Protein 2XOC (pdb70)

Foldseek 3Di:
DQADAPQEDVVSVVPDDDDDDCVDHDDPPWDWAAAPPQRHIDTDCPVVCVVPVVQWDQAAPQPRHGHCDRRPHDDDVVDPRWKDQLLPDDLDPCLLCCLQLVFRVLSVQVVCLQVVVVHDLNNLVVVLLVCLVVVNFAFPSGPRHSGGIGTNVVSSRRSSRSVLVSSLPDDPVSGDVQQVVAAADQQARNDPCSNPPVVVSRHDRSDHHHDDD/DADAPQEDPVVVVPDDDDDDCPHHADPPWDWDAAPPQRGIDTDCPVVCVVPVVQFDQAFPPPRGGHCDRRPHDDDVVPPRFKDQLLPDDQDPCLLQCLQLLQRVLSVQVVVLQVVVVHDLSNLSVVLLVCVVVVNAQFPPNVHGSRGIHGNVVSSRRSSRSVLVSSLPDDCVSGDVLLVPAAADQQASNDPCSNPHVVVSRHHRSDHRNDDD

Nearest PDB structures (foldseek):
  2xoy-assembly1_A  TM=1.003E+00  e=2.445E-42  Homo sapiens
  2xoy-assembly2_B  TM=9.619E-01  e=1.431E-39  Homo sapiens
  1v5b-assembly4_H  TM=2.909E-01  e=8.961E+00  Heyndrickxia coagulans
  2xoy-assembly2_B  TM=1.001E+00  e=2.926E-42  Homo sapiens
  2xoy-assembly1_A  TM=9.564E-01  e=2.473E-41  Homo sapiens

Secondary structure (DSSP, 8-state):
-----TTS-HHHHTTSPPPP-------TT--EEE-TTT--EEE--HHHHHT-TTSPP-B-TTT--B--HHHH----TT-S-SEEEGGG----TTTTTTTTTT-HHHHHHHHHHHHHTT--HHHHHHHHHHHHHHTSS--SSTT--TT-EEEHHHHHHHHHHHHHHHHHTS-GGGS-HHHHTSPBPTTGGG-SSTTSHHHHHHSB-SSPPP---/----TT--HHHHTTSPPPPP------TT--EEE-TTT--EEE--HHHHHH-TTSPP-B-TTT--B--HHHH----TT-S-SEEEGGG----TTTTTTTTTT-HHHHHHHHHHHHHHT--HHHHHHHHHHHHHTTSS--SSTT--TT-EEEHHHHHHHHHHHHHHHHHTS-GGGS-HHHHHSPBPTTGGG-SGGGSHHHHHHSB-SS------

InterPro domains:
  IPR000253 Forkhead-associated (FHA) domain [PF00498] (38-105)
  IPR000253 Forkhead-associated (FHA) domain [PS50006] (38-89)
  IPR000253 Forkhead-associated (FHA) domain [SM00240] (37-89)
  IPR001841 Zinc finger, RING-type [PF13923] (304-342)
  IPR001841 Zinc finger, RING-type [PS50089] (304-343)
  IPR001841 Zinc finger, RING-type [SM00184] (304-342)
  IPR008984 SMAD/FHA domain superfamily [SSF49879] (13-117)
  IPR013083 Zinc finger, RING/FYVE/PHD-type [G3DSA:3.30.40.10] (276-396)
  IPR017907 Zinc finger, RING-type, conserved site [PS00518] (320-329)
  IPR040909 E3 ubiquitin-protein ligase CHFR, cysteine rich domain with multizinc binding [PF17979] (466-620)
  IPR052256 E3 ubiquitin-protein ligase CHFR [PTHR16079] (1-663)

CATH classification: 3.30.40.140

Solvent-accessible surface area: 25274 Å² total; per-residue (Å²): 174,108,39,53,10,142,36,20,18,103,153,70,142,129,62,39,159,106,120,162,99,168,190,61,92,11,54,101,158,37,68,51,12,104,1,62,14,10,137,97,24,0,3,43,42,63,115,72,88,126,162,30,112,211,9,31,26,4,60,0,61,42,46,101,86,17,15,1,56,66,30,45,28,14,120,105,137,45,26,94,6,4,0,13,36,0,48,117,0,79,3,11,135,146,10,25,81,17,5,1,37,116,0,80,67,0,0,61,14,0,65,92,30,2,74,110,90,64,59,70,42,70,66,1,1,81,97,1,22,91,17,24,163,188,46,85,15,119,13,88,42,176,192,9,67,15,115,24,36,0,4,67,80,4,0,31,93,2,1,95,48,0,1,4,28,17,16,90,99,14,76,66,104,86,14,80,114,66,11,58,84,28,80,89,4,41,15,0,70,116,6,143,13,6,105,83,82,126,32,4,102,87,50,22,0,18,19,102,31,52,171,195,151,157,58,41,5,133,35,5,18,104,129,48,82,132,66,40,159,110,116,105,115,180,186,64,88,5,65,147,174,31,65,37,13,99,1,50,17,16,147,100,24,1,4,43,36,65,116,70,85,130,162,31,109,214,10,28,27,4,55,0,50,32,48,106,85,29,14,1,59,58,30,45,28,16,122,109,137,52,26,115,6,8,0,10,32,0,52,108,0,60,4,9,146,158,12,24,69,14,1,2,59,91,0,51,65,0,0,12,13,0,41,5,10,2,33,57,133,62,46,76,34,80,60,1,3,64,96,1,13,46,17,25,154,180,51,101,14,127,18,100,31,201,142,6,70,14,116,23,26,1,5,77,86,7,0,39,116,7,0,73,50,1,1,7,27,24,17,86,98,13,64,64,97,74,5,17,119,75,12,65,80,30,77,84,6,102,81,0,77,85,6,211,63,5,76,123,76,131,35,0,55,109,49,22,0,22,18,96,44,97,109,161,111

Structure (mmCIF, N/CA/C/O backbone):
data_2XOC
#
_entry.id   2XOC
#
_cell.length_a   161.540
_cell.length_b   51.700
_cell.length_c   82.360
_cell.angle_alpha   90.00
_cell.angle_beta   105.76
_cell.angle_gamma   90.00
#
_symmetry.space_group_name_H-M   'C 1 2 1'
#
loop_
_entity.id
_entity.type
_entity.pdbx_description
1 polymer 'E3 UBIQUITIN-PROTEIN LIGASE CHFR'
2 non-polymer 'ZINC ION'
3 non-polymer 'TRIETHYLENE GLYCOL'
4 non-polymer "ADENOSINE-5'-DIPHOSPHATE"
5 non-polymer ADENINE
6 water water
#
loop_
_atom_site.group_PDB
_atom_site.id
_atom_site.type_symbol
_atom_site.label_atom_id
_atom_site.label_alt_id
_atom_site.label_comp_id
_atom_site.label_asym_id
_atom_site.label_entity_id
_atom_site.label_seq_id
_atom_site.pdbx_PDB_ins_code
_atom_site.Cartn_x
_atom_site.Cartn_y
_atom_site.Cartn_z
_atom_site.occupancy
_atom_site.B_iso_or_equiv
_atom_site.auth_seq_id
_atom_site.auth_comp_id
_atom_site.auth_asym_id
_atom_site.auth_atom_id
_atom_site.pdbx_PDB_model_num
ATOM 1 N N . PRO A 1 21 ? 20.844 20.716 41.185 1.00 54.40 424 PRO A N 1
ATOM 2 C CA . PRO A 1 21 ? 21.522 19.981 42.258 1.00 52.37 424 PRO A CA 1
ATOM 3 C C . PRO A 1 21 ? 22.055 20.926 43.333 1.00 50.38 424 PRO A C 1
ATOM 4 O O . PRO A 1 21 ? 22.586 21.990 43.001 1.00 52.92 424 PRO A O 1
ATOM 8 N N . TYR A 1 22 ? 21.928 20.539 44.600 1.00 63.56 425 TYR A N 1
ATOM 9 C CA . TYR A 1 22 ? 22.472 21.332 45.699 1.00 55.34 425 TYR A CA 1
ATOM 10 C C . TYR A 1 22 ? 23.990 21.164 45.744 1.00 50.92 425 TYR A C 1
ATOM 11 O O . TYR A 1 22 ? 24.495 20.040 45.691 1.00 51.17 425 TYR A O 1
ATOM 20 N N . VAL A 1 23 ? 24.718 22.276 45.829 1.00 43.65 426 VAL A N 1
ATOM 21 C CA . VAL A 1 23 ? 26.180 22.230 45.834 1.00 37.95 426 VAL A CA 1
ATOM 22 C C . VAL A 1 23 ? 26.786 23.159 46.884 1.00 32.42 426 VAL A C 1
ATOM 23 O O . VAL A 1 23 ? 26.493 24.352 46.910 1.00 29.78 426 VAL A O 1
ATOM 27 N N . VAL A 1 24 ? 27.626 22.599 47.750 1.00 30.17 427 VAL A N 1
ATOM 28 C CA . VAL A 1 24 ? 28.335 23.380 48.759 1.00 30.21 427 VAL A CA 1
ATOM 29 C C . VAL A 1 24 ? 29.833 23.300 48.501 1.00 30.98 427 VAL A C 1
ATOM 30 O O . VAL A 1 24 ? 30.408 22.213 48.525 1.00 32.13 427 VAL A O 1
ATOM 34 N N . CYS A 1 25 ? 30.468 24.440 48.250 1.00 29.82 428 CYS A N 1
ATOM 35 C CA . CYS A 1 25 ? 31.903 24.441 47.982 1.00 29.17 428 CYS A CA 1
ATOM 36 C C . CYS A 1 25 ? 32.683 25.141 49.089 1.00 28.74 428 CYS A C 1
ATOM 37 O O . CYS A 1 25 ? 32.098 25.717 50.006 1.00 30.05 428 CYS A O 1
ATOM 40 N N . ARG A 1 26 ? 34.008 25.079 48.994 1.00 30.05 429 ARG A N 1
ATOM 41 C CA . ARG A 1 26 ? 34.890 25.698 49.979 1.00 33.23 429 ARG A CA 1
ATOM 42 C C . ARG A 1 26 ? 34.447 27.106 50.369 1.00 35.47 429 ARG A C 1
ATOM 43 O O . ARG A 1 26 ? 34.586 27.506 51.523 1.00 36.57 429 ARG A O 1
ATOM 51 N N . GLN A 1 27 ? 33.920 27.855 49.406 1.00 36.04 430 GLN A N 1
ATOM 52 C CA . GLN A 1 27 ? 33.631 29.270 49.621 1.00 33.46 430 GLN A CA 1
ATOM 53 C C . GLN A 1 27 ? 32.138 29.575 49.753 1.00 36.13 430 GLN A C 1
ATOM 54 O O . GLN A 1 27 ? 31.736 30.740 49.788 1.00 35.13 430 GLN A O 1
ATOM 60 N N . CYS A 1 28 ? 31.322 28.527 49.829 1.00 36.40 431 CYS A N 1
ATOM 61 C CA . CYS A 1 28 ? 29.892 28.690 50.072 1.00 36.65 431 CYS A CA 1
ATOM 62 C C . CYS A 1 28 ? 29.643 29.227 51.478 1.00 35.41 431 CYS A C 1
ATOM 63 O O . CYS A 1 28 ? 30.436 28.983 52.388 1.00 29.54 431 CYS A O 1
ATOM 66 N N . PRO A 1 29 ? 28.533 29.962 51.660 1.00 37.72 432 PRO A N 1
ATOM 67 C CA . PRO A 1 29 ? 28.131 30.508 52.961 1.00 37.80 432 PRO A CA 1
ATOM 68 C C . PRO A 1 29 ? 27.637 29.409 53.899 1.00 37.89 432 PRO A C 1
ATOM 69 O O . PRO A 1 29 ? 27.086 28.412 53.434 1.00 37.93 432 PRO A O 1
ATOM 73 N N . GLU A 1 30 ? 27.833 29.596 55.200 1.00 39.01 433 GLU A N 1
ATOM 74 C CA . GLU A 1 30 ? 27.455 28.586 56.183 1.00 40.34 433 GLU A CA 1
ATOM 75 C C . GLU A 1 30 ? 25.988 28.167 56.081 1.00 39.79 433 GLU A C 1
ATOM 76 O O . GLU A 1 30 ? 25.668 26.986 56.217 1.00 39.78 433 GLU A O 1
ATOM 82 N N . TYR A 1 31 ? 25.098 29.124 55.834 1.00 39.72 434 TYR A N 1
ATOM 83 C CA . TYR A 1 31 ? 23.671 28.815 55.797 1.00 40.42 434 TYR A CA 1
ATOM 84 C C . TYR A 1 31 ? 23.338 27.807 54.701 1.00 37.02 434 TYR A C 1
ATOM 85 O O . TYR A 1 31 ? 22.434 26.989 54.857 1.00 35.91 434 TYR A O 1
ATOM 94 N N . ARG A 1 32 ? 24.074 27.862 53.597 1.00 33.75 435 ARG A N 1
ATOM 95 C CA . ARG A 1 32 ? 23.934 26.853 52.553 1.00 37.67 435 ARG A CA 1
ATOM 96 C C . ARG A 1 32 ? 24.405 25.498 53.069 1.00 33.62 435 ARG A C 1
ATOM 97 O O . ARG A 1 32 ? 23.766 24.469 52.856 1.00 32.06 435 ARG A O 1
ATOM 105 N N . ARG A 1 33 ? 25.534 25.514 53.760 1.00 31.34 436 ARG A N 1
ATOM 106 C CA . ARG A 1 33 ? 26.155 24.292 54.232 1.00 30.92 436 ARG A CA 1
ATOM 107 C C . ARG A 1 33 ? 25.210 23.487 55.140 1.00 26.30 436 ARG A C 1
ATOM 108 O O . ARG A 1 33 ? 25.024 22.281 54.953 1.00 24.32 436 ARG A O 1
ATOM 116 N N . GLN A 1 34 ? 24.590 24.171 56.097 1.00 23.78 437 GLN A N 1
ATOM 117 C CA . GLN A 1 34 ? 23.730 23.531 57.093 1.00 25.15 437 GLN A CA 1
ATOM 118 C C . GLN A 1 34 ? 22.363 23.120 56.551 1.00 25.84 437 GLN A C 1
ATOM 119 O O . GLN A 1 34 ? 21.587 22.458 57.246 1.00 22.64 437 GLN A O 1
ATOM 125 N N . ALA A 1 35 ? 22.071 23.515 55.317 1.00 24.33 438 ALA A N 1
ATOM 126 C CA . ALA A 1 35 ? 20.776 23.226 54.712 1.00 25.66 438 ALA A CA 1
ATOM 127 C C . ALA A 1 35 ? 20.824 22.025 53.770 1.00 29.61 438 ALA A C 1
ATOM 128 O O . ALA A 1 35 ? 19.799 21.605 53.240 1.00 28.91 438 ALA A O 1
ATOM 130 N N . ALA A 1 36 ? 22.014 21.476 53.556 1.00 27.81 439 ALA A N 1
ATOM 131 C CA . ALA A 1 36 ? 22.155 20.298 52.709 1.00 28.53 439 ALA A CA 1
ATOM 132 C C . ALA A 1 36 ? 21.509 19.091 53.379 1.00 28.70 439 ALA A C 1
ATOM 133 O O . ALA A 1 36 ? 21.218 19.123 54.574 1.00 25.56 439 ALA A O 1
ATOM 135 N N . GLN A 1 37 ? 21.285 18.029 52.612 1.00 32.99 440 GLN A N 1
ATOM 136 C CA . GLN A 1 37 ? 20.736 16.802 53.180 1.00 35.27 440 GLN A CA 1
ATOM 137 C C . GLN A 1 37 ? 21.773 16.124 54.069 1.00 35.27 440 GLN A C 1
ATOM 138 O O . GLN A 1 37 ? 22.916 15.939 53.656 1.00 34.57 440 GLN A O 1
ATOM 144 N N . PRO A 1 38 ? 21.376 15.752 55.299 1.00 37.44 441 PRO A N 1
ATOM 145 C CA . PRO A 1 38 ? 22.326 15.176 56.260 1.00 38.11 441 PRO A CA 1
ATOM 146 C C . PRO A 1 38 ? 22.808 13.803 55.817 1.00 39.42 441 PRO A C 1
ATOM 147 O O . PRO A 1 38 ? 22.126 13.148 55.030 1.00 36.74 441 PRO A O 1
ATOM 151 N N . PRO A 1 39 ? 23.973 13.367 56.321 1.00 43.20 442 PRO A N 1
ATOM 152 C CA . PRO A 1 39 ? 24.480 12.029 56.002 1.00 45.36 442 PRO A CA 1
ATOM 153 C C . PRO A 1 39 ? 23.574 10.955 56.585 1.00 46.62 442 PRO A C 1
ATOM 154 O O . PRO A 1 39 ? 22.761 11.253 57.461 1.00 44.17 442 PRO A O 1
ATOM 158 N N . HIS A 1 40 ? 23.716 9.723 56.108 1.00 49.97 443 HIS A N 1
ATOM 159 C CA . HIS A 1 40 ? 22.963 8.599 56.656 1.00 53.66 443 HIS A CA 1
ATOM 160 C C . HIS A 1 40 ? 23.747 7.918 57.773 1.00 50.08 443 HIS A C 1
ATOM 161 O O . HIS A 1 40 ? 24.963 7.764 57.677 1.00 51.97 443 HIS A O 1
ATOM 168 N N . CYS A 1 41 ? 23.047 7.523 58.832 1.00 45.84 444 CYS A N 1
ATOM 169 C CA . CYS A 1 41 ? 23.672 6.825 59.950 1.00 43.95 444 CYS A CA 1
ATOM 170 C C . CYS A 1 41 ? 23.183 5.384 60.047 1.00 47.44 444 CYS A C 1
ATOM 171 O O . CYS A 1 41 ? 21.988 5.122 59.909 1.00 48.45 444 CYS A O 1
ATOM 174 N N . PRO A 1 42 ? 24.111 4.445 60.290 1.00 51.47 445 PRO A N 1
ATOM 175 C CA . PRO A 1 42 ? 23.807 3.027 60.508 1.00 55.21 445 PRO A CA 1
ATOM 176 C C . PRO A 1 42 ? 22.785 2.811 61.615 1.00 56.29 445 PRO A C 1
ATOM 177 O O . PRO A 1 42 ? 22.308 3.793 62.183 1.00 56.10 445 PRO A O 1
ATOM 181 N N . ASP A 1 70 ? 38.660 34.815 50.561 1.00 67.64 473 ASP A N 1
ATOM 182 C CA . ASP A 1 70 ? 37.809 35.945 50.923 1.00 66.37 473 ASP A CA 1
ATOM 183 C C . ASP A 1 70 ? 36.444 35.860 50.243 1.00 61.77 473 ASP A C 1
ATOM 184 O O . ASP A 1 70 ? 35.424 36.238 50.824 1.00 63.15 473 ASP A O 1
ATOM 189 N N . TYR A 1 71 ? 36.432 35.365 49.009 1.00 54.74 474 TYR A N 1
ATOM 190 C CA . TYR A 1 71 ? 35.205 35.274 48.221 1.00 47.34 474 TYR A CA 1
ATOM 191 C C . TYR A 1 71 ? 34.137 34.437 48.919 1.00 45.14 474 TYR A C 1
ATOM 192 O O . TYR A 1 71 ? 34.439 33.423 49.549 1.00 45.62 474 TYR A O 1
ATOM 201 N N . VAL A 1 72 ? 32.888 34.879 48.809 1.00 41.99 475 VAL A N 1
ATOM 202 C CA . VAL A 1 72 ? 31.749 34.113 49.300 1.00 40.85 475 VAL A CA 1
ATOM 203 C C . VAL A 1 72 ? 30.706 34.007 48.201 1.00 41.47 475 VAL A C 1
ATOM 204 O O . VAL A 1 72 ? 30.318 35.010 47.603 1.00 43.19 475 VAL A O 1
ATOM 208 N N . CYS A 1 73 ? 30.255 32.788 47.935 1.00 40.38 476 CYS A N 1
ATOM 209 C CA . CYS A 1 73 ? 29.342 32.540 46.827 1.00 41.84 476 CYS A CA 1
ATOM 210 C C . CYS A 1 73 ? 27.993 33.241 46.988 1.00 46.97 476 CYS A C 1
ATOM 211 O O . CYS A 1 73 ? 27.318 33.081 48.006 1.00 47.15 476 CYS A O 1
ATOM 214 N N . PRO A 1 74 ? 27.605 34.027 45.972 1.00 51.10 477 PRO A N 1
ATOM 215 C CA . PRO A 1 74 ? 26.312 34.712 45.902 1.00 53.94 477 PRO A CA 1
ATOM 216 C C . PRO A 1 74 ? 25.211 33.767 45.432 1.00 55.39 477 PRO A C 1
ATOM 217 O O . PRO A 1 74 ? 25.512 32.712 44.875 1.00 54.20 477 PRO A O 1
ATOM 221 N N . LEU A 1 75 ? 23.955 34.149 45.647 1.00 52.10 478 LEU A N 1
ATOM 222 C CA . LEU A 1 75 ? 22.821 33.302 45.289 1.00 51.70 478 LEU A CA 1
ATOM 223 C C . LEU A 1 75 ? 22.732 33.011 43.791 1.00 51.63 478 LEU A C 1
ATOM 224 O O . LEU A 1 75 ? 22.499 31.871 43.389 1.00 51.54 478 LEU A O 1
ATOM 226 N N . GLN A 1 76 ? 22.915 34.041 42.970 1.00 52.68 479 GLN A N 1
ATOM 227 C CA . GLN A 1 76 ? 22.745 33.904 41.524 1.00 54.93 479 GLN A CA 1
ATOM 228 C C . GLN A 1 76 ? 24.016 33.415 40.835 1.00 53.52 479 GLN A C 1
ATOM 229 O O . GLN A 1 76 ? 24.055 33.269 39.611 1.00 53.18 479 GLN A O 1
ATOM 235 N N . GLY A 1 77 ? 25.054 33.168 41.628 1.00 51.01 480 GLY A N 1
ATOM 236 C CA . GLY A 1 77 ? 26.295 32.624 41.109 1.00 47.75 480 GLY A CA 1
ATOM 237 C C . GLY A 1 77 ? 26.156 31.141 40.832 1.00 45.06 480 GLY A C 1
ATOM 238 O O . GLY A 1 77 ? 25.159 30.522 41.204 1.00 45.53 480 GLY A O 1
ATOM 239 N N . SER A 1 78 ? 27.156 30.567 40.174 1.00 41.26 481 SER A N 1
ATOM 240 C CA . SER A 1 78 ? 27.135 29.145 39.855 1.00 37.78 481 SER A CA 1
ATOM 241 C C . SER A 1 78 ? 28.447 28.483 40.257 1.00 32.97 481 SER A C 1
ATOM 242 O O . SER A 1 78 ? 29.392 29.156 40.665 1.00 29.12 481 SER A O 1
ATOM 245 N N . HIS A 1 79 ? 28.495 27.160 40.143 1.00 30.23 482 HIS A N 1
ATOM 246 C CA . HIS A 1 79 ? 29.716 26.413 40.418 1.00 27.49 482 HIS A CA 1
ATOM 247 C C . HIS A 1 79 ? 30.160 25.612 39.200 1.00 28.06 482 HIS A C 1
ATOM 248 O O . HIS A 1 79 ? 29.342 25.213 38.369 1.00 30.65 482 HIS A O 1
ATOM 255 N N . ALA A 1 80 ? 31.464 25.389 39.098 1.00 24.53 483 ALA A N 1
ATOM 256 C CA . ALA A 1 80 ? 32.013 24.501 38.085 1.00 28.44 483 ALA A CA 1
ATOM 257 C C . ALA A 1 80 ? 32.840 23.428 38.784 1.00 27.28 483 ALA A C 1
ATOM 258 O O . ALA A 1 80 ? 33.478 23.697 39.800 1.00 27.20 483 ALA A O 1
ATOM 260 N N . LEU A 1 81 ? 32.813 22.211 38.256 1.00 24.18 484 LEU A N 1
ATOM 261 C CA . LEU A 1 81 ? 33.589 21.124 38.838 1.00 22.04 484 LEU A CA 1
ATOM 262 C C . LEU A 1 81 ? 34.994 21.095 38.255 1.00 21.51 484 LEU A C 1
ATOM 263 O O . LEU A 1 81 ? 35.166 21.115 37.038 1.00 21.60 484 LEU A O 1
ATOM 268 N N . CYS A 1 82 ? 35.998 21.047 39.123 1.00 17.24 485 CYS A N 1
ATOM 269 C CA . CYS A 1 82 ? 37.371 20.913 38.658 1.00 18.17 485 CYS A CA 1
ATOM 270 C C . CYS A 1 82 ? 37.509 19.614 37.881 1.00 22.58 485 CYS A C 1
ATOM 271 O O . CYS A 1 82 ? 37.073 18.558 38.339 1.00 22.81 485 CYS A O 1
ATOM 274 N N . THR A 1 83 ? 38.117 19.696 36.704 1.00 19.69 486 THR A N 1
ATOM 275 C CA . THR A 1 83 ? 38.258 18.539 35.838 1.00 17.59 486 THR A CA 1
ATOM 276 C C . THR A 1 83 ? 39.192 17.502 36.458 1.00 20.54 486 THR A C 1
ATOM 277 O O . THR A 1 83 ? 39.105 16.313 36.157 1.00 21.34 486 THR A O 1
ATOM 281 N N . CYS A 1 84 ? 40.073 17.959 37.340 1.00 16.84 487 CYS A N 1
ATOM 282 C CA . CYS A 1 84 ? 41.040 17.077 37.983 1.00 19.33 487 CYS A CA 1
ATOM 283 C C . CYS A 1 84 ? 40.490 16.389 39.234 1.00 20.78 487 CYS A C 1
ATOM 284 O O . CYS A 1 84 ? 40.454 15.159 39.308 1.00 18.40 487 CYS A O 1
ATOM 287 N N . CYS A 1 85 ? 40.061 17.181 40.210 1.00 18.62 488 CYS A N 1
ATOM 288 C CA . CYS A 1 85 ? 39.651 16.633 41.501 1.00 20.69 488 CYS A CA 1
ATOM 289 C C . CYS A 1 85 ? 38.137 16.462 41.639 1.00 21.84 488 CYS A C 1
ATOM 290 O O . CYS A 1 85 ? 37.664 15.884 42.614 1.00 22.56 488 CYS A O 1
ATOM 293 N N . PHE A 1 86 ? 37.386 16.975 40.669 1.00 22.67 489 PHE A N 1
ATOM 294 C CA . PHE A 1 86 ? 35.927 16.838 40.640 1.00 24.90 489 PHE A CA 1
ATOM 295 C C . PHE A 1 86 ? 35.190 17.639 41.718 1.00 26.33 489 PHE A C 1
ATOM 296 O O . PHE A 1 86 ? 33.977 17.498 41.873 1.00 27.54 489 PHE A O 1
ATOM 304 N N . GLN A 1 87 ? 35.912 18.473 42.458 1.00 25.25 490 GLN A N 1
ATOM 305 C CA . GLN A 1 87 ? 35.287 19.284 43.501 1.00 24.13 490 GLN A CA 1
ATOM 306 C C . GLN A 1 87 ? 34.773 20.599 42.928 1.00 23.24 490 GLN A C 1
ATOM 307 O O . GLN A 1 87 ? 35.373 21.156 42.007 1.00 22.51 490 GLN A O 1
ATOM 313 N N . PRO A 1 88 ? 33.650 21.098 43.467 1.00 21.05 491 PRO A N 1
ATOM 314 C CA . PRO A 1 88 ? 33.045 22.324 42.942 1.00 21.66 491 PRO A CA 1
ATOM 315 C C . PRO A 1 88 ? 33.788 23.577 43.388 1.00 23.91 491 PRO A C 1
ATOM 316 O O . PRO A 1 88 ? 34.316 23.642 44.497 1.00 24.48 491 PRO A O 1
ATOM 320 N N . MET A 1 89 ? 33.832 24.561 42.501 1.00 21.26 492 MET A N 1
ATOM 321 C CA . MET A 1 89 ? 34.357 25.876 42.825 1.00 21.45 492 MET A CA 1
ATOM 322 C C . MET A 1 89 ? 33.398 26.890 42.223 1.00 23.10 492 MET A C 1
ATOM 323 O O . MET A 1 89 ? 32.664 26.564 41.292 1.00 23.88 492 MET A O 1
ATOM 328 N N . PRO A 1 90 ? 33.385 28.118 42.756 1.00 23.62 493 PRO A N 1
ATOM 329 C CA . PRO A 1 90 ? 32.534 29.138 42.142 1.00 26.93 493 PRO A CA 1
ATOM 330 C C . PRO A 1 90 ? 33.016 29.406 40.724 1.00 25.40 493 PRO A C 1
ATOM 331 O O . PRO A 1 90 ? 34.222 29.518 40.511 1.00 24.80 493 PRO A O 1
ATOM 335 N N . ASP A 1 91 ? 32.097 29.496 39.770 1.00 25.65 494 ASP A N 1
ATOM 336 C CA . ASP A 1 91 ? 32.483 29.737 38.384 1.00 27.38 494 ASP A CA 1
ATOM 337 C C . ASP A 1 91 ? 32.551 31.230 38.089 1.00 25.65 494 ASP A C 1
ATOM 338 O O . ASP A 1 91 ? 31.537 31.860 37.795 1.00 23.07 494 ASP A O 1
ATOM 343 N N . ARG A 1 92 ? 33.757 31.786 38.158 1.00 26.01 495 ARG A N 1
ATOM 344 C CA . ARG A 1 92 ? 33.956 33.220 37.982 1.00 26.16 495 ARG A CA 1
ATOM 345 C C . ARG A 1 92 ? 34.658 33.555 36.661 1.00 26.80 495 ARG A C 1
ATOM 346 O O . ARG A 1 92 ? 35.249 34.627 36.514 1.00 27.93 495 ARG A O 1
ATOM 354 N N . ARG A 1 93 ? 34.580 32.637 35.703 1.00 24.43 496 ARG A N 1
ATOM 355 C CA . ARG A 1 93 ? 35.199 32.832 34.394 1.00 26.39 496 ARG A CA 1
ATOM 356 C C . ARG A 1 93 ? 34.678 34.083 33.689 1.00 29.74 496 ARG A C 1
ATOM 357 O O . ARG A 1 93 ? 35.460 34.902 33.207 1.00 30.99 496 ARG A O 1
ATOM 365 N N . VAL A 1 94 ? 33.356 34.221 33.620 1.00 32.02 497 VAL A N 1
ATOM 366 C CA . VAL A 1 94 ? 32.746 35.384 32.979 1.00 35.35 497 VAL A CA 1
ATOM 367 C C . VAL A 1 94 ? 33.243 36.667 33.632 1.00 35.30 497 VAL A C 1
ATOM 368 O O . VAL A 1 94 ? 33.652 37.609 32.954 1.00 35.57 497 VAL A O 1
ATOM 372 N N . GLU A 1 95 ? 33.200 36.693 34.958 1.00 34.17 498 GLU A N 1
ATOM 373 C CA . GLU A 1 95 ? 33.730 37.805 35.731 1.00 34.07 498 GLU A CA 1
ATOM 374 C C . GLU A 1 95 ? 35.157 38.134 35.295 1.00 35.60 498 GLU A C 1
ATOM 375 O O . GLU A 1 95 ? 35.494 39.295 35.051 1.00 38.28 498 GLU A O 1
ATOM 381 N N . ARG A 1 96 ? 35.989 37.102 35.186 1.00 31.51 499 ARG A N 1
ATOM 382 C CA . ARG A 1 96 ? 37.399 37.285 34.856 1.00 28.30 499 ARG A CA 1
ATOM 383 C C . ARG A 1 96 ? 37.616 37.931 33.488 1.00 30.96 499 ARG A C 1
ATOM 384 O O . ARG A 1 96 ? 38.593 38.651 33.285 1.00 29.45 499 ARG A O 1
ATOM 392 N N . GLU A 1 97 ? 36.707 37.672 32.554 1.00 35.15 500 GLU A N 1
ATOM 393 C CA . GLU A 1 97 ? 36.826 38.212 31.202 1.00 42.56 500 GLU A CA 1
ATOM 394 C C . GLU A 1 97 ? 36.939 39.736 31.198 1.00 44.44 500 GLU A C 1
ATOM 395 O O . GLU A 1 97 ? 37.522 40.320 30.283 1.00 44.57 500 GLU A O 1
ATOM 401 N N . GLN A 1 98 ? 36.386 40.375 32.224 1.00 41.48 501 GLN A N 1
ATOM 402 C CA . GLN A 1 98 ? 36.454 41.828 32.346 1.00 43.02 501 GLN A CA 1
ATOM 403 C C . GLN A 1 98 ? 37.098 42.232 33.667 1.00 45.79 501 GLN A C 1
ATOM 404 O O . GLN A 1 98 ? 36.970 43.373 34.112 1.00 49.84 501 GLN A O 1
ATOM 410 N N . ASP A 1 99 ? 37.786 41.283 34.292 1.00 43.61 502 ASP A N 1
ATOM 411 C CA . ASP A 1 99 ? 38.508 41.546 35.530 1.00 41.30 502 ASP A CA 1
ATOM 412 C C . ASP A 1 99 ? 39.645 40.544 35.702 1.00 37.83 502 ASP A C 1
ATOM 413 O O . ASP A 1 99 ? 39.458 39.480 36.292 1.00 33.04 502 ASP A O 1
ATOM 418 N N . PRO A 1 100 ? 40.830 40.887 35.175 1.00 39.52 503 PRO A N 1
ATOM 419 C CA . PRO A 1 100 ? 42.019 40.026 35.182 1.00 41.20 503 PRO A CA 1
ATOM 420 C C . PRO A 1 100 ? 42.522 39.708 36.588 1.00 39.85 503 PRO A C 1
ATOM 421 O O . PRO A 1 100 ? 43.416 38.878 36.741 1.00 38.85 503 PRO A O 1
ATOM 425 N N . ARG A 1 101 ? 41.956 40.362 37.596 1.00 38.95 504 ARG A N 1
ATOM 426 C CA . ARG A 1 101 ? 42.383 40.150 38.975 1.00 41.07 504 ARG A CA 1
ATOM 427 C C . ARG A 1 101 ? 41.910 38.800 39.505 1.00 38.79 504 ARG A C 1
ATOM 428 O O . ARG A 1 101 ? 42.479 38.261 40.456 1.00 39.05 504 ARG A O 1
ATOM 436 N N . VAL A 1 102 ? 40.865 38.262 38.885 1.00 33.71 505 VAL A N 1
ATOM 437 C CA . VAL A 1 102 ? 40.383 36.928 39.219 1.00 30.11 505 VAL A CA 1
ATOM 438 C C . VAL A 1 102 ? 41.347 35.889 38.658 1.00 27.68 505 VAL A C 1
ATOM 439 O O . VAL A 1 102 ? 41.755 35.980 37.502 1.00 24.78 505 VAL A O 1
ATOM 443 N N . ALA A 1 103 ? 41.715 34.906 39.474 1.00 23.68 506 ALA A N 1
ATOM 444 C CA . ALA A 1 103 ? 42.642 33.867 39.034 1.00 19.78 506 ALA A CA 1
ATOM 445 C C . ALA A 1 103 ? 42.029 33.017 37.927 1.00 20.45 506 ALA A C 1
ATOM 446 O O . ALA A 1 103 ? 40.819 32.798 37.906 1.00 23.26 506 ALA A O 1
ATOM 448 N N . PRO A 1 104 ? 42.865 32.538 36.997 1.00 21.31 507 PRO A N 1
ATOM 449 C CA . PRO A 1 104 ? 42.395 31.654 35.926 1.00 21.52 507 PRO A CA 1
ATOM 450 C C . PRO A 1 104 ? 41.722 30.414 36.498 1.00 19.76 507 PRO A C 1
ATOM 451 O O . PRO A 1 104 ? 42.166 29.895 37.522 1.00 19.05 507 PRO A O 1
ATOM 455 N N . GLN A 1 105 ? 40.664 29.948 35.844 1.00 18.61 508 GLN A N 1
ATOM 456 C CA . GLN A 1 105 ? 39.952 28.763 36.301 1.00 15.61 508 GLN A CA 1
ATOM 457 C C . GLN A 1 105 ? 39.782 27.740 35.185 1.00 17.55 508 GLN A C 1
ATOM 458 O O . GLN A 1 105 ? 39.027 26.778 35.322 1.00 16.85 508 GLN A O 1
ATOM 464 N N . GLN A 1 106 ? 40.485 27.945 34.078 1.00 18.36 509 GLN A N 1
ATOM 465 C CA . GLN A 1 106 ? 40.422 26.994 32.977 1.00 19.88 509 GLN A CA 1
ATOM 466 C C . GLN A 1 106 ? 41.727 26.931 32.196 1.00 19.54 509 GLN A C 1
ATOM 467 O O . GLN A 1 106 ? 42.510 27.877 32.193 1.00 20.45 509 GLN A O 1
ATOM 473 N N . CYS A 1 107 ? 41.953 25.799 31.542 1.00 16.39 510 CYS A N 1
ATOM 474 C CA . CYS A 1 107 ? 43.090 25.644 30.650 1.00 15.57 510 CYS A CA 1
ATOM 475 C C . CYS A 1 107 ? 42.829 26.435 29.374 1.00 17.90 510 CYS A C 1
ATOM 476 O O . CYS A 1 107 ? 41.741 26.365 28.805 1.00 15.84 510 CYS A O 1
ATOM 479 N N . ALA A 1 108 ? 43.826 27.195 28.936 1.00 17.66 511 ALA A N 1
ATOM 480 C CA . ALA A 1 108 ? 43.674 28.062 27.774 1.00 20.02 511 ALA A CA 1
ATOM 481 C C . ALA A 1 108 ? 43.686 27.279 26.465 1.00 21.25 511 ALA A C 1
ATOM 482 O O . ALA A 1 108 ? 43.383 27.826 25.405 1.00 22.49 511 ALA A O 1
ATOM 484 N N . VAL A 1 109 ? 44.033 25.999 26.543 1.00 18.65 512 VAL A N 1
ATOM 485 C CA . VAL A 1 109 ? 44.092 25.148 25.360 1.00 20.51 512 VAL A CA 1
ATOM 486 C C . VAL A 1 109 ? 42.826 24.311 25.185 1.00 20.84 512 VAL A C 1
ATOM 487 O O . VAL A 1 109 ? 42.195 24.353 24.130 1.00 21.58 512 VAL A O 1
ATOM 491 N N . CYS A 1 110 ? 42.456 23.553 26.215 1.00 18.58 513 CYS A N 1
ATOM 492 C CA . CYS A 1 110 ? 41.294 22.668 26.127 1.00 18.84 513 CYS A CA 1
ATOM 493 C C . CYS A 1 110 ? 40.031 23.309 26.700 1.00 18.92 513 CYS A C 1
ATOM 494 O O . CYS A 1 110 ? 38.931 22.788 26.524 1.00 18.18 513 CYS A O 1
ATOM 497 N N . LEU A 1 111 ? 40.209 24.428 27.399 1.00 17.93 514 LEU A N 1
ATOM 498 C CA . LEU A 1 111 ? 39.099 25.227 27.914 1.00 20.03 514 LEU A CA 1
ATOM 499 C C . LEU A 1 111 ? 38.293 24.536 29.021 1.00 21.82 514 LEU A C 1
ATOM 500 O O . LEU A 1 111 ? 37.204 24.991 29.374 1.00 22.72 514 LEU A O 1
ATOM 505 N N . GLN A 1 112 ? 38.822 23.443 29.566 1.00 20.85 515 GLN A N 1
ATOM 506 C CA . GLN A 1 112 ? 38.168 22.771 30.685 1.00 18.57 515 GLN A CA 1
ATOM 507 C C . GLN A 1 112 ? 38.545 23.444 32.004 1.00 17.75 515 GLN A C 1
ATOM 508 O O . GLN A 1 112 ? 39.629 24.014 32.126 1.00 17.62 515 GLN A O 1
ATOM 514 N N . PRO A 1 113 ? 37.644 23.393 32.996 1.00 18.54 516 PRO A N 1
ATOM 515 C CA . PRO A 1 113 ? 37.889 24.073 34.276 1.00 18.41 516 PRO A CA 1
ATOM 516 C C . PRO A 1 113 ? 38.815 23.290 35.206 1.00 18.12 516 PRO A C 1
ATOM 517 O O . PRO A 1 113 ? 38.688 22.067 35.302 1.00 21.09 516 PRO A O 1
ATOM 521 N N . PHE A 1 114 ? 39.730 23.995 35.869 1.00 15.03 517 PHE A N 1
ATOM 522 C CA . PHE A 1 114 ? 40.616 23.410 36.880 1.00 16.39 517 PHE A CA 1
ATOM 523 C C . PHE A 1 114 ? 40.727 24.387 38.046 1.00 15.00 517 PHE A C 1
ATOM 524 O O . PHE A 1 114 ? 40.710 25.601 37.839 1.00 17.31 517 PHE A O 1
ATOM 532 N N . CYS A 1 115 ? 40.847 23.871 39.266 1.00 15.96 518 CYS A N 1
ATOM 533 C CA . CYS A 1 115 ? 40.757 24.727 40.451 1.00 15.48 518 CYS A CA 1
ATOM 534 C C . CYS A 1 115 ? 42.093 25.155 41.055 1.00 17.48 518 CYS A C 1
ATOM 535 O O . CYS A 1 115 ? 42.116 25.930 42.011 1.00 19.31 518 CYS A O 1
ATOM 538 N N . HIS A 1 116 ? 43.201 24.665 40.507 1.00 16.11 519 HIS A N 1
ATOM 539 C CA . HIS A 1 116 ? 44.488 24.822 41.184 1.00 16.71 519 HIS A CA 1
ATOM 540 C C . HIS A 1 116 ? 44.931 26.265 41.406 1.00 19.27 519 HIS A C 1
ATOM 541 O O . HIS A 1 116 ? 45.285 26.644 42.521 1.00 18.80 519 HIS A O 1
ATOM 548 N N . LEU A 1 117 ? 44.930 27.067 40.350 1.00 19.14 520 LEU A N 1
ATOM 549 C CA . LEU A 1 117 ? 45.353 28.452 40.491 1.00 19.89 520 LEU A CA 1
ATOM 550 C C . LEU A 1 117 ? 44.371 29.243 41.343 1.00 21.54 520 LEU A C 1
ATOM 551 O O . LEU A 1 117 ? 44.755 30.187 42.032 1.00 23.97 520 LEU A O 1
ATOM 556 N N . TYR A 1 118 ? 43.102 28.855 41.301 1.00 18.50 521 TYR A N 1
ATOM 557 C CA . TYR A 1 118 ? 42.084 29.597 42.031 1.00 19.77 521 TYR A CA 1
ATOM 558 C C . TYR A 1 118 ? 42.217 29.457 43.547 1.00 21.45 521 TYR A C 1
ATOM 559 O O . TYR A 1 118 ? 42.198 30.456 44.265 1.00 22.13 521 TYR A O 1
ATOM 568 N N . TRP A 1 119 ? 42.348 28.229 44.039 1.00 19.04 522 TRP A N 1
ATOM 569 C CA . TRP A 1 119 ? 42.464 28.023 45.483 1.00 20.66 522 TRP A CA 1
ATOM 570 C C . TRP A 1 119 ? 43.281 26.802 45.900 1.00 22.93 522 TRP A C 1
ATOM 571 O O . TRP A 1 119 ? 43.264 26.411 47.066 1.00 23.24 522 TRP A O 1
ATOM 582 N N . GLY A 1 120 ? 44.001 26.207 44.955 1.00 21.99 523 GLY A N 1
ATOM 583 C CA . GLY A 1 120 ? 44.852 25.072 45.261 1.00 21.06 523 GLY A CA 1
ATOM 584 C C . GLY A 1 120 ? 44.114 23.750 45.231 1.00 22.36 523 GLY A C 1
ATOM 585 O O . GLY A 1 120 ? 43.218 23.502 46.037 1.00 20.97 523 GLY A O 1
ATOM 586 N N . CYS A 1 121 ? 44.500 22.894 44.292 1.00 22.09 524 CYS A N 1
ATOM 587 C CA . CYS A 1 121 ? 43.862 21.598 44.120 1.00 18.28 524 CYS A CA 1
ATOM 588 C C . CYS A 1 121 ? 44.629 20.534 44.897 1.00 22.23 524 CYS A C 1
ATOM 589 O O . CYS A 1 121 ? 45.849 20.621 45.045 1.00 20.96 524 CYS A O 1
ATOM 592 N N . THR A 1 122 ? 43.912 19.533 45.398 1.00 24.37 525 THR A N 1
ATOM 593 C CA . THR A 1 122 ? 44.546 18.431 46.114 1.00 26.22 525 THR A CA 1
ATOM 594 C C . THR A 1 122 ? 43.965 17.092 45.686 1.00 28.28 525 THR A C 1
ATOM 595 O O . THR A 1 122 ? 42.769 16.849 45.819 1.00 30.71 525 THR A O 1
ATOM 599 N N . ARG A 1 123 ? 44.826 16.231 45.160 1.00 28.10 526 ARG A N 1
ATOM 600 C CA . ARG A 1 123 ? 44.436 14.882 44.787 1.00 29.31 526 ARG A CA 1
ATOM 601 C C . ARG A 1 123 ? 45.685 14.052 44.549 1.00 29.30 526 ARG A C 1
ATOM 602 O O . ARG A 1 123 ? 46.685 14.557 44.034 1.00 28.34 526 ARG A O 1
ATOM 610 N N . THR A 1 124 ? 45.636 12.783 44.939 1.00 30.54 527 THR A N 1
ATOM 611 C CA . THR A 1 124 ? 46.721 11.868 44.618 1.00 29.18 527 THR A CA 1
ATOM 612 C C . THR A 1 124 ? 46.774 11.721 43.107 1.00 28.38 527 THR A C 1
ATOM 613 O O . THR A 1 124 ? 45.801 11.298 42.485 1.00 29.55 527 THR A O 1
ATOM 617 N N . GLY A 1 125 ? 47.906 12.082 42.517 1.00 27.87 528 GLY A N 1
ATOM 618 C CA . GLY A 1 125 ? 48.036 12.074 41.072 1.00 26.92 528 GLY A CA 1
ATOM 619 C C . GLY A 1 125 ? 48.036 13.484 40.515 1.00 25.66 528 GLY A C 1
ATOM 620 O O . GLY A 1 125 ? 48.506 13.720 39.402 1.00 26.96 528 GLY A O 1
ATOM 621 N N . CYS A 1 126 ? 47.505 14.425 41.290 1.00 23.01 529 CYS A N 1
ATOM 622 C CA . CYS A 1 126 ? 47.562 15.832 40.910 1.00 23.74 529 CYS A CA 1
ATOM 623 C C . CYS A 1 126 ? 48.877 16.454 41.362 1.00 22.01 529 CYS A C 1
ATOM 624 O O . CYS A 1 126 ? 49.221 16.413 42.544 1.00 20.20 529 CYS A O 1
ATOM 627 N N . TYR A 1 127 ? 49.612 17.023 40.409 1.00 18.47 530 TYR A N 1
ATOM 628 C CA . TYR A 1 127 ? 50.894 17.652 40.695 1.00 18.48 530 TYR A CA 1
ATOM 629 C C . TYR A 1 127 ? 50.743 19.167 40.785 1.00 21.07 530 TYR A C 1
ATOM 630 O O . TYR A 1 127 ? 51.722 19.881 41.006 1.00 21.20 530 TYR A O 1
ATOM 639 N N . GLY A 1 128 ? 49.515 19.647 40.609 1.00 20.07 531 GLY A N 1
ATOM 640 C CA . GLY A 1 128 ? 49.256 21.061 40.390 1.00 20.20 531 GLY A CA 1
ATOM 641 C C . GLY A 1 128 ? 48.765 21.206 38.962 1.00 20.74 531 GLY A C 1
ATOM 642 O O . GLY A 1 128 ? 49.552 21.455 38.047 1.00 21.64 531 GLY A O 1
ATOM 643 N N . CYS A 1 129 ? 47.456 21.052 38.784 1.00 21.01 532 CYS A N 1
ATOM 644 C CA . CYS A 1 129 ? 46.868 20.735 37.483 1.00 19.50 532 CYS A CA 1
ATOM 645 C C . CYS A 1 129 ? 46.678 21.921 36.540 1.00 20.77 532 CYS A C 1
ATOM 646 O O . CYS A 1 129 ? 46.276 21.739 35.394 1.00 20.35 532 CYS A O 1
ATOM 649 N N . LEU A 1 130 ? 46.970 23.128 37.011 1.00 17.70 533 LEU A N 1
ATOM 650 C CA . LEU A 1 130 ? 46.877 24.307 36.153 1.00 16.14 533 LEU A CA 1
ATOM 651 C C . LEU A 1 130 ? 48.006 25.289 36.453 1.00 17.37 533 LEU A C 1
ATOM 652 O O . LEU A 1 130 ? 48.216 25.656 37.602 1.00 18.92 533 LEU A O 1
ATOM 657 N N . ALA A 1 131 ? 48.722 25.724 35.418 1.00 14.53 534 ALA A N 1
ATOM 658 C CA . ALA A 1 131 ? 49.877 26.592 35.603 1.00 16.95 534 ALA A CA 1
ATOM 659 C C . ALA A 1 131 ? 50.352 27.130 34.266 1.00 19.24 534 ALA A C 1
ATOM 660 O O . ALA A 1 131 ? 50.050 26.551 33.227 1.00 15.42 534 ALA A O 1
ATOM 662 N N . PRO A 1 132 ? 51.102 28.243 34.286 1.00 21.13 535 PRO A N 1
ATOM 663 C CA . PRO A 1 132 ? 51.828 28.613 33.068 1.00 21.50 535 PRO A CA 1
ATOM 664 C C . PRO A 1 132 ? 52.693 27.427 32.660 1.00 18.63 535 PRO A C 1
ATOM 665 O O . PRO A 1 132 ? 53.250 26.757 33.532 1.00 17.14 535 PRO A O 1
ATOM 669 N N . PHE A 1 133 ? 52.773 27.163 31.360 1.00 17.80 536 PHE A N 1
ATOM 670 C CA . PHE A 1 133 ? 53.490 26.007 30.827 1.00 15.78 536 PHE A CA 1
ATOM 671 C C . PHE A 1 133 ? 54.912 25.920 31.376 1.00 17.97 536 PHE A C 1
ATOM 672 O O . PHE A 1 133 ? 55.374 24.846 31.752 1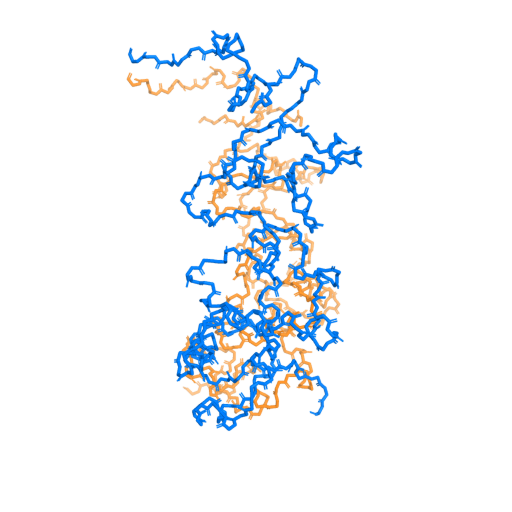.00 18.39 536 PHE A O 1
ATOM 680 N N . CYS A 1 134 ? 55.600 27.056 31.432 1.00 17.10 537 CYS A N 1
ATOM 681 C CA . CYS A 1 134 ? 56.997 27.072 31.854 1.00 20.81 537 CYS A CA 1
ATOM 682 C C . CYS A 1 134 ? 57.179 26.690 33.322 1.00 23.41 537 CYS A C 1
ATOM 683 O O . CYS A 1 134 ? 58.293 26.422 33.763 1.00 26.65 537 CYS A O 1
ATOM 686 N N . GLU A 1 135 ? 56.083 26.662 34.074 1.00 20.28 538 GLU A N 1
ATOM 687 C CA . GLU A 1 135 ? 56.150 26.353 35.498 1.00 24.07 538 GLU A CA 1
ATOM 688 C C . GLU A 1 135 ? 55.324 25.126 35.880 1.00 21.45 538 GLU A C 1
ATOM 689 O O . GLU A 1 135 ? 55.245 24.764 37.052 1.00 21.26 538 GLU A O 1
ATOM 695 N N . LEU A 1 136 ? 54.723 24.486 34.883 1.00 18.19 539 LEU A N 1
ATOM 696 C CA . LEU A 1 136 ? 53.866 23.327 35.111 1.00 17.41 539 LEU A CA 1
ATOM 697 C C . LEU A 1 136 ? 54.641 22.128 35.657 1.00 21.51 539 LEU A C 1
ATOM 698 O O . LEU A 1 136 ? 55.691 21.763 35.125 1.00 21.72 539 LEU A O 1
ATOM 703 N N . ASN A 1 137 ? 54.116 21.520 36.720 1.00 17.01 540 ASN A N 1
ATOM 704 C CA . ASN A 1 137 ? 54.692 20.297 37.273 1.00 17.25 540 ASN A CA 1
ATOM 705 C C . ASN A 1 137 ? 54.223 19.079 36.492 1.00 16.01 540 ASN A C 1
ATOM 706 O O . ASN A 1 137 ? 53.056 18.696 36.568 1.00 15.99 540 ASN A O 1
ATOM 711 N N . LEU A 1 138 ? 55.129 18.470 35.738 1.00 17.15 541 LEU A N 1
ATOM 712 C CA . LEU A 1 138 ? 54.770 17.328 34.905 1.00 18.14 541 LEU A CA 1
ATOM 713 C C . LEU A 1 138 ? 54.913 16.001 35.645 1.00 20.76 541 LEU A C 1
ATOM 714 O O . LEU A 1 138 ? 54.487 14.955 35.153 1.00 18.61 541 LEU A O 1
ATOM 719 N N . GLY A 1 139 ? 55.505 16.046 36.834 1.00 21.40 542 GLY A N 1
ATOM 720 C CA . GLY A 1 139 ? 55.656 14.851 37.644 1.00 23.36 542 GLY A CA 1
ATOM 721 C C . GLY A 1 139 ? 57.008 14.183 37.472 1.00 23.67 542 GLY A C 1
ATOM 722 O O . GLY A 1 139 ? 57.689 14.390 36.467 1.00 19.31 542 GLY A O 1
ATOM 723 N N . ASP A 1 140 ? 57.391 13.373 38.457 1.00 21.37 543 ASP A N 1
ATOM 724 C CA . ASP A 1 140 ? 58.700 12.723 38.468 1.00 22.31 543 ASP A CA 1
ATOM 725 C C . ASP A 1 140 ? 58.880 11.700 37.354 1.00 23.31 543 ASP A C 1
ATOM 726 O O . ASP A 1 140 ? 60.002 11.395 36.966 1.00 27.39 543 ASP A O 1
ATOM 731 N N . LYS A 1 141 ? 57.778 11.159 36.852 1.00 22.16 544 LYS A N 1
ATOM 732 C CA . LYS A 1 141 ? 57.851 10.093 35.861 1.00 23.31 544 LYS A CA 1
ATOM 733 C C . LYS A 1 141 ? 57.498 10.579 34.459 1.00 20.50 544 LYS A C 1
ATOM 734 O O . LYS A 1 141 ? 57.157 9.782 33.588 1.00 23.17 544 LYS A O 1
ATOM 740 N N . CYS A 1 142 ? 57.596 11.887 34.239 1.00 17.32 545 CYS A N 1
ATOM 741 C CA . CYS A 1 142 ? 57.204 12.465 32.956 1.00 16.53 545 CYS A CA 1
ATOM 742 C C . CYS A 1 142 ? 58.090 12.013 31.791 1.00 14.34 545 CYS A C 1
ATOM 743 O O . CYS A 1 142 ? 57.706 12.150 30.634 1.00 16.54 545 CYS A O 1
ATOM 746 N N . LEU A 1 143 ? 59.268 11.474 32.093 1.00 14.92 546 LEU A N 1
ATOM 747 C CA . LEU A 1 143 ? 60.160 10.986 31.042 1.00 18.26 546 LEU A CA 1
ATOM 748 C C . LEU A 1 143 ? 59.834 9.546 30.639 1.00 18.84 546 LEU A C 1
ATOM 749 O O . LEU A 1 143 ? 60.285 9.063 29.597 1.00 16.16 546 LEU A O 1
ATOM 754 N N . ASP A 1 144 ? 59.052 8.863 31.468 1.00 17.30 547 ASP A N 1
ATOM 755 C CA . ASP A 1 144 ? 58.627 7.504 31.159 1.00 21.48 547 ASP A CA 1
ATOM 756 C C . ASP A 1 144 ? 57.770 7.498 29.899 1.00 22.09 547 ASP A C 1
ATOM 757 O O . ASP A 1 144 ? 56.687 8.081 29.873 1.00 24.58 547 ASP A O 1
ATOM 762 N N . GLY A 1 145 ? 58.266 6.841 28.855 1.00 23.46 548 GLY A N 1
ATOM 763 C CA . GLY A 1 145 ? 57.534 6.723 27.606 1.00 22.33 548 GLY A CA 1
ATOM 764 C C . GLY A 1 145 ? 57.274 8.056 26.930 1.00 21.61 548 GLY A C 1
ATOM 765 O O . GLY A 1 145 ? 56.393 8.166 26.079 1.00 23.56 548 GLY A O 1
ATOM 766 N N . VAL A 1 146 ? 58.045 9.072 27.302 1.00 14.64 549 VAL A N 1
ATOM 767 C CA . VAL A 1 146 ? 57.853 10.407 26.747 1.00 16.93 549 VAL A CA 1
ATOM 768 C C . VAL A 1 146 ? 58.097 10.426 25.232 1.00 18.21 549 VAL A C 1
ATOM 769 O O . VAL A 1 146 ? 57.529 11.248 24.514 1.00 16.21 549 VAL A O 1
ATOM 773 N N . LEU A 1 147 ? 58.937 9.516 24.752 1.00 15.91 550 LEU A N 1
ATOM 774 C CA . LEU A 1 147 ? 59.195 9.409 23.320 1.00 14.77 550 LEU A CA 1
ATOM 775 C C . LEU A 1 147 ? 58.384 8.268 22.713 1.00 16.59 550 LEU A C 1
ATOM 776 O O . LEU A 1 147 ? 58.677 7.099 22.952 1.00 17.71 550 LEU A O 1
ATOM 781 N N . ASN A 1 148 ? 57.352 8.614 21.948 1.00 18.31 551 ASN A N 1
ATOM 782 C CA . ASN A 1 148 ? 56.554 7.625 21.220 1.00 21.07 551 ASN A CA 1
ATOM 783 C C . ASN A 1 148 ? 55.895 6.568 22.103 1.00 19.26 551 ASN A C 1
ATOM 784 O O . ASN A 1 148 ? 55.576 5.486 21.621 1.00 18.17 551 ASN A O 1
ATOM 789 N N . ASN A 1 149 ? 55.696 6.857 23.385 1.00 20.00 552 ASN A N 1
ATOM 790 C CA . ASN A 1 149 ? 55.236 5.815 24.295 1.00 22.60 552 ASN A CA 1
ATOM 791 C C . ASN A 1 149 ? 56.158 4.611 24.179 1.00 21.89 552 ASN A C 1
ATOM 792 O O . ASN A 1 149 ? 55.730 3.465 24.302 1.00 22.74 552 ASN A O 1
ATOM 797 N N . ASN A 1 150 ? 57.430 4.894 23.931 1.00 18.04 553 ASN A N 1
ATOM 798 C CA . ASN A 1 150 ? 58.431 3.877 23.653 1.00 19.36 553 ASN A CA 1
ATOM 799 C C . ASN A 1 150 ? 59.481 3.888 24.756 1.00 19.02 553 ASN A C 1
ATOM 800 O O . ASN A 1 150 ? 60.286 4.815 24.845 1.00 15.50 553 ASN A O 1
ATOM 805 N N . SER A 1 151 ? 59.461 2.864 25.605 1.00 20.52 554 SER A N 1
ATOM 806 C CA . SER A 1 151 ? 60.317 2.838 26.790 1.00 24.61 554 SER A CA 1
ATOM 807 C C . SER A 1 151 ? 61.800 2.751 26.440 1.00 22.34 554 SER A C 1
ATOM 808 O O . SER A 1 151 ? 62.640 3.301 27.149 1.00 22.27 554 SER A O 1
ATOM 811 N N . TYR A 1 152 ? 62.122 2.056 25.354 1.00 20.49 555 TYR A N 1
ATOM 812 C CA . TYR A 1 152 ? 63.513 1.925 24.934 1.00 18.40 555 TYR A CA 1
ATOM 813 C C . TYR A 1 152 ? 64.078 3.272 24.474 1.00 18.27 555 TYR A C 1
ATOM 814 O O . TYR A 1 152 ? 65.154 3.686 24.907 1.00 16.92 555 TYR A O 1
ATOM 823 N N . GLU A 1 153 ? 63.346 3.953 23.599 1.00 15.92 556 GLU A N 1
ATOM 824 C CA . GLU A 1 153 ? 63.751 5.274 23.130 1.00 14.35 556 GLU A CA 1
ATOM 825 C C . GLU A 1 153 ? 63.776 6.268 24.285 1.00 13.07 556 GLU A C 1
ATOM 826 O O . GLU A 1 153 ? 64.686 7.089 24.389 1.00 12.78 556 GLU A O 1
ATOM 832 N N . SER A 1 154 ? 62.769 6.191 25.150 1.00 11.90 557 SER A N 1
ATOM 833 C CA . SER A 1 154 ? 62.666 7.105 26.283 1.00 14.85 557 SER A CA 1
ATOM 834 C C . SER A 1 154 ? 63.824 6.914 27.263 1.00 14.99 557 SER A C 1
ATOM 835 O O . SER A 1 154 ? 64.361 7.882 27.798 1.00 14.24 557 SER A O 1
ATOM 838 N N . ASP A 1 155 ? 64.208 5.663 27.491 1.00 15.61 558 ASP A N 1
ATOM 839 C CA . ASP A 1 155 ? 65.328 5.366 28.381 1.00 16.50 558 ASP A CA 1
ATOM 840 C C . ASP A 1 155 ? 66.651 5.882 27.822 1.00 15.54 558 ASP A C 1
ATOM 841 O O . ASP A 1 155 ? 67.531 6.302 28.571 1.00 11.17 558 ASP A O 1
ATOM 846 N N . ILE A 1 156 ? 66.786 5.856 26.501 1.00 15.74 559 ILE A N 1
ATOM 847 C CA . ILE A 1 156 ? 67.953 6.438 25.857 1.00 12.35 559 ILE A CA 1
ATOM 848 C C . ILE A 1 156 ? 68.060 7.924 26.204 1.00 14.77 559 ILE A C 1
ATOM 849 O O . ILE A 1 156 ? 69.136 8.418 26.537 1.00 15.21 559 ILE A O 1
ATOM 854 N N . LEU A 1 157 ? 66.939 8.632 26.143 1.00 12.39 560 LEU A N 1
ATOM 855 C CA . LEU A 1 157 ? 66.941 10.055 26.462 1.00 11.95 560 LEU A CA 1
ATOM 856 C C . LEU A 1 157 ? 67.220 10.275 27.948 1.00 13.46 560 LEU A C 1
ATOM 857 O O . LEU A 1 157 ? 67.956 11.190 28.318 1.00 13.47 560 LEU A O 1
ATOM 862 N N . LYS A 1 158 ? 66.631 9.432 28.793 1.00 15.82 561 LYS A N 1
ATOM 863 C CA . LYS A 1 158 ? 66.866 9.502 30.235 1.00 15.86 561 LYS A CA 1
ATOM 864 C C . LYS A 1 158 ? 68.353 9.365 30.538 1.00 15.32 561 LYS A C 1
ATOM 865 O O . LYS A 1 158 ? 68.904 10.110 31.349 1.00 15.32 561 LYS A O 1
ATOM 871 N N . ASN A 1 159 ? 68.989 8.387 29.899 1.00 14.51 562 ASN A N 1
ATOM 872 C CA . ASN A 1 159 ? 70.421 8.163 30.062 1.00 16.90 562 ASN A CA 1
ATOM 873 C C . ASN A 1 159 ? 71.237 9.352 29.573 1.00 18.35 562 ASN A C 1
ATOM 874 O O . ASN A 1 159 ? 72.182 9.779 30.233 1.00 18.97 562 ASN A O 1
ATOM 879 N N . TYR A 1 160 ? 70.875 9.877 28.408 1.00 16.57 563 TYR A N 1
ATOM 880 C CA . TYR A 1 160 ? 71.549 11.052 27.874 1.00 17.91 563 TYR A CA 1
ATOM 881 C C . TYR A 1 160 ? 71.514 12.217 28.866 1.00 15.77 563 TYR A C 1
ATOM 882 O O . TYR A 1 160 ? 72.530 12.864 29.108 1.00 15.68 563 TYR A O 1
ATOM 891 N N . LEU A 1 161 ? 70.338 12.482 29.428 1.00 11.53 564 LEU A N 1
ATOM 892 C CA . LEU A 1 161 ? 70.166 13.582 30.376 1.00 14.38 564 LEU A CA 1
ATOM 893 C C . LEU A 1 161 ? 70.904 13.326 31.689 1.00 16.40 564 LEU A C 1
ATOM 894 O O . LEU A 1 161 ? 71.552 14.221 32.233 1.00 19.85 564 LEU A O 1
ATOM 899 N N . ALA A 1 162 ? 70.791 12.104 32.199 1.00 18.06 565 ALA A N 1
ATOM 900 C CA . ALA A 1 162 ? 71.435 11.736 33.456 1.00 18.34 565 ALA A CA 1
ATOM 901 C C . ALA A 1 162 ? 72.950 11.853 33.340 1.00 20.59 565 ALA A C 1
ATOM 902 O O . ALA A 1 162 ? 73.607 12.407 34.218 1.00 21.40 565 ALA A O 1
ATOM 904 N N . THR A 1 163 ? 73.493 11.327 32.248 1.00 22.09 566 THR A N 1
ATOM 905 C CA . THR A 1 163 ? 74.924 11.389 31.985 1.00 21.94 566 THR A CA 1
ATOM 906 C C . THR A 1 163 ? 75.450 12.816 32.102 1.00 22.68 566 THR A C 1
ATOM 907 O O . THR A 1 163 ? 76.588 13.040 32.519 1.00 20.72 566 THR A O 1
ATOM 911 N N . ARG A 1 164 ? 74.614 13.780 31.742 1.00 20.81 567 ARG A N 1
ATOM 912 C CA . ARG A 1 164 ? 75.042 15.174 31.699 1.00 21.89 567 ARG A CA 1
ATOM 913 C C . ARG A 1 164 ? 74.504 15.994 32.863 1.00 20.96 567 ARG A C 1
ATOM 914 O O . ARG A 1 164 ? 74.668 17.212 32.901 1.00 21.69 567 ARG A O 1
ATOM 922 N N . GLY A 1 165 ? 73.868 15.317 33.812 1.00 21.51 568 GLY A N 1
ATOM 923 C CA . GLY A 1 165 ? 73.345 15.968 34.997 1.00 20.78 568 GLY A CA 1
ATOM 924 C C . GLY A 1 165 ? 72.223 16.931 34.675 1.00 24.73 568 GLY A C 1
ATOM 925 O O . GLY A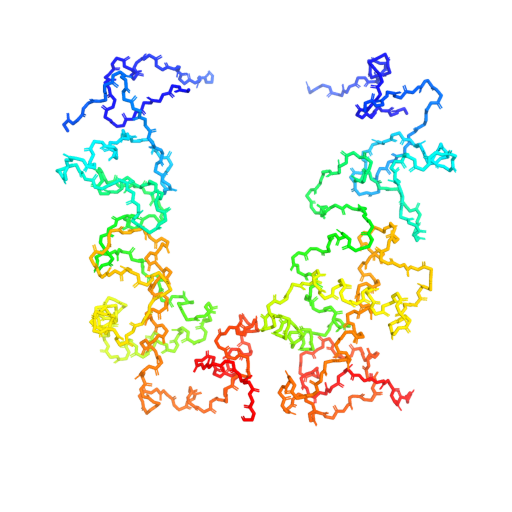 1 165 ? 72.073 17.966 35.325 1.00 26.05 568 GLY A O 1
ATOM 926 N N . LEU A 1 166 ? 71.434 16.587 33.663 1.00 19.43 569 LEU A N 1
ATOM 927 C CA . LEU A 1 166 ? 70.302 17.408 33.256 1.00 20.20 569 LEU A CA 1
ATOM 928 C C . LEU A 1 166 ? 68.987 16.796 33.729 1.00 20.59 569 LEU A C 1
ATOM 929 O O . LEU A 1 166 ? 68.872 15.578 33.863 1.00 21.44 569 LEU A O 1
ATOM 934 N N . THR A 1 167 ? 68.002 17.655 33.976 1.00 20.79 570 THR A N 1
ATOM 935 C CA . THR A 1 167 ? 66.674 17.230 34.405 1.00 21.09 570 THR A CA 1
ATOM 936 C C . THR A 1 167 ? 65.665 17.453 33.280 1.00 17.47 570 THR A C 1
ATOM 937 O O . THR A 1 167 ? 65.956 18.171 32.322 1.00 15.05 570 THR A O 1
ATOM 941 N N . TRP A 1 168 ? 64.479 16.854 33.393 1.00 15.06 571 TRP A N 1
ATOM 942 C CA . TRP A 1 168 ? 63.423 17.140 32.422 1.00 14.75 571 TRP A CA 1
ATOM 943 C C . TRP A 1 168 ? 63.159 18.639 32.407 1.00 16.76 571 TRP A C 1
ATOM 944 O O . TRP A 1 168 ? 62.833 19.211 31.368 1.00 16.12 571 TRP A O 1
ATOM 955 N N . LYS A 1 169 ? 63.333 19.271 33.567 1.00 19.36 572 LYS A N 1
ATOM 956 C CA . LYS A 1 169 ? 63.173 20.717 33.695 1.00 23.16 572 LYS A CA 1
ATOM 957 C C . LYS A 1 169 ? 64.143 21.484 32.800 1.00 20.35 572 LYS A C 1
ATOM 958 O O . LYS A 1 169 ? 63.736 22.391 32.069 1.00 19.58 572 LYS A O 1
ATOM 964 N N . ASN A 1 170 ? 65.426 21.132 32.874 1.00 19.20 573 ASN A N 1
ATOM 965 C CA . ASN A 1 170 ? 66.440 21.761 32.035 1.00 20.47 573 ASN A CA 1
ATOM 966 C C . ASN A 1 170 ? 66.093 21.592 30.562 1.00 19.34 573 ASN A C 1
ATOM 967 O O . ASN A 1 170 ? 66.236 22.522 29.764 1.00 19.54 573 ASN A O 1
ATOM 972 N N . MET A 1 171 ? 65.641 20.392 30.211 1.00 14.99 574 MET A N 1
ATOM 973 C CA . MET A 1 171 ? 65.289 20.074 28.832 1.00 16.21 574 MET A CA 1
ATOM 974 C C . MET A 1 171 ? 64.146 20.946 28.331 1.00 18.68 574 MET A C 1
ATOM 975 O O . MET A 1 171 ? 64.197 21.464 27.217 1.00 16.87 574 MET A O 1
ATOM 980 N N . LEU A 1 172 ? 63.119 21.106 29.160 1.00 18.62 575 LEU A N 1
ATOM 981 C CA . LEU A 1 172 ? 61.963 21.921 28.804 1.00 17.99 575 LEU A CA 1
ATOM 982 C C . LEU A 1 172 ? 62.333 23.392 28.615 1.00 16.52 575 LEU A C 1
ATOM 983 O O . LEU A 1 172 ? 61.907 24.031 27.649 1.00 17.13 575 LEU A O 1
ATOM 988 N N . THR A 1 173 ? 63.118 23.926 29.546 1.00 18.18 576 THR A N 1
ATOM 989 C CA . THR A 1 173 ? 63.578 25.308 29.459 1.00 19.95 576 THR A CA 1
ATOM 990 C C . THR A 1 173 ? 64.289 25.542 28.130 1.00 20.37 576 THR A C 1
ATOM 991 O O . THR A 1 173 ? 64.034 26.528 27.437 1.00 20.88 576 THR A O 1
ATOM 995 N N . GLU A 1 174 ? 65.179 24.620 27.779 1.00 19.72 577 GLU A N 1
ATOM 996 C CA . GLU A 1 174 ? 65.935 24.708 26.538 1.00 21.33 577 GLU A CA 1
ATOM 997 C C . GLU A 1 174 ? 65.004 24.630 25.329 1.00 18.43 577 GLU A C 1
ATOM 998 O O . GLU A 1 174 ? 65.155 25.382 24.365 1.00 18.75 577 GLU A O 1
ATOM 1004 N N . SER A 1 175 ? 64.036 23.720 25.393 1.00 17.15 578 SER A N 1
ATOM 1005 C CA . SER A 1 175 ? 63.078 23.533 24.307 1.00 17.80 578 SER A CA 1
ATOM 1006 C C . SER A 1 175 ? 62.183 24.758 24.103 1.00 16.77 578 SER A C 1
ATOM 1007 O O . SER A 1 175 ? 61.833 25.099 22.974 1.00 18.91 578 SER A O 1
ATOM 1010 N N . LEU A 1 176 ? 61.810 25.412 25.198 1.00 15.03 579 LEU A N 1
ATOM 1011 C CA . LEU A 1 176 ? 60.945 26.585 25.123 1.00 17.04 579 LEU A CA 1
ATOM 1012 C C . LEU A 1 176 ? 61.654 27.763 24.468 1.00 19.99 579 LEU A C 1
ATOM 1013 O O . LEU A 1 176 ? 61.018 28.605 23.834 1.00 22.80 579 LEU A O 1
ATOM 1018 N N . VAL A 1 177 ? 62.971 27.825 24.624 1.00 20.16 580 VAL A N 1
ATOM 1019 C CA . VAL A 1 177 ? 63.760 28.832 23.924 1.00 22.42 580 VAL A CA 1
ATOM 1020 C C . VAL A 1 177 ? 63.660 28.602 22.419 1.00 20.82 580 VAL A C 1
ATOM 1021 O O . VAL A 1 177 ? 63.419 29.535 21.653 1.00 18.79 580 VAL A O 1
ATOM 1025 N N . ALA A 1 178 ? 63.833 27.350 22.003 1.00 17.28 581 ALA A N 1
ATOM 1026 C CA . ALA A 1 178 ? 63.724 26.989 20.593 1.00 20.22 581 ALA A CA 1
ATOM 1027 C C . ALA A 1 178 ? 62.307 27.224 20.095 1.00 19.01 581 ALA A C 1
ATOM 1028 O O . ALA A 1 178 ? 62.101 27.655 18.960 1.00 22.53 581 ALA A O 1
ATOM 1030 N N . LEU A 1 179 ? 61.330 26.938 20.947 1.00 15.67 582 LEU A N 1
ATOM 1031 C CA . LEU A 1 179 ? 59.931 27.149 20.596 1.00 17.56 582 LEU A CA 1
ATOM 1032 C C . LEU A 1 179 ? 59.646 28.622 20.321 1.00 22.26 582 LEU A C 1
ATOM 1033 O O . LEU A 1 179 ? 58.967 28.966 19.351 1.00 23.06 582 LEU A O 1
ATOM 1038 N N . GLN A 1 180 ? 60.169 29.489 21.180 1.00 20.08 583 GLN A N 1
ATOM 1039 C CA . GLN A 1 180 ? 59.897 30.917 21.078 1.00 23.30 583 GLN A CA 1
ATOM 1040 C C . GLN A 1 180 ? 60.517 31.521 19.814 1.00 25.12 583 GLN A C 1
ATOM 1041 O O . GLN A 1 180 ? 59.990 32.487 19.257 1.00 25.95 583 GLN A O 1
ATOM 1047 N N . ARG A 1 181 ? 61.630 30.949 19.360 1.00 24.08 584 ARG A N 1
ATOM 1048 C CA . ARG A 1 181 ? 62.279 31.424 18.140 1.00 27.00 584 ARG A CA 1
ATOM 1049 C C . ARG A 1 181 ? 61.626 30.828 16.895 1.00 27.16 584 ARG A C 1
ATOM 1050 O O . ARG A 1 181 ? 61.886 31.266 15.773 1.00 29.16 584 ARG A O 1
ATOM 1058 N N . GLY A 1 182 ? 60.771 29.831 17.096 1.00 26.02 585 GLY A N 1
ATOM 1059 C CA . GLY A 1 182 ? 60.119 29.163 15.985 1.00 26.94 585 GLY A CA 1
ATOM 1060 C C . GLY A 1 182 ? 60.985 28.063 15.405 1.00 28.05 585 GLY A C 1
ATOM 1061 O O . GLY A 1 182 ? 60.756 27.589 14.291 1.00 29.64 585 GLY A O 1
ATOM 1062 N N . VAL A 1 183 ? 61.997 27.664 16.166 1.00 26.20 586 VAL A N 1
ATOM 1063 C CA . VAL A 1 183 ? 62.865 26.564 15.767 1.00 25.29 586 VAL A CA 1
ATOM 1064 C C . VAL A 1 183 ? 62.180 25.227 16.061 1.00 22.06 586 VAL A C 1
ATOM 1065 O O . VAL A 1 183 ? 62.240 24.294 15.258 1.00 22.20 586 VAL A O 1
ATOM 1069 N N . PHE A 1 184 ? 61.531 25.144 17.219 1.00 18.47 587 PHE A N 1
ATOM 1070 C CA . PHE A 1 184 ? 60.676 24.006 17.543 1.00 20.39 587 PHE A CA 1
ATOM 1071 C C . PHE A 1 184 ? 59.232 24.389 17.267 1.00 21.61 587 PHE A C 1
ATOM 1072 O O . PHE A 1 184 ? 58.876 25.565 17.333 1.00 20.31 587 PHE A O 1
ATOM 1080 N N . LEU A 1 185 ? 58.399 23.396 16.970 1.00 19.78 588 LEU A N 1
ATOM 1081 C CA . LEU A 1 185 ? 56.999 23.648 16.645 1.00 22.92 588 LEU A CA 1
ATOM 1082 C C . LEU A 1 185 ? 56.059 22.798 17.500 1.00 22.55 588 LEU A C 1
ATOM 1083 O O . LEU A 1 185 ? 56.440 21.735 17.994 1.00 20.31 588 LEU A O 1
ATOM 1088 N N . LEU A 1 186 ? 54.827 23.269 17.666 1.00 19.32 589 LEU A N 1
ATOM 1089 C CA . LEU A 1 186 ? 53.814 22.531 18.416 1.00 18.42 589 LEU A CA 1
ATOM 1090 C C . LEU A 1 186 ? 52.539 22.379 17.600 1.00 20.01 589 LEU A C 1
ATOM 1091 O O . LEU A 1 186 ? 52.204 23.251 16.803 1.00 19.21 589 LEU A O 1
ATOM 1096 N N . SER A 1 187 ? 51.830 21.273 17.805 1.00 19.00 590 SER A N 1
ATOM 1097 C CA . SER A 1 187 ? 50.530 21.074 17.171 1.00 20.40 590 SER A CA 1
ATOM 1098 C C . SER A 1 187 ? 49.536 22.117 17.665 1.00 22.69 590 SER A C 1
ATOM 1099 O O . SER A 1 187 ? 48.805 22.716 16.874 1.00 20.68 590 SER A O 1
ATOM 1102 N N . ASP A 1 188 ? 49.506 22.320 18.980 1.00 18.13 591 ASP A N 1
ATOM 1103 C CA . ASP A 1 188 ? 48.798 23.455 19.556 1.00 20.19 591 ASP A CA 1
ATOM 1104 C C . ASP A 1 188 ? 49.693 24.665 19.326 1.00 20.43 591 ASP A C 1
ATOM 1105 O O . ASP A 1 188 ? 50.354 25.157 20.242 1.00 22.30 591 ASP A O 1
ATOM 1110 N N . TYR A 1 189 ? 49.706 25.130 18.081 1.00 20.26 592 TYR A N 1
ATOM 1111 C CA . TYR A 1 189 ? 50.749 26.019 17.575 1.00 20.29 592 TYR A CA 1
ATOM 1112 C C . TYR A 1 189 ? 50.870 27.382 18.269 1.00 21.65 592 TYR A C 1
ATOM 1113 O O . TYR A 1 189 ? 51.878 28.075 18.111 1.00 22.55 592 TYR A O 1
ATOM 1122 N N . ARG A 1 190 ? 49.862 27.762 19.050 1.00 20.10 593 ARG A N 1
ATOM 1123 C CA . ARG A 1 190 ? 49.875 29.075 19.683 1.00 23.82 593 ARG A CA 1
ATOM 1124 C C . ARG A 1 190 ? 50.235 29.017 21.167 1.00 21.96 593 ARG A C 1
ATOM 1125 O O . ARG A 1 190 ? 50.275 30.040 21.854 1.00 22.57 593 ARG A O 1
ATOM 1133 N N . VAL A 1 191 ? 50.529 27.813 21.642 1.00 19.00 594 VAL A N 1
ATOM 1134 C CA . VAL A 1 191 ? 51.025 27.629 23.000 1.00 18.81 594 VAL A CA 1
ATOM 1135 C C . VAL A 1 191 ? 52.418 28.223 23.162 1.00 19.96 594 VAL A C 1
ATOM 1136 O O . VAL A 1 191 ? 53.301 27.995 22.335 1.00 18.32 594 VAL A O 1
ATOM 1140 N N . THR A 1 192 ? 52.608 28.994 24.227 1.00 21.23 595 THR A N 1
ATOM 1141 C CA . THR A 1 192 ? 53.927 29.494 24.582 1.00 22.14 595 THR A CA 1
ATOM 1142 C C . THR A 1 192 ? 54.255 29.059 26.005 1.00 20.22 595 THR A C 1
ATOM 1143 O O . THR A 1 192 ? 53.415 28.485 26.698 1.00 16.74 595 THR A O 1
ATOM 1147 N N . GLY A 1 193 ? 55.476 29.342 26.439 1.00 20.66 596 GLY A N 1
ATOM 1148 C CA . GLY A 1 193 ? 55.876 29.047 27.800 1.00 20.51 596 GLY A CA 1
ATOM 1149 C C . GLY A 1 193 ? 54.984 29.751 28.804 1.00 17.23 596 GLY A C 1
ATOM 1150 O O . GLY A 1 193 ? 54.871 29.326 29.950 1.00 19.42 596 GLY A O 1
ATOM 1151 N N . ASP A 1 194 ? 54.330 30.822 28.367 1.00 20.19 597 ASP A N 1
ATOM 1152 C CA . ASP A 1 194 ? 53.512 31.632 29.268 1.00 21.33 597 ASP A CA 1
ATOM 1153 C C . ASP A 1 194 ? 52.047 31.201 29.300 1.00 21.50 597 ASP A C 1
ATOM 1154 O O . ASP A 1 194 ? 51.300 31.591 30.195 1.00 20.83 597 ASP A O 1
ATOM 1159 N N . THR A 1 195 ? 51.640 30.394 28.327 1.00 21.22 598 THR A N 1
ATOM 1160 C CA . THR A 1 195 ? 50.265 29.907 28.268 1.00 18.50 598 THR A CA 1
ATOM 1161 C C . THR A 1 195 ? 49.873 29.204 29.562 1.00 19.06 598 THR A C 1
ATOM 1162 O O . THR A 1 195 ? 50.576 28.310 30.025 1.00 20.24 598 THR A O 1
ATOM 1166 N N . VAL A 1 196 ? 48.748 29.607 30.142 1.00 18.17 599 VAL A N 1
ATOM 1167 C CA . VAL A 1 196 ? 48.209 28.911 31.304 1.00 18.72 599 VAL A CA 1
ATOM 1168 C C . VAL A 1 196 ? 47.436 27.680 30.840 1.00 19.92 599 VAL A C 1
ATOM 1169 O O . VAL A 1 196 ? 46.378 27.798 30.225 1.00 20.99 599 VAL A O 1
ATOM 1173 N N . LEU A 1 197 ? 47.973 26.498 31.121 1.00 17.32 600 LEU A N 1
ATOM 1174 C CA . LEU A 1 197 ? 47.354 25.264 30.650 1.00 15.75 600 LEU A CA 1
ATOM 1175 C C . LEU A 1 197 ? 47.308 24.176 31.719 1.00 15.92 600 LEU A C 1
ATOM 1176 O O . LEU A 1 197 ? 47.867 24.332 32.803 1.00 17.01 600 LEU A O 1
ATOM 1181 N N . CYS A 1 198 ? 46.629 23.076 31.409 1.00 15.37 601 CYS A N 1
ATOM 1182 C CA . CYS A 1 198 ? 46.449 22.004 32.377 1.00 16.80 601 CYS A CA 1
ATOM 1183 C C . CYS A 1 198 ? 47.519 20.931 32.229 1.00 17.36 601 CYS A C 1
ATOM 1184 O O . CYS A 1 198 ? 48.294 20.936 31.272 1.00 14.38 601 CYS A O 1
ATOM 1187 N N . TYR A 1 199 ? 47.552 20.011 33.186 1.00 15.63 602 TYR A N 1
ATOM 1188 C CA . TYR A 1 199 ? 48.524 18.929 33.175 1.00 15.20 602 TYR A CA 1
ATOM 1189 C C . TYR A 1 199 ? 48.545 18.164 31.851 1.00 16.57 602 TYR A C 1
ATOM 1190 O O . TYR A 1 199 ? 49.603 17.986 31.252 1.00 15.92 602 TYR A O 1
ATOM 1199 N N . CYS A 1 200 ? 47.377 17.713 31.401 1.00 17.25 603 CYS A N 1
ATOM 1200 C CA . CYS A 1 200 ? 47.289 16.891 30.196 1.00 16.12 603 CYS A CA 1
ATOM 1201 C C . CYS A 1 200 ? 47.707 17.641 28.928 1.00 13.94 603 CYS A C 1
ATOM 1202 O O . CYS A 1 200 ? 48.440 17.104 28.101 1.00 14.85 603 CYS A O 1
ATOM 1205 N N . CYS A 1 201 ? 47.248 18.877 28.774 1.00 14.56 604 CYS A N 1
ATOM 1206 C CA . CYS A 1 201 ? 47.643 19.679 27.616 1.00 14.05 604 CYS A CA 1
ATOM 1207 C C . CYS A 1 201 ? 49.132 20.023 27.640 1.00 14.39 604 CYS A C 1
ATOM 1208 O O . CYS A 1 201 ? 49.802 19.996 26.607 1.00 13.70 604 CYS A O 1
ATOM 1211 N N . GLY A 1 202 ? 49.644 20.351 28.823 1.00 14.24 605 GLY A N 1
ATOM 1212 C CA . GLY A 1 202 ? 51.065 20.602 28.987 1.00 13.97 605 GLY A CA 1
ATOM 1213 C C . GLY A 1 202 ? 51.889 19.371 28.652 1.00 15.27 605 GLY A C 1
ATOM 1214 O O . GLY A 1 202 ? 52.914 19.458 27.973 1.00 15.36 605 GLY A O 1
ATOM 1215 N N . LEU A 1 203 ? 51.434 18.215 29.125 1.00 13.72 606 LEU A N 1
ATOM 1216 C CA . LEU A 1 203 ? 52.138 16.964 28.879 1.00 15.77 606 LEU A CA 1
ATOM 1217 C C . LEU A 1 203 ? 52.192 16.683 27.384 1.00 16.25 606 LEU A C 1
ATOM 1218 O O . LEU A 1 203 ? 53.216 16.256 26.858 1.00 17.50 606 LEU A O 1
ATOM 1223 N N . ARG A 1 204 ? 51.077 16.934 26.707 1.00 16.44 607 ARG A N 1
ATOM 1224 C CA . ARG A 1 204 ? 50.976 16.686 25.277 1.00 17.47 607 ARG A CA 1
ATOM 1225 C C . ARG A 1 204 ? 52.006 17.494 24.495 1.00 15.89 607 ARG A C 1
ATOM 1226 O O . ARG A 1 204 ? 52.669 16.971 23.602 1.00 16.06 607 ARG A O 1
ATOM 1234 N N . SER A 1 205 ? 52.144 18.772 24.837 1.00 14.76 608 SER A N 1
ATOM 1235 C CA . SER A 1 205 ? 53.112 19.626 24.162 1.00 12.82 608 SER A CA 1
ATOM 1236 C C . SER A 1 205 ? 54.538 19.305 24.594 1.00 15.17 608 SER A C 1
ATOM 1237 O O . SER A 1 205 ? 55.473 19.437 23.810 1.00 11.94 608 SER A O 1
ATOM 1240 N N . PHE A 1 206 ? 54.698 18.885 25.844 1.00 13.61 609 PHE A N 1
ATOM 1241 C CA . PHE A 1 206 ? 56.004 18.484 26.353 1.00 15.58 609 PHE A CA 1
ATOM 1242 C C . PHE A 1 206 ? 56.551 17.296 25.566 1.00 14.29 609 PHE A C 1
ATOM 1243 O O . PHE A 1 206 ? 57.744 17.239 25.266 1.00 14.42 609 PHE A O 1
ATOM 1251 N N . ARG A 1 207 ? 55.680 16.353 25.223 1.00 13.55 610 ARG A N 1
ATOM 1252 C CA . ARG A 1 207 ? 56.097 15.209 24.417 1.00 15.80 610 ARG A CA 1
ATOM 1253 C C . ARG A 1 207 ? 56.626 15.659 23.056 1.00 15.41 610 ARG A C 1
ATOM 1254 O O . ARG A 1 207 ? 57.655 15.170 22.588 1.00 14.87 610 ARG A O 1
ATOM 1262 N N . GLU A 1 208 ? 55.925 16.599 22.430 1.00 13.32 611 GLU A N 1
ATOM 1263 C CA . GLU A 1 208 ? 56.338 17.108 21.124 1.00 14.43 611 GLU A CA 1
ATOM 1264 C C . GLU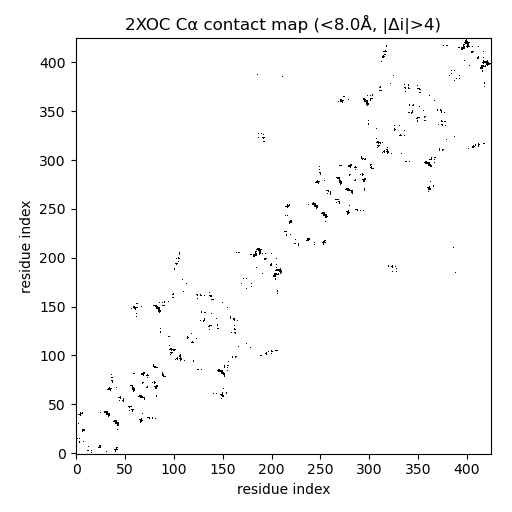 A 1 208 ? 57.658 17.880 21.192 1.00 14.21 611 GLU A C 1
ATOM 1265 O O . GLU A 1 208 ? 58.548 17.672 20.366 1.00 14.38 611 GLU A O 1
ATOM 1271 N N . LEU A 1 209 ? 57.782 18.768 22.173 1.00 13.39 612 LEU A N 1
ATOM 1272 C CA . LEU A 1 209 ? 59.026 19.505 22.374 1.00 15.19 612 LEU A CA 1
ATOM 1273 C C . LEU A 1 209 ? 60.184 18.544 22.640 1.00 15.63 612 LEU A C 1
ATOM 1274 O O . LEU A 1 209 ? 61.281 18.707 22.103 1.00 15.65 612 LEU A O 1
ATOM 1279 N N . THR A 1 210 ? 59.922 17.539 23.469 1.00 14.33 613 THR A N 1
ATOM 1280 C CA . THR A 1 210 ? 60.936 16.558 23.837 1.00 13.76 613 THR A CA 1
ATOM 1281 C C . THR A 1 210 ? 61.398 15.729 22.641 1.00 15.06 613 THR A C 1
ATOM 1282 O O . THR A 1 210 ? 62.581 15.408 22.522 1.00 16.66 613 THR A O 1
ATOM 1286 N N . TYR A 1 211 ? 60.475 15.385 21.751 1.00 15.07 614 TYR A N 1
ATOM 1287 C CA . TYR A 1 211 ? 60.857 14.651 20.550 1.00 15.77 614 TYR A CA 1
ATOM 1288 C C . TYR A 1 211 ? 61.837 15.471 19.721 1.00 12.79 614 TYR A C 1
ATOM 1289 O O . TYR A 1 211 ? 62.842 14.958 19.232 1.00 15.25 614 TYR A O 1
ATOM 1298 N N . GLN A 1 212 ? 61.535 16.752 19.562 1.00 11.24 615 GLN A N 1
ATOM 1299 C CA . GLN A 1 212 ? 62.396 17.634 18.789 1.00 13.51 615 GLN A CA 1
ATOM 1300 C C . GLN A 1 212 ? 63.750 17.826 19.476 1.00 13.77 615 GLN A C 1
ATOM 1301 O O . GLN A 1 212 ? 64.786 17.881 18.820 1.00 13.84 615 GLN A O 1
ATOM 1307 N N . TYR A 1 213 ? 63.737 17.906 20.802 1.00 12.55 616 TYR A N 1
ATOM 1308 C CA . TYR A 1 213 ? 64.974 17.991 21.570 1.00 13.14 616 TYR A CA 1
ATOM 1309 C C . TYR A 1 213 ? 65.855 16.779 21.280 1.00 13.33 616 TYR A C 1
ATOM 1310 O O . TYR A 1 213 ? 67.041 16.908 20.979 1.00 14.60 616 TYR A O 1
ATOM 1319 N N . ARG A 1 214 ? 65.255 15.598 21.376 1.00 13.07 617 ARG A N 1
ATOM 1320 C CA . ARG A 1 214 ? 65.943 14.339 21.117 1.00 11.88 617 ARG A CA 1
ATOM 1321 C C . ARG A 1 214 ? 66.469 14.285 19.688 1.00 17.31 617 ARG A C 1
ATOM 1322 O O . ARG A 1 214 ? 67.582 13.820 19.429 1.00 15.96 617 ARG A O 1
ATOM 1330 N N . GLN A 1 215 ? 65.648 14.769 18.766 1.00 16.06 618 GLN A N 1
ATOM 1331 C CA . GLN A 1 215 ? 65.976 14.802 17.347 1.00 19.10 618 GLN A CA 1
ATOM 1332 C C . GLN A 1 215 ? 67.275 15.556 17.086 1.00 18.63 618 GLN A C 1
ATOM 1333 O O . GLN A 1 215 ? 68.028 15.231 16.163 1.00 18.59 618 GLN A O 1
ATOM 1339 N N . ASN A 1 216 ? 67.527 16.574 17.902 1.00 18.13 619 ASN A N 1
ATOM 1340 C CA . ASN A 1 216 ? 68.652 17.474 17.688 1.00 18.74 619 ASN A CA 1
ATOM 1341 C C . ASN A 1 216 ? 69.929 17.073 18.418 1.00 21.56 619 ASN A C 1
ATOM 1342 O O . ASN A 1 216 ? 70.944 17.765 18.336 1.00 22.76 619 ASN A O 1
ATOM 1347 N N . ILE A 1 217 ? 69.880 15.952 19.129 1.00 17.83 620 ILE A N 1
ATOM 1348 C CA . ILE A 1 217 ? 71.077 15.409 19.754 1.00 17.45 620 ILE A CA 1
ATOM 1349 C C . ILE A 1 217 ? 71.950 14.755 18.685 1.00 17.87 620 ILE A C 1
ATOM 1350 O O . ILE A 1 217 ? 71.493 13.875 17.961 1.00 17.95 620 ILE A O 1
ATOM 1355 N N . PRO A 1 218 ? 73.213 15.191 18.578 1.00 20.18 621 PRO A N 1
ATOM 1356 C CA . PRO A 1 218 ? 74.134 14.601 17.599 1.00 21.24 621 PRO A CA 1
ATOM 1357 C C . PRO A 1 218 ? 74.369 13.119 17.870 1.00 19.03 621 PRO A C 1
ATOM 1358 O O . PRO A 1 218 ? 74.423 12.707 19.028 1.00 18.34 621 PRO A O 1
ATOM 1362 N N . ALA A 1 219 ? 74.506 12.332 16.809 1.00 17.94 622 ALA A N 1
ATOM 1363 C CA . ALA A 1 219 ? 74.721 10.893 16.945 1.00 20.33 622 ALA A CA 1
ATOM 1364 C C . ALA A 1 219 ? 75.954 10.570 17.791 1.00 20.15 622 ALA A C 1
ATOM 1365 O O . ALA A 1 219 ? 75.984 9.566 18.504 1.00 20.54 622 ALA A O 1
ATOM 1367 N N . SER A 1 220 ? 76.967 11.426 17.708 1.00 17.86 623 SER A N 1
ATOM 1368 C CA . SER A 1 220 ? 78.216 11.204 18.431 1.00 19.07 623 SER A CA 1
ATOM 1369 C C . SER A 1 220 ? 78.051 11.342 19.945 1.00 18.87 623 SER A C 1
ATOM 1370 O O . SER A 1 220 ? 78.911 10.902 20.708 1.00 19.29 623 SER A O 1
ATOM 1373 N N . GLU A 1 221 ? 76.950 11.952 20.374 1.00 20.36 624 GLU A N 1
ATOM 1374 C CA . GLU A 1 221 ? 76.700 12.155 21.799 1.00 19.50 624 GLU A CA 1
ATOM 1375 C C . GLU A 1 221 ? 75.837 11.048 22.394 1.00 19.41 624 GLU A C 1
ATOM 1376 O O . GLU A 1 221 ? 75.495 11.078 23.576 1.00 20.74 624 GLU A O 1
ATOM 1382 N N . LEU A 1 222 ? 75.484 10.071 21.570 1.00 19.47 625 LEU A N 1
ATOM 1383 C CA . LEU A 1 222 ? 74.721 8.924 22.044 1.00 20.23 625 LEU A CA 1
ATOM 1384 C C . LEU A 1 222 ? 75.553 7.656 21.905 1.00 20.61 625 LEU A C 1
ATOM 1385 O O . LEU A 1 222 ? 76.437 7.585 21.051 1.00 22.59 625 LEU A O 1
ATOM 1390 N N . PRO A 1 223 ? 75.278 6.650 22.747 1.00 20.91 626 PRO A N 1
ATOM 1391 C CA . PRO A 1 223 ? 76.022 5.390 22.663 1.00 23.45 626 PRO A CA 1
ATOM 1392 C C . PRO A 1 223 ? 75.960 4.813 21.254 1.00 25.00 626 PRO A C 1
ATOM 1393 O O . PRO A 1 223 ? 74.971 5.013 20.547 1.00 22.87 626 PRO A O 1
ATOM 1397 N N . VAL A 1 224 ? 77.012 4.112 20.847 1.00 24.17 627 VAL A N 1
ATOM 1398 C CA . VAL A 1 224 ? 77.074 3.558 19.500 1.00 25.06 627 VAL A CA 1
ATOM 1399 C C . VAL A 1 224 ? 76.005 2.486 19.303 1.00 25.67 627 VAL A C 1
ATOM 1400 O O . VAL A 1 224 ? 75.555 2.246 18.183 1.00 27.30 627 VAL A O 1
ATOM 1404 N N . ALA A 1 225 ? 75.594 1.852 20.397 1.00 27.05 628 ALA A N 1
ATOM 1405 C CA . ALA A 1 225 ? 74.542 0.842 20.345 1.00 27.26 628 ALA A CA 1
ATOM 1406 C C . ALA A 1 225 ? 73.218 1.468 19.917 1.00 27.52 628 ALA A C 1
ATOM 1407 O O . ALA A 1 225 ? 72.364 0.804 19.328 1.00 27.82 628 ALA A O 1
ATOM 1409 N N . VAL A 1 226 ? 73.053 2.751 20.222 1.00 23.54 629 VAL A N 1
ATOM 1410 C CA . VAL A 1 226 ? 71.859 3.486 19.829 1.00 21.76 629 VAL A CA 1
ATOM 1411 C C . VAL A 1 226 ? 71.906 3.834 18.346 1.00 20.95 629 VAL A C 1
ATOM 1412 O O . VAL A 1 226 ? 70.961 3.569 17.603 1.00 19.89 629 VAL A O 1
ATOM 1416 N N . THR A 1 227 ? 73.023 4.418 17.924 1.00 19.62 630 THR A N 1
ATOM 1417 C CA . THR A 1 227 ? 73.167 4.928 16.567 1.00 20.84 630 THR A CA 1
ATOM 1418 C C . THR A 1 227 ? 73.399 3.831 15.527 1.00 24.13 630 THR A C 1
ATOM 1419 O O . THR A 1 227 ? 73.282 4.076 14.328 1.00 26.41 630 THR A O 1
ATOM 1423 N N . SER A 1 228 ? 73.725 2.627 15.984 1.00 24.71 631 SER A N 1
ATOM 1424 C CA . SER A 1 228 ? 73.960 1.506 15.073 1.00 26.76 631 SER A CA 1
ATOM 1425 C C . SER A 1 228 ? 72.672 0.906 14.512 1.00 26.27 631 SER A C 1
ATOM 1426 O O . SER A 1 228 ? 72.683 0.254 13.467 1.00 26.56 631 SER A O 1
ATOM 1429 N N . ARG A 1 229 ? 71.566 1.120 15.214 1.00 23.34 632 ARG A N 1
ATOM 1430 C CA . ARG A 1 229 ? 70.282 0.561 14.805 1.00 24.87 632 ARG A CA 1
ATOM 1431 C C . ARG A 1 229 ? 69.745 1.237 13.547 1.00 24.72 632 ARG A C 1
ATOM 1432 O O . ARG A 1 229 ? 69.819 2.459 13.413 1.00 25.51 632 ARG A O 1
ATOM 1440 N N . PRO A 1 230 ? 69.194 0.439 12.619 1.00 23.94 633 PRO A N 1
ATOM 1441 C CA . PRO A 1 230 ? 68.654 0.998 11.378 1.00 23.76 633 PRO A CA 1
ATOM 1442 C C . PRO A 1 230 ? 67.321 1.672 11.655 1.00 21.92 633 PRO A C 1
ATOM 1443 O O . PRO A 1 230 ? 66.638 1.310 12.613 1.00 20.70 633 PRO A O 1
ATOM 1447 N N . ASP A 1 231 ? 66.955 2.638 10.823 1.00 20.26 634 ASP A N 1
ATOM 1448 C CA . ASP A 1 231 ? 65.670 3.304 10.957 1.00 20.53 634 ASP A CA 1
ATOM 1449 C C . ASP A 1 231 ? 64.530 2.333 10.701 1.00 18.80 634 ASP A C 1
ATOM 1450 O O . ASP A 1 231 ? 64.605 1.508 9.791 1.00 18.51 634 ASP A O 1
ATOM 1455 N N . CYS A 1 232 ? 63.470 2.430 11.497 1.00 14.93 635 CYS A N 1
ATOM 1456 C CA . CYS A 1 232 ? 62.250 1.703 11.172 1.00 16.17 635 CYS A CA 1
ATOM 1457 C C . CYS A 1 232 ? 61.552 2.387 10.004 1.00 15.08 635 CYS A C 1
ATOM 1458 O O . CYS A 1 232 ? 61.412 3.609 9.973 1.00 14.39 635 CYS A O 1
ATOM 1461 N N . TYR A 1 233 ? 61.124 1.581 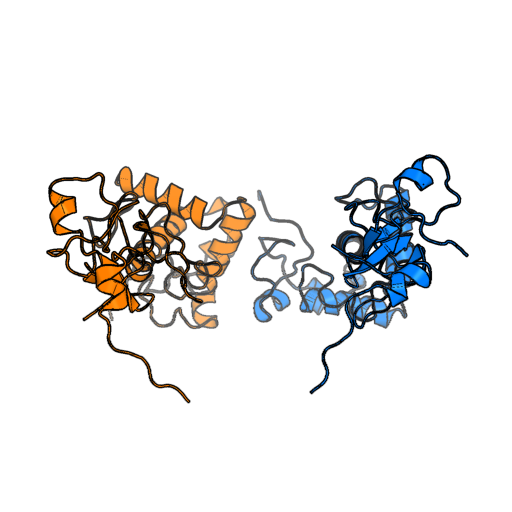9.043 1.00 13.27 636 TYR A N 1
ATOM 1462 C CA . TYR A 1 233 ? 60.435 2.065 7.858 1.00 13.69 636 TYR A CA 1
ATOM 1463 C C . TYR A 1 233 ? 59.261 2.980 8.221 1.00 16.06 636 TYR A C 1
ATOM 1464 O O . TYR A 1 233 ? 58.989 3.961 7.524 1.00 17.10 636 TYR A O 1
ATOM 1473 N N . TRP A 1 234 ? 58.586 2.667 9.324 1.00 11.33 637 TRP A N 1
ATOM 1474 C CA . TRP A 1 234 ? 57.350 3.353 9.702 1.00 13.21 637 TRP A CA 1
ATOM 1475 C C . TRP A 1 234 ? 57.575 4.569 10.602 1.00 15.21 637 TRP A C 1
ATOM 1476 O O . TRP A 1 234 ? 56.634 5.293 10.922 1.00 16.79 637 TRP A O 1
ATOM 1487 N N . GLY A 1 235 ? 58.822 4.789 11.005 1.00 15.69 638 GLY A N 1
ATOM 1488 C CA . GLY A 1 235 ? 59.182 5.984 11.747 1.00 14.91 638 GLY A CA 1
ATOM 1489 C C . GLY A 1 235 ? 58.516 6.126 13.103 1.00 16.96 638 GLY A C 1
ATOM 1490 O O . GLY A 1 235 ? 58.082 5.139 13.697 1.00 12.87 638 GLY A O 1
ATOM 1491 N N . ARG A 1 236 ? 58.424 7.370 13.573 1.00 17.32 639 ARG A N 1
ATOM 1492 C CA . ARG A 1 236 ? 57.998 7.696 14.936 1.00 16.60 639 ARG A CA 1
ATOM 1493 C C . ARG A 1 236 ? 56.589 7.221 15.278 1.00 16.58 639 ARG A C 1
ATOM 1494 O O . ARG A 1 236 ? 56.273 6.990 16.444 1.00 16.98 639 ARG A O 1
ATOM 1502 N N . ASN A 1 237 ? 55.741 7.090 14.265 1.00 15.48 640 ASN A N 1
ATOM 1503 C CA . ASN A 1 237 ? 54.359 6.677 14.488 1.00 12.27 640 ASN A CA 1
ATOM 1504 C C . ASN A 1 237 ? 54.149 5.166 14.417 1.00 14.29 640 ASN A C 1
ATOM 1505 O O . ASN A 1 237 ? 53.020 4.685 14.491 1.00 16.85 640 ASN A O 1
ATOM 1510 N N . CYS A 1 238 ? 55.244 4.426 14.282 1.00 14.50 641 CYS A N 1
ATOM 1511 C CA . CYS A 1 238 ? 55.180 2.967 14.216 1.00 13.34 641 CYS A CA 1
ATOM 1512 C C . CYS A 1 238 ? 54.366 2.366 15.358 1.00 16.50 641 CYS A C 1
ATOM 1513 O O . CYS A 1 238 ? 54.520 2.753 16.516 1.00 15.71 641 CYS A O 1
ATOM 1516 N N . ARG A 1 239 ? 53.516 1.401 15.020 1.00 15.25 642 ARG A N 1
ATOM 1517 C CA . ARG A 1 239 ? 52.602 0.799 15.982 1.00 18.05 642 ARG A CA 1
ATOM 1518 C C . ARG A 1 239 ? 53.250 -0.372 16.715 1.00 18.66 642 ARG A C 1
ATOM 1519 O O . ARG A 1 239 ? 52.747 -0.831 17.737 1.00 22.33 642 ARG A O 1
ATOM 1527 N N . THR A 1 240 ? 54.370 -0.843 16.181 1.00 15.76 643 THR A N 1
ATOM 1528 C CA . THR A 1 240 ? 55.046 -2.034 16.686 1.00 15.99 643 THR A CA 1
ATOM 1529 C C . THR A 1 240 ? 56.065 -1.706 17.781 1.00 16.29 643 THR A C 1
ATOM 1530 O O . THR A 1 240 ? 56.550 -2.601 18.475 1.00 18.84 643 THR A O 1
ATOM 1534 N N . GLN A 1 241 ? 56.389 -0.427 17.935 1.00 15.79 644 GLN A N 1
ATOM 1535 C CA . GLN A 1 241 ? 57.446 -0.027 18.866 1.00 19.63 644 GLN A CA 1
ATOM 1536 C C . GLN A 1 241 ? 57.055 -0.167 20.339 1.00 22.63 644 GLN A C 1
ATOM 1537 O O . GLN A 1 241 ? 57.897 -0.024 21.226 1.00 24.56 644 GLN A O 1
ATOM 1543 N N . VAL A 1 242 ? 55.786 -0.458 20.603 1.00 23.38 645 VAL A N 1
ATOM 1544 C CA . VAL A 1 242 ? 55.376 -0.745 21.972 1.00 29.52 645 VAL A CA 1
ATOM 1545 C C . VAL A 1 242 ? 55.828 -2.146 22.370 1.00 28.95 645 VAL A C 1
ATOM 1546 O O . VAL A 1 242 ? 55.719 -2.536 23.532 1.00 29.83 645 VAL A O 1
ATOM 1550 N N . LYS A 1 243 ? 56.337 -2.899 21.398 1.00 24.20 646 LYS A N 1
ATOM 1551 C CA . LYS A 1 243 ? 56.865 -4.234 21.661 1.00 24.17 646 LYS A CA 1
ATOM 1552 C C . LYS A 1 243 ? 58.375 -4.176 21.875 1.00 23.07 646 LYS A C 1
ATOM 1553 O O . LYS A 1 243 ? 59.106 -3.637 21.047 1.00 17.57 646 LYS A O 1
ATOM 1559 N N . ALA A 1 244 ? 58.829 -4.740 22.991 1.00 24.01 647 ALA A N 1
ATOM 1560 C CA . ALA A 1 244 ? 60.223 -4.635 23.415 1.00 25.39 647 ALA A CA 1
ATOM 1561 C C . ALA A 1 244 ? 61.245 -4.952 22.324 1.00 21.68 647 ALA A C 1
ATOM 1562 O O . ALA A 1 244 ? 62.164 -4.167 22.082 1.00 22.35 647 ALA A O 1
ATOM 1564 N N . HIS A 1 245 ? 61.090 -6.100 21.670 1.00 23.25 648 HIS A N 1
ATOM 1565 C CA . HIS A 1 245 ? 62.077 -6.550 20.691 1.00 23.91 648 HIS A CA 1
ATOM 1566 C C . HIS A 1 245 ? 62.202 -5.600 19.503 1.00 21.39 648 HIS A C 1
ATOM 1567 O O . HIS A 1 245 ? 63.308 -5.290 19.060 1.00 19.36 648 HIS A O 1
ATOM 1574 N N . HIS A 1 246 ? 61.066 -5.147 18.985 1.00 19.97 649 HIS A N 1
ATOM 1575 C CA . HIS A 1 246 ? 61.068 -4.267 17.826 1.00 16.87 649 HIS A CA 1
ATOM 1576 C C . HIS A 1 246 ? 61.667 -2.908 18.179 1.00 17.47 649 HIS A C 1
ATOM 1577 O O . HIS A 1 246 ? 62.390 -2.315 17.379 1.00 17.27 649 HIS A O 1
ATOM 1584 N N . ALA A 1 247 ? 61.360 -2.427 19.382 1.00 17.10 650 ALA A N 1
ATOM 1585 C CA . ALA A 1 247 ? 61.843 -1.128 19.844 1.00 16.27 650 ALA A CA 1
ATOM 1586 C C . ALA A 1 247 ? 63.361 -1.128 19.969 1.00 16.80 650 ALA A C 1
ATOM 1587 O O . ALA A 1 247 ? 64.022 -0.146 19.636 1.00 19.07 650 ALA A O 1
ATOM 1589 N N . MET A 1 248 ? 63.910 -2.238 20.449 1.00 17.67 651 MET A N 1
ATOM 1590 C CA . MET A 1 248 ? 65.352 -2.370 20.599 1.00 17.63 651 MET A CA 1
ATOM 1591 C C . MET A 1 248 ? 66.043 -2.471 19.243 1.00 16.78 651 MET A C 1
ATOM 1592 O O . MET A 1 248 ? 67.122 -1.922 19.041 1.00 16.69 651 MET A O 1
ATOM 1597 N N . LYS A 1 249 ? 65.408 -3.169 18.310 1.00 18.94 652 LYS A N 1
ATOM 1598 C CA . LYS A 1 249 ? 66.029 -3.451 17.021 1.00 20.60 652 LYS A CA 1
ATOM 1599 C C . LYS A 1 249 ? 66.146 -2.225 16.113 1.00 19.71 652 LYS A C 1
ATOM 1600 O O . LYS A 1 249 ? 67.174 -2.032 15.458 1.00 21.24 652 LYS A O 1
ATOM 1606 N N . PHE A 1 250 ? 65.096 -1.406 16.071 1.00 17.54 653 PHE A N 1
ATOM 1607 C CA . PHE A 1 250 ? 65.040 -0.272 15.148 1.00 15.81 653 PHE A CA 1
ATOM 1608 C C . PHE A 1 250 ? 65.020 1.081 15.850 1.00 17.76 653 PHE A C 1
ATOM 1609 O O . PHE A 1 250 ? 64.432 1.231 16.924 1.00 18.08 653 PHE A O 1
ATOM 1617 N N . ASN A 1 251 ? 65.652 2.066 15.220 1.00 17.17 654 ASN A N 1
ATOM 1618 C CA . ASN A 1 251 ? 65.525 3.454 15.645 1.00 17.26 654 ASN A CA 1
ATOM 1619 C C . ASN A 1 251 ? 64.151 3.982 15.261 1.00 17.70 654 ASN A C 1
ATOM 1620 O O . ASN A 1 251 ? 63.713 3.813 14.124 1.00 16.07 654 ASN A O 1
ATOM 1625 N N . HIS A 1 252 ? 63.464 4.613 16.207 1.00 13.73 655 HIS A N 1
ATOM 1626 C CA . HIS A 1 252 ? 62.158 5.199 15.917 1.00 13.61 655 HIS A CA 1
ATOM 1627 C C . HIS A 1 252 ? 62.163 6.718 16.049 1.00 12.49 655 HIS A C 1
ATOM 1628 O O . HIS A 1 252 ? 61.109 7.352 16.044 1.00 14.68 655 HIS A O 1
ATOM 1635 N N . ILE A 1 253 ? 63.356 7.292 16.173 1.00 12.51 656 ILE A N 1
ATOM 1636 C CA . ILE A 1 253 ? 63.516 8.736 16.055 1.00 12.49 656 ILE A CA 1
ATOM 1637 C C . ILE A 1 253 ? 63.786 9.057 14.593 1.00 16.46 656 ILE A C 1
ATOM 1638 O O . ILE A 1 253 ? 64.913 9.364 14.201 1.00 14.63 656 ILE A O 1
ATOM 1643 N N . CYS A 1 254 ? 62.742 8.952 13.783 1.00 15.85 657 CYS A N 1
ATOM 1644 C CA . CYS A 1 254 ? 62.842 9.235 12.363 1.00 17.55 657 CYS A CA 1
ATOM 1645 C C . CYS A 1 254 ? 61.440 9.365 11.796 1.00 17.88 657 CYS A C 1
ATOM 1646 O O . CYS A 1 254 ? 60.460 9.090 12.486 1.00 17.77 657 CYS A O 1
ATOM 1649 N N . GLU A 1 255 ? 61.346 9.792 10.543 1.00 21.26 658 GLU A N 1
ATOM 1650 C CA . GLU A 1 255 ? 60.052 9.944 9.894 1.00 21.68 658 GLU A CA 1
ATOM 1651 C C . GLU A 1 255 ? 59.714 8.726 9.041 1.00 20.77 658 GLU A C 1
ATOM 1652 O O . GLU A 1 255 ? 60.598 7.967 8.641 1.00 19.39 658 GLU A O 1
ATOM 1658 N N . GLN A 1 256 ? 58.423 8.551 8.781 1.00 17.69 659 GLN A N 1
ATOM 1659 C CA . GLN A 1 256 ? 57.928 7.520 7.878 1.00 18.92 659 GLN A CA 1
ATOM 1660 C C . GLN A 1 256 ? 58.692 7.548 6.557 1.00 17.89 659 GLN A C 1
ATOM 1661 O O . GLN A 1 256 ? 58.910 8.616 5.987 1.00 17.44 659 GLN A O 1
ATOM 1667 N N . THR A 1 257 ? 59.115 6.381 6.078 1.00 14.61 660 THR A N 1
ATOM 1668 C CA . THR A 1 257 ? 59.712 6.295 4.747 1.00 15.02 660 THR A CA 1
ATOM 1669 C C . THR A 1 257 ? 58.622 6.393 3.683 1.00 19.65 660 THR A C 1
ATOM 1670 O O . THR A 1 257 ? 57.629 5.665 3.735 1.00 19.65 660 THR A O 1
ATOM 1674 N N . ARG A 1 258 ? 58.800 7.290 2.720 1.00 18.84 661 ARG A N 1
ATOM 1675 C CA . ARG A 1 258 ? 57.831 7.402 1.641 1.00 23.50 661 ARG A CA 1
ATOM 1676 C C . ARG A 1 258 ? 58.423 6.899 0.323 1.00 27.27 661 ARG A C 1
ATOM 1677 O O . ARG A 1 258 ? 58.346 5.703 0.038 1.00 29.41 661 ARG A O 1
ATOM 1685 N N . PHE A 1 259 ? 59.035 7.776 -0.464 1.00 26.62 662 PHE A N 1
ATOM 1686 C CA . PHE A 1 259 ? 59.720 7.319 -1.676 1.00 32.43 662 PHE A CA 1
ATOM 1687 C C . PHE A 1 259 ? 61.184 6.964 -1.419 1.00 44.64 662 PHE A C 1
ATOM 1688 O O . PHE A 1 259 ? 61.759 7.348 -0.400 1.00 46.20 662 PHE A O 1
ATOM 1696 N N . LYS A 1 260 ? 61.770 6.229 -2.363 1.00 53.66 663 LYS A N 1
ATOM 1697 C CA . LYS A 1 260 ? 63.190 5.859 -2.354 1.00 56.97 663 LYS A CA 1
ATOM 1698 C C . LYS A 1 260 ? 64.048 6.633 -1.352 1.00 60.74 663 LYS A C 1
ATOM 1699 O O . LYS A 1 260 ? 64.174 6.245 -0.187 1.00 63.38 663 LYS A O 1
ATOM 1701 N N . TYR B 1 22 ? 8.945 -21.581 31.353 1.00 48.55 425 TYR B N 1
ATOM 1702 C CA . TYR B 1 22 ? 8.191 -20.337 31.365 1.00 46.06 425 TYR B CA 1
ATOM 1703 C C . TYR B 1 22 ? 9.123 -19.134 31.434 1.00 41.31 425 TYR B C 1
ATOM 1704 O O . TYR B 1 22 ? 9.765 -18.902 32.457 1.00 42.63 425 TYR B O 1
ATOM 1713 N N . VAL B 1 23 ? 9.195 -18.366 30.351 1.00 35.27 426 VAL B N 1
ATOM 1714 C CA . VAL B 1 23 ? 10.068 -17.189 30.319 1.00 28.91 426 VAL B CA 1
ATOM 1715 C C . VAL B 1 23 ? 9.312 -15.884 30.100 1.00 23.57 426 VAL B C 1
ATOM 1716 O O . VAL B 1 23 ? 8.265 -15.866 29.466 1.00 21.48 426 VAL B O 1
ATOM 1720 N N . VAL B 1 24 ? 9.868 -14.795 30.626 1.00 24.07 427 VAL B N 1
ATOM 1721 C CA . VAL B 1 24 ? 9.302 -13.465 30.475 1.00 22.87 427 VAL B CA 1
ATOM 1722 C C . VAL B 1 24 ? 10.391 -12.554 29.913 1.00 21.98 427 VAL B C 1
ATOM 1723 O O . VAL B 1 24 ? 11.495 -12.477 30.462 1.00 24.99 427 VAL B O 1
ATOM 1727 N N . CYS B 1 25 ? 10.102 -11.895 28.795 1.00 17.86 428 CYS B N 1
ATOM 1728 C CA . CYS B 1 25 ? 11.098 -11.046 28.149 1.00 15.40 428 CYS B CA 1
ATOM 1729 C C . CYS B 1 25 ? 10.730 -9.571 28.244 1.00 17.55 428 CYS B C 1
ATOM 1730 O O . CYS B 1 25 ? 9.664 -9.216 28.736 1.00 17.27 428 CYS B O 1
ATOM 1733 N N . ARG B 1 26 ? 11.621 -8.713 27.762 1.00 19.17 429 ARG B N 1
ATOM 1734 C CA . ARG B 1 26 ? 11.424 -7.271 27.876 1.00 20.71 429 ARG B CA 1
ATOM 1735 C C . ARG B 1 26 ? 10.102 -6.811 27.261 1.00 22.14 429 ARG B C 1
ATOM 1736 O O . ARG B 1 26 ? 9.560 -5.772 27.646 1.00 20.98 429 ARG B O 1
ATOM 1744 N N . GLN B 1 27 ? 9.580 -7.585 26.313 1.00 17.73 430 GLN B N 1
ATOM 1745 C CA . GLN B 1 27 ? 8.368 -7.187 25.594 1.00 18.75 430 GLN B CA 1
ATOM 1746 C C . GLN B 1 27 ? 7.098 -7.958 25.985 1.00 21.88 430 GLN B C 1
ATOM 1747 O O . GLN B 1 27 ? 6.024 -7.711 25.433 1.00 20.19 430 GLN B O 1
ATOM 1753 N N . CYS B 1 28 ? 7.217 -8.882 26.934 1.00 20.56 431 CYS B N 1
ATOM 1754 C CA . CYS B 1 28 ? 6.046 -9.584 27.452 1.00 20.84 431 CYS B CA 1
ATOM 1755 C C . CYS B 1 28 ? 5.065 -8.603 28.082 1.00 19.84 431 CYS B C 1
ATOM 1756 O O . CYS B 1 28 ? 5.476 -7.600 28.664 1.00 17.32 431 CYS B O 1
ATOM 1759 N N . PRO B 1 29 ? 3.758 -8.887 27.968 1.00 19.24 432 PRO B N 1
ATOM 1760 C CA . PRO B 1 29 ? 2.752 -8.028 28.601 1.00 20.85 432 PRO B CA 1
ATOM 1761 C C . PRO B 1 29 ? 2.732 -8.266 30.108 1.00 21.55 432 PRO B C 1
ATOM 1762 O O . PRO B 1 29 ? 3.171 -9.320 30.560 1.00 19.89 432 PRO B O 1
ATOM 1766 N N . GLU B 1 30 ? 2.230 -7.300 30.870 1.00 24.70 433 GLU B N 1
ATOM 1767 C CA . GLU B 1 30 ? 2.182 -7.414 32.326 1.00 27.55 433 GLU B CA 1
ATOM 1768 C C . GLU B 1 30 ? 1.491 -8.686 32.821 1.00 24.89 433 GLU B C 1
ATOM 1769 O O . GLU B 1 30 ? 1.948 -9.306 33.780 1.00 23.08 433 GLU B O 1
ATOM 1775 N N . TYR B 1 31 ? 0.395 -9.079 32.172 1.00 27.31 434 TYR B N 1
ATOM 1776 C CA . TYR B 1 31 ? -0.347 -10.257 32.621 1.00 26.99 434 TYR B CA 1
ATOM 1777 C C . TYR B 1 31 ? 0.527 -11.504 32.573 1.00 27.93 434 TYR B C 1
ATOM 1778 O O . TYR B 1 31 ? 0.350 -12.428 33.368 1.00 29.64 434 TYR B O 1
ATOM 1787 N N . ARG B 1 32 ? 1.482 -11.522 31.648 1.00 23.27 435 ARG B N 1
ATOM 1788 C CA . ARG B 1 32 ? 2.423 -12.633 31.563 1.00 21.96 435 ARG B CA 1
ATOM 1789 C C . ARG B 1 32 ? 3.519 -12.514 32.626 1.00 20.15 435 ARG B C 1
ATOM 1790 O O . ARG B 1 32 ? 3.863 -13.486 33.303 1.00 25.74 435 ARG B O 1
ATOM 1798 N N . ARG B 1 33 ? 4.072 -11.315 32.763 1.00 16.38 436 ARG B N 1
ATOM 1799 C CA . ARG B 1 33 ? 5.139 -11.082 33.729 1.00 17.31 436 ARG B CA 1
ATOM 1800 C C . ARG B 1 33 ? 4.687 -11.376 35.161 1.00 21.10 436 ARG B C 1
ATOM 1801 O O . ARG B 1 33 ? 5.405 -12.012 35.938 1.00 23.58 436 ARG B O 1
ATOM 1809 N N . GLN B 1 34 ? 3.486 -10.917 35.496 1.00 23.43 437 GLN B N 1
ATOM 1810 C CA . GLN B 1 34 ? 2.958 -11.059 36.849 1.00 24.17 437 GLN B CA 1
ATOM 1811 C C . GLN B 1 34 ? 2.605 -12.506 37.182 1.00 27.20 437 GLN B C 1
ATOM 1812 O O . GLN B 1 34 ? 2.461 -12.863 38.352 1.00 24.76 437 GLN B O 1
ATOM 1818 N N . ALA B 1 35 ? 2.484 -13.336 36.151 1.00 26.58 438 ALA B N 1
ATOM 1819 C CA . ALA B 1 35 ? 2.126 -14.738 36.330 1.00 30.01 438 ALA B CA 1
ATOM 1820 C C . ALA B 1 35 ? 3.342 -15.624 36.597 1.00 30.66 438 ALA B C 1
ATOM 1821 O O . ALA B 1 35 ? 3.197 -16.806 36.913 1.00 31.71 438 ALA B O 1
ATOM 1823 N N . ALA B 1 36 ? 4.537 -15.053 36.470 1.00 28.29 439 ALA B N 1
ATOM 1824 C CA . ALA B 1 36 ? 5.768 -15.808 36.684 1.00 27.68 439 ALA B CA 1
ATOM 1825 C C . ALA B 1 36 ? 5.913 -16.251 38.135 1.00 32.33 439 ALA B C 1
ATOM 1826 O O . ALA B 1 36 ? 5.256 -15.710 39.028 1.00 29.27 439 ALA B O 1
ATOM 1828 N N . GLN B 1 37 ? 6.774 -17.240 38.362 1.00 34.76 440 GLN B N 1
ATOM 1829 C CA . GLN B 1 37 ? 7.037 -17.733 39.709 1.00 38.38 440 GLN B CA 1
ATOM 1830 C C . GLN B 1 37 ? 7.861 -16.725 40.500 1.00 36.45 440 GLN B C 1
ATOM 1831 O O . GLN B 1 37 ? 8.730 -16.057 39.941 1.00 35.75 440 GLN B O 1
ATOM 1837 N N . PRO B 1 38 ? 7.589 -16.615 41.809 1.00 39.75 441 PRO B N 1
ATOM 1838 C CA . PRO B 1 38 ? 8.316 -15.698 42.694 1.00 40.62 441 PRO B CA 1
ATOM 1839 C C . PRO B 1 38 ? 9.756 -16.159 42.886 1.00 39.83 441 PRO B C 1
ATOM 1840 O O . PRO B 1 38 ? 10.015 -17.360 42.830 1.00 40.54 441 PRO B O 1
ATOM 1844 N N . PRO B 1 39 ? 10.683 -15.215 43.103 1.00 39.26 442 PRO B N 1
ATOM 1845 C CA . PRO B 1 39 ? 12.079 -15.557 43.389 1.00 40.76 442 PRO B CA 1
ATOM 1846 C C . PRO B 1 39 ? 12.315 -15.839 44.869 1.00 43.43 442 PRO B C 1
ATOM 1847 O O . PRO B 1 39 ? 11.442 -15.603 45.702 1.00 43.61 442 PRO B O 1
ATOM 1851 N N . HIS B 1 40 ? 13.505 -16.337 45.178 1.00 45.66 443 HIS B N 1
ATOM 1852 C CA . HIS B 1 40 ? 13.893 -16.648 46.544 1.00 48.33 443 HIS B CA 1
ATOM 1853 C C . HIS B 1 40 ? 14.223 -15.371 47.316 1.00 48.31 443 HIS B C 1
ATOM 1854 O O . HIS B 1 40 ? 15.092 -14.602 46.910 1.00 50.87 443 HIS B O 1
ATOM 1856 N N . CYS B 1 41 ? 13.525 -15.141 48.423 1.00 47.82 444 CYS B N 1
ATOM 1857 C CA . CYS B 1 41 ? 13.800 -13.976 49.262 1.00 47.99 444 CYS B CA 1
ATOM 1858 C C . CYS B 1 41 ? 14.720 -14.341 50.433 1.00 50.96 444 CYS B C 1
ATOM 1859 O O . CYS B 1 41 ? 14.447 -15.290 51.168 1.00 50.99 444 CYS B O 1
ATOM 1862 N N . PRO B 1 42 ? 15.820 -13.587 50.603 1.00 53.50 445 PRO B N 1
ATOM 1863 C CA . PRO B 1 42 ? 16.849 -13.875 51.613 1.00 55.10 445 PRO B CA 1
ATOM 1864 C C . PRO B 1 42 ? 16.282 -13.974 53.025 1.00 54.98 445 PRO B C 1
ATOM 1865 O O . PRO B 1 42 ? 15.460 -13.133 53.395 1.00 54.70 445 PRO B O 1
ATOM 1869 N N . ASP B 1 70 ? 8.020 -1.514 19.890 1.00 51.62 473 ASP B N 1
ATOM 1870 C CA . ASP B 1 70 ? 6.727 -1.205 20.490 1.00 49.13 473 ASP B CA 1
ATOM 1871 C C . ASP B 1 70 ? 5.918 -2.487 20.659 1.00 42.63 473 ASP B C 1
ATOM 1872 O O . ASP B 1 70 ? 4.816 -2.481 21.206 1.00 45.24 473 ASP B O 1
ATOM 1877 N N . TYR B 1 71 ? 6.498 -3.584 20.187 1.00 33.50 474 TYR B N 1
ATOM 1878 C CA . TYR B 1 71 ? 5.874 -4.903 20.184 1.00 27.58 474 TYR B CA 1
ATOM 1879 C C . TYR B 1 71 ? 5.546 -5.422 21.590 1.00 25.21 474 TYR B C 1
ATOM 1880 O O . TYR B 1 71 ? 6.300 -5.201 22.538 1.00 25.02 474 TYR B O 1
ATOM 1889 N N . VAL B 1 72 ? 4.410 -6.102 21.714 1.00 24.31 475 VAL B N 1
ATOM 1890 C CA . VAL B 1 72 ? 4.047 -6.801 22.946 1.00 25.00 475 VAL B CA 1
ATOM 1891 C C . VAL B 1 72 ? 3.758 -8.260 22.618 1.00 25.14 475 VAL B C 1
ATOM 1892 O O . VAL B 1 72 ? 2.963 -8.555 21.725 1.00 23.85 475 VAL B O 1
ATOM 1896 N N . CYS B 1 73 ? 4.400 -9.171 23.339 1.00 22.18 476 CYS B N 1
ATOM 1897 C CA . CYS B 1 73 ? 4.266 -10.594 23.050 1.00 22.16 476 CYS B CA 1
ATOM 1898 C C . CYS B 1 73 ? 2.823 -11.075 23.176 1.00 22.20 476 CYS B C 1
ATOM 1899 O O . CYS B 1 73 ? 2.183 -10.874 24.209 1.00 18.17 476 CYS B O 1
ATOM 1902 N N . PRO B 1 74 ? 2.308 -11.714 22.115 1.00 25.26 477 PRO B N 1
ATOM 1903 C CA . PRO B 1 74 ? 0.962 -12.288 22.121 1.00 25.83 477 PRO B CA 1
ATOM 1904 C C . PRO B 1 74 ? 0.940 -13.610 22.876 1.00 23.03 477 PRO B C 1
ATOM 1905 O O . PRO B 1 74 ? 1.993 -14.203 23.113 1.00 21.03 477 PRO B O 1
ATOM 1909 N N . LEU B 1 75 ? -0.250 -14.063 23.251 1.00 22.14 478 LEU B N 1
ATOM 1910 C CA . LEU B 1 75 ? -0.384 -15.307 23.995 1.00 22.74 478 LEU B CA 1
ATOM 1911 C C . LEU B 1 75 ? 0.302 -16.468 23.281 1.00 23.36 478 LEU B C 1
ATOM 1912 O O . LEU B 1 75 ? 0.895 -17.333 23.922 1.00 24.93 478 LEU B O 1
ATOM 1917 N N . GLN B 1 76 ? 0.215 -16.487 21.954 1.00 22.21 479 GLN B N 1
ATOM 1918 C CA . GLN B 1 76 ? 0.757 -17.599 21.173 1.00 21.94 479 GLN B CA 1
ATOM 1919 C C . GLN B 1 76 ? 2.242 -17.435 20.859 1.00 25.26 479 GLN B C 1
ATOM 1920 O O . GLN B 1 76 ? 2.861 -18.323 20.275 1.00 25.49 479 GLN B O 1
ATOM 1926 N N . GLY B 1 77 ? 2.805 -16.295 21.242 1.00 26.40 480 GLY B N 1
ATOM 1927 C CA . GLY B 1 77 ? 4.207 -16.023 20.987 1.00 27.44 480 GLY B CA 1
ATOM 1928 C C . GLY B 1 77 ? 5.137 -16.962 21.733 1.00 28.94 480 GLY B C 1
ATOM 1929 O O . GLY B 1 77 ? 4.836 -17.399 22.843 1.00 30.61 480 GLY B O 1
ATOM 1930 N N . SER B 1 78 ? 6.270 -17.281 21.115 1.00 26.75 481 SER B N 1
ATOM 1931 C CA . SER B 1 78 ? 7.297 -18.079 21.770 1.00 22.98 481 SER B CA 1
ATOM 1932 C C . SER B 1 78 ? 8.536 -17.224 21.995 1.00 21.49 481 SER B C 1
ATOM 1933 O O . SER B 1 78 ? 8.613 -16.089 21.523 1.00 20.09 481 SER B O 1
ATOM 1936 N N . HIS B 1 79 ? 9.505 -17.772 22.717 1.00 19.36 482 HIS B N 1
ATOM 1937 C CA . HIS B 1 79 ? 10.739 -17.052 22.985 1.00 18.28 482 HIS B CA 1
ATOM 1938 C C . HIS B 1 79 ? 11.956 -17.881 22.618 1.00 21.93 482 HIS B C 1
ATOM 1939 O O . HIS B 1 79 ? 11.907 -19.112 22.584 1.00 24.81 482 HIS B O 1
ATOM 1946 N N . ALA B 1 80 ? 13.049 -17.185 22.338 1.00 19.67 483 ALA B N 1
ATOM 1947 C CA . ALA B 1 80 ? 14.334 -17.825 22.127 1.00 20.92 483 ALA B CA 1
ATOM 1948 C C . ALA B 1 80 ? 15.363 -17.068 22.951 1.00 21.21 483 ALA B C 1
ATOM 1949 O O . ALA B 1 80 ? 15.256 -15.853 23.113 1.00 19.03 483 ALA B O 1
ATOM 1951 N N . LEU B 1 81 ? 16.348 -17.782 23.484 1.00 20.37 484 LEU B N 1
ATOM 1952 C CA . LEU B 1 81 ? 17.394 -17.145 24.275 1.00 21.64 484 LEU B CA 1
ATOM 1953 C C . LEU B 1 81 ? 18.511 -16.620 23.375 1.00 17.78 484 LEU B C 1
ATOM 1954 O O . LEU B 1 81 ? 18.983 -17.323 22.482 1.00 16.36 484 LEU B O 1
ATOM 1959 N N . CYS B 1 82 ? 18.922 -15.377 23.602 1.00 17.33 485 CYS B N 1
ATOM 1960 C CA . CYS B 1 82 ? 20.069 -14.840 22.889 1.00 18.75 485 CYS B CA 1
ATOM 1961 C C . CYS B 1 82 ? 21.286 -15.694 23.211 1.00 18.47 485 CYS B C 1
ATOM 1962 O O . CYS B 1 82 ? 21.571 -15.973 24.374 1.00 18.47 485 CYS B O 1
ATOM 1965 N N . THR B 1 83 ? 21.988 -16.127 22.173 1.00 17.41 486 THR B N 1
ATOM 1966 C CA . THR B 1 83 ? 23.163 -16.968 22.346 1.00 20.35 486 THR B CA 1
ATOM 1967 C C . THR B 1 83 ? 24.237 -16.245 23.149 1.00 23.15 486 THR B C 1
ATOM 1968 O O . THR B 1 83 ? 25.039 -16.870 23.841 1.00 26.17 486 THR B O 1
ATOM 1972 N N . CYS B 1 84 ? 24.234 -14.920 23.063 1.00 21.31 487 CYS B N 1
ATOM 1973 C CA . CYS B 1 84 ? 25.260 -14.100 23.696 1.00 21.37 487 CYS B CA 1
ATOM 1974 C C . CYS B 1 84 ? 24.938 -13.734 25.154 1.00 22.11 487 CYS B C 1
ATOM 1975 O O . CYS B 1 84 ? 25.737 -13.993 26.055 1.00 23.60 487 CYS B O 1
ATOM 1978 N N . CYS B 1 85 ? 23.775 -13.128 25.387 1.00 18.02 488 CYS B N 1
ATOM 1979 C CA . CYS B 1 85 ? 23.420 -12.662 26.733 1.00 20.68 488 CYS B CA 1
ATOM 1980 C C . CYS B 1 85 ? 22.512 -13.628 27.510 1.00 20.65 488 CYS B C 1
ATOM 1981 O O . CYS B 1 85 ? 22.270 -13.433 28.703 1.00 21.81 488 CYS B O 1
ATOM 1984 N N . PHE B 1 86 ? 22.013 -14.662 26.835 1.00 20.33 489 PHE B N 1
ATOM 1985 C CA . PHE B 1 86 ? 21.189 -15.695 27.475 1.00 24.58 489 PHE B CA 1
ATOM 1986 C C . PHE B 1 86 ? 19.806 -15.185 27.901 1.00 23.66 489 PHE B C 1
ATOM 1987 O O . PHE B 1 86 ? 19.038 -15.915 28.525 1.00 22.72 489 PHE B O 1
ATOM 1995 N N . GLN B 1 87 ? 19.491 -13.937 27.572 1.00 20.29 490 GLN B N 1
ATOM 1996 C CA . GLN B 1 87 ? 18.189 -13.386 27.926 1.00 21.24 490 GLN B CA 1
ATOM 1997 C C . GLN B 1 87 ? 17.165 -13.612 26.814 1.00 19.15 490 GLN B C 1
ATOM 1998 O O . GLN B 1 87 ? 17.500 -13.526 25.633 1.00 16.49 490 GLN B O 1
ATOM 2004 N N . PRO B 1 88 ? 15.912 -13.918 27.192 1.00 17.29 491 PRO B N 1
ATOM 2005 C CA . PRO B 1 88 ? 14.863 -14.268 26.226 1.00 17.65 491 PRO B CA 1
ATOM 2006 C C . PRO B 1 88 ? 14.464 -13.085 25.352 1.00 17.49 491 PRO B C 1
ATOM 2007 O O . PRO B 1 88 ? 14.533 -11.940 25.797 1.00 18.77 491 PRO B O 1
ATOM 2011 N N . MET B 1 89 ? 14.084 -13.382 24.113 1.00 18.22 492 MET B N 1
ATOM 2012 C CA . MET B 1 89 ? 13.506 -12.413 23.199 1.00 18.91 492 MET B CA 1
ATOM 2013 C C . MET B 1 89 ? 12.358 -13.111 22.478 1.00 17.44 492 MET B C 1
ATOM 2014 O O . MET B 1 89 ? 12.351 -14.335 22.366 1.00 18.08 492 MET B O 1
ATOM 2019 N N . PRO B 1 90 ? 11.366 -12.342 22.007 1.00 16.05 493 PRO B N 1
ATOM 2020 C CA . PRO B 1 90 ? 10.294 -13.008 21.262 1.00 17.68 493 PRO B CA 1
ATOM 2021 C C . PRO B 1 90 ? 10.868 -13.661 20.012 1.00 17.67 493 PRO B C 1
ATOM 2022 O O . PRO B 1 90 ? 11.669 -13.036 19.318 1.00 17.61 493 PRO B O 1
ATOM 2026 N N . ASP B 1 91 ? 10.474 -14.900 19.736 1.00 17.95 494 ASP B N 1
ATOM 2027 C CA . ASP B 1 91 ? 10.953 -15.595 18.548 1.00 17.47 494 ASP B CA 1
ATOM 2028 C C . ASP B 1 91 ? 10.059 -15.273 17.357 1.00 19.15 494 ASP B C 1
ATOM 2029 O O . ASP B 1 91 ? 9.051 -15.937 17.123 1.00 20.27 494 ASP B O 1
ATOM 2034 N N . ARG B 1 92 ? 10.437 -14.244 16.608 1.00 19.28 495 ARG B N 1
ATOM 2035 C CA . ARG B 1 92 ? 9.624 -13.762 15.502 1.00 20.36 495 ARG B CA 1
ATOM 2036 C C . ARG B 1 92 ? 10.256 -14.119 14.162 1.00 22.75 495 ARG B C 1
ATOM 2037 O O . ARG B 1 92 ? 10.006 -13.460 13.153 1.00 21.34 495 ARG B O 1
ATOM 2045 N N . ARG B 1 93 ? 11.073 -15.167 14.160 1.00 21.71 496 ARG B N 1
ATOM 2046 C CA . ARG B 1 93 ? 11.789 -15.574 12.954 1.00 23.86 496 ARG B CA 1
ATOM 2047 C C . ARG B 1 93 ? 10.841 -16.085 11.865 1.00 28.18 496 ARG B C 1
ATOM 2048 O O . ARG B 1 93 ? 10.988 -15.728 10.695 1.00 29.35 496 ARG B O 1
ATOM 2056 N N . VAL B 1 94 ? 9.865 -16.906 12.244 1.00 28.76 497 VAL B N 1
ATOM 2057 C CA . VAL B 1 94 ? 8.888 -17.386 11.268 1.00 34.05 497 VAL B CA 1
ATOM 2058 C C . VAL B 1 94 ? 8.058 -16.217 10.733 1.00 35.43 497 VAL B C 1
ATOM 2059 O O . VAL B 1 94 ? 7.786 -16.128 9.534 1.00 38.28 497 VAL B O 1
ATOM 2063 N N . GLU B 1 95 ? 7.674 -15.312 11.626 1.00 30.16 498 GLU B N 1
ATOM 2064 C CA . GLU B 1 95 ? 6.961 -14.107 11.221 1.00 30.00 498 GLU B CA 1
ATOM 2065 C C . GLU B 1 95 ? 7.789 -13.316 10.214 1.00 30.73 498 GLU B C 1
ATOM 2066 O O . GLU B 1 95 ? 7.252 -12.728 9.273 1.00 30.07 498 GLU B O 1
ATOM 2072 N N . ARG B 1 96 ? 9.102 -13.305 10.421 1.00 29.41 499 ARG B N 1
ATOM 2073 C CA . ARG B 1 96 ? 10.001 -12.533 9.571 1.00 30.86 499 ARG B CA 1
ATOM 2074 C C . ARG B 1 96 ? 10.043 -13.040 8.131 1.00 36.08 499 ARG B C 1
ATOM 2075 O O . ARG B 1 96 ? 10.228 -12.260 7.198 1.00 34.86 499 ARG B O 1
ATOM 2083 N N . GLU B 1 97 ? 9.879 -14.347 7.954 1.00 41.21 500 GLU B N 1
ATOM 2084 C CA . GLU B 1 97 ? 9.853 -14.937 6.621 1.00 45.46 500 GLU B CA 1
ATOM 2085 C C . GLU B 1 97 ? 8.795 -14.279 5.736 1.00 47.08 500 GLU B C 1
ATOM 2086 O O . GLU B 1 97 ? 8.973 -14.171 4.523 1.00 48.85 500 GLU B O 1
ATOM 2092 N N . GLN B 1 98 ? 7.698 -13.839 6.344 1.00 47.03 501 GLN B N 1
ATOM 2093 C CA .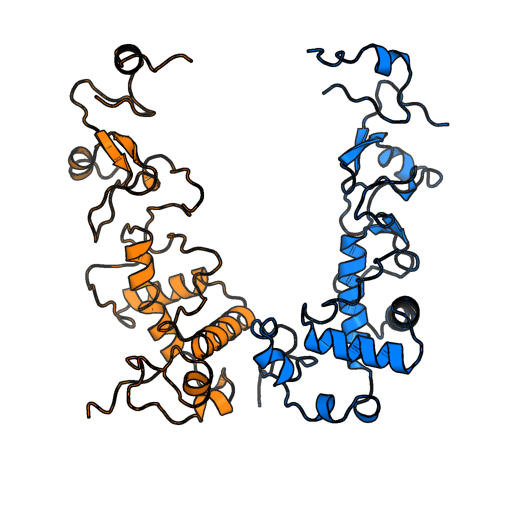 GLN B 1 98 ? 6.608 -13.221 5.598 1.00 49.73 501 GLN B CA 1
ATOM 2094 C C . GLN B 1 98 ? 6.591 -11.709 5.783 1.00 47.15 501 GLN B C 1
ATOM 2095 O O . GLN B 1 98 ? 5.798 -11.011 5.152 1.00 47.38 501 GLN B O 1
ATOM 2101 N N . ASP B 1 99 ? 7.454 -11.204 6.658 1.00 42.83 502 ASP B N 1
ATOM 2102 C CA . ASP B 1 99 ? 7.523 -9.766 6.898 1.00 38.22 502 ASP B CA 1
ATOM 2103 C C . ASP B 1 99 ? 8.945 -9.303 7.199 1.00 39.54 502 ASP B C 1
ATOM 2104 O O . ASP B 1 99 ? 9.344 -9.211 8.361 1.00 36.30 502 ASP B O 1
ATOM 2109 N N . PRO B 1 100 ? 9.713 -9.007 6.143 1.00 41.64 503 PRO B N 1
ATOM 2110 C CA . PRO B 1 100 ? 11.108 -8.559 6.228 1.00 41.44 503 PRO B CA 1
ATOM 2111 C C . PRO B 1 100 ? 11.282 -7.295 7.085 1.00 40.27 503 PRO B C 1
ATOM 2112 O O . PRO B 1 100 ? 12.414 -6.905 7.369 1.00 41.09 503 PRO B O 1
ATOM 2116 N N . ARG B 1 101 ? 10.176 -6.674 7.489 1.00 41.01 504 ARG B N 1
ATOM 2117 C CA . ARG B 1 101 ? 10.230 -5.530 8.393 1.00 42.67 504 ARG B CA 1
ATOM 2118 C C . ARG B 1 101 ? 10.800 -5.920 9.751 1.00 37.96 504 ARG B C 1
ATOM 2119 O O . ARG B 1 101 ? 11.489 -5.124 10.404 1.00 38.51 504 ARG B O 1
ATOM 2127 N N . VAL B 1 102 ? 10.479 -7.142 10.180 1.00 33.11 505 VAL B N 1
ATOM 2128 C CA . VAL B 1 102 ? 10.970 -7.687 11.443 1.00 28.60 505 VAL B CA 1
ATOM 2129 C C . VAL B 1 102 ? 12.483 -7.844 11.393 1.00 26.68 505 VAL B C 1
ATOM 2130 O O . VAL B 1 102 ? 13.029 -8.399 10.437 1.00 23.82 505 VAL B O 1
ATOM 2134 N N . ALA B 1 103 ? 13.149 -7.341 12.427 1.00 23.00 506 ALA B N 1
ATOM 2135 C CA . ALA B 1 103 ? 14.603 -7.371 12.509 1.00 20.83 506 ALA B CA 1
ATOM 2136 C C . ALA B 1 103 ? 15.109 -8.806 12.548 1.00 21.13 506 ALA B C 1
ATOM 2137 O O . ALA B 1 103 ? 14.453 -9.682 13.113 1.00 18.73 506 ALA B O 1
ATOM 2139 N N . PRO B 1 104 ? 16.277 -9.052 11.939 1.00 21.94 507 PRO B N 1
ATOM 2140 C CA . PRO B 1 104 ? 16.885 -10.384 11.980 1.00 19.30 507 PRO B CA 1
ATOM 2141 C C . PRO B 1 104 ? 17.204 -10.776 13.419 1.00 19.73 507 PRO B C 1
ATOM 2142 O O . PRO B 1 104 ? 17.553 -9.915 14.232 1.00 18.27 507 PRO B O 1
ATOM 2146 N N . GLN B 1 105 ? 17.087 -12.062 13.728 1.00 14.48 508 GLN B N 1
ATOM 2147 C CA . GLN B 1 105 ? 17.327 -12.541 15.086 1.00 13.99 508 GLN B CA 1
ATOM 2148 C C . GLN B 1 105 ? 18.254 -13.752 15.137 1.00 15.01 508 GLN B C 1
ATOM 2149 O O . GLN B 1 105 ? 18.359 -14.417 16.167 1.00 15.30 508 GLN B O 1
ATOM 2155 N N . GLN B 1 106 ? 18.924 -14.040 14.024 1.00 14.02 509 GLN B N 1
ATOM 2156 C CA . GLN B 1 106 ? 19.893 -15.126 13.997 1.00 14.13 509 GLN B CA 1
ATOM 2157 C C . GLN B 1 106 ? 20.982 -14.869 12.966 1.00 16.01 509 GLN B C 1
ATOM 2158 O O . GLN B 1 106 ? 20.809 -14.073 12.044 1.00 15.53 509 GLN B O 1
ATOM 2164 N N . CYS B 1 107 ? 22.109 -15.545 13.135 1.00 13.49 510 CYS B N 1
ATOM 2165 C CA . CYS B 1 107 ? 23.186 -15.470 12.164 1.00 15.07 510 CYS B CA 1
ATOM 2166 C C . CYS B 1 107 ? 22.814 -16.302 10.942 1.00 15.32 510 CYS B C 1
ATOM 2167 O O . CYS B 1 107 ? 22.404 -17.454 11.070 1.00 14.74 510 CYS B O 1
ATOM 2170 N N . ALA B 1 108 ? 22.951 -15.713 9.758 1.00 14.94 511 ALA B N 1
ATOM 2171 C CA . ALA B 1 108 ? 22.621 -16.404 8.516 1.00 16.34 511 ALA B CA 1
ATOM 2172 C C . ALA B 1 108 ? 23.436 -17.684 8.325 1.00 16.64 511 ALA B C 1
ATOM 2173 O O . ALA B 1 108 ? 22.978 -18.627 7.685 1.00 15.82 511 ALA B O 1
ATOM 2175 N N . VAL B 1 109 ? 24.640 -17.719 8.884 1.00 15.55 512 VAL B N 1
ATOM 2176 C CA . VAL B 1 109 ? 25.532 -18.856 8.673 1.00 15.74 512 VAL B CA 1
ATOM 2177 C C . VAL B 1 109 ? 25.352 -19.967 9.706 1.00 16.60 512 VAL B C 1
ATOM 2178 O O . VAL B 1 109 ? 25.052 -21.107 9.352 1.00 17.53 512 VAL B O 1
ATOM 2182 N N . CYS B 1 110 ? 25.544 -19.643 10.981 1.00 16.73 513 CYS B N 1
ATOM 2183 C CA . CYS B 1 110 ? 25.490 -20.671 12.019 1.00 16.86 513 CYS B CA 1
ATOM 2184 C C . CYS B 1 110 ? 24.067 -20.886 12.526 1.00 17.86 513 CYS B C 1
ATOM 2185 O O . CYS B 1 110 ? 23.775 -21.888 13.180 1.00 17.98 513 CYS B O 1
ATOM 2188 N N . LEU B 1 111 ? 23.190 -19.936 12.219 1.00 14.72 514 LEU B N 1
ATOM 2189 C CA . LEU B 1 111 ? 21.773 -20.030 12.564 1.00 17.16 514 LEU B CA 1
ATOM 2190 C C . LEU B 1 111 ? 21.472 -19.897 14.061 1.00 18.71 514 LEU B C 1
ATOM 2191 O O . LEU B 1 111 ? 20.350 -20.154 14.491 1.00 20.54 514 LEU B O 1
ATOM 2196 N N . GLN B 1 112 ? 22.464 -19.495 14.850 1.00 18.21 515 GLN B N 1
ATOM 2197 C CA A GLN B 1 112 ? 22.259 -19.265 16.279 0.49 17.68 515 GLN B CA 1
ATOM 2198 C CA B GLN B 1 112 ? 22.248 -19.266 16.274 0.51 17.66 515 GLN B CA 1
ATOM 2199 C C . GLN B 1 112 ? 21.562 -17.926 16.504 1.00 18.05 515 GLN B C 1
ATOM 2200 O O . GLN B 1 112 ? 21.846 -16.953 15.804 1.00 15.17 515 GLN B O 1
ATOM 2211 N N . PRO B 1 113 ? 20.654 -17.870 17.493 1.00 17.24 516 PRO B N 1
ATOM 2212 C CA . PRO B 1 11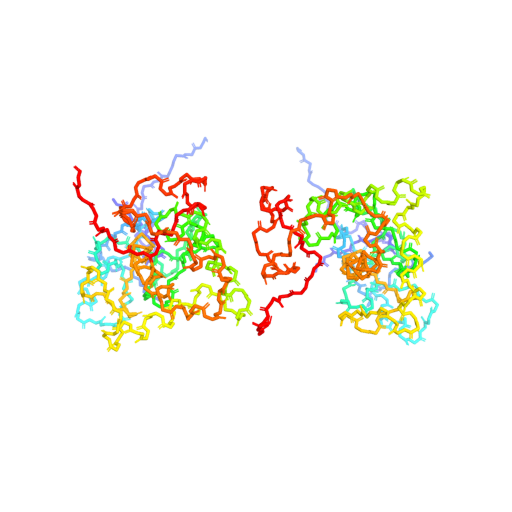3 ? 19.875 -16.663 17.787 1.00 16.07 516 PRO B CA 1
ATOM 2213 C C . PRO B 1 113 ? 20.676 -15.614 18.555 1.00 15.96 516 PRO B C 1
ATOM 2214 O O . PRO B 1 113 ? 21.388 -15.961 19.493 1.00 15.61 516 PRO B O 1
ATOM 2218 N N . PHE B 1 114 ? 20.545 -14.352 18.153 1.00 16.91 517 PHE B N 1
ATOM 2219 C CA . PHE B 1 114 ? 21.180 -13.224 18.834 1.00 17.15 517 PHE B CA 1
ATOM 2220 C C . PHE B 1 114 ? 20.200 -12.060 18.846 1.00 16.56 517 PHE B C 1
ATOM 2221 O O . PHE B 1 114 ? 19.462 -11.857 17.880 1.00 17.64 517 PHE B O 1
ATOM 2229 N N . CYS B 1 115 ? 20.206 -11.284 19.924 1.00 15.32 518 CYS B N 1
ATOM 2230 C CA . CYS B 1 115 ? 19.163 -10.285 20.140 1.00 16.35 518 CYS B CA 1
ATOM 2231 C C . CYS B 1 115 ? 19.541 -8.861 19.732 1.00 17.56 518 CYS B C 1
ATOM 2232 O O . CYS B 1 115 ? 18.687 -7.976 19.727 1.00 18.46 518 CYS B O 1
ATOM 2235 N N . HIS B 1 116 ? 20.803 -8.637 19.380 1.00 16.08 519 HIS B N 1
ATOM 2236 C CA . HIS B 1 116 ? 21.292 -7.268 19.211 1.00 16.08 519 HIS B CA 1
ATOM 2237 C C . HIS B 1 116 ? 20.551 -6.431 18.166 1.00 17.47 519 HIS B C 1
ATOM 2238 O O . HIS B 1 116 ? 20.202 -5.280 18.427 1.00 16.84 519 HIS B O 1
ATOM 2245 N N . LEU B 1 117 ? 20.331 -6.987 16.981 1.00 17.24 520 LEU B N 1
ATOM 2246 C CA . LEU B 1 117 ? 19.628 -6.243 15.943 1.00 18.02 520 LEU B CA 1
ATOM 2247 C C . LEU B 1 117 ? 18.172 -6.014 16.325 1.00 19.34 520 LEU B C 1
ATOM 2248 O O . LEU B 1 117 ? 17.578 -4.995 15.966 1.00 20.55 520 LEU B O 1
ATOM 2253 N N . TYR B 1 118 ? 17.600 -6.961 17.060 1.00 13.15 521 TYR B N 1
ATOM 2254 C CA . TYR B 1 118 ? 16.197 -6.861 17.423 1.00 16.91 521 TYR B CA 1
ATOM 2255 C C . TYR B 1 118 ? 15.916 -5.705 18.384 1.00 17.92 521 TYR B C 1
ATOM 2256 O O . TYR B 1 118 ? 15.020 -4.898 18.139 1.00 18.89 521 TYR B O 1
ATOM 2265 N N . TRP B 1 119 ? 16.676 -5.620 19.473 1.00 15.56 522 TRP B N 1
ATOM 2266 C CA . TRP B 1 119 ? 16.432 -4.568 20.459 1.00 16.35 522 TRP B CA 1
ATOM 2267 C C . TRP B 1 119 ? 17.670 -4.106 21.232 1.00 18.02 522 TRP B C 1
ATOM 2268 O O . TRP B 1 119 ? 17.549 -3.407 22.238 1.00 21.29 522 TRP B O 1
ATOM 2279 N N . GLY B 1 120 ? 18.854 -4.487 20.763 1.00 17.60 523 GLY B N 1
ATOM 2280 C CA . GLY B 1 120 ? 20.089 -4.061 21.396 1.00 17.41 523 GLY B CA 1
ATOM 2281 C C . GLY B 1 120 ? 20.475 -4.930 22.576 1.00 18.32 523 GLY B C 1
ATOM 2282 O O . GLY B 1 120 ? 19.777 -4.969 23.590 1.00 18.72 523 GLY B O 1
ATOM 2283 N N . CYS B 1 121 ? 21.595 -5.629 22.442 1.00 17.76 524 CYS B N 1
ATOM 2284 C CA . CYS B 1 121 ? 22.083 -6.520 23.485 1.00 17.39 524 CYS B CA 1
ATOM 2285 C C . CYS B 1 121 ? 23.014 -5.784 24.448 1.00 19.84 524 CYS B C 1
ATOM 2286 O O . CYS B 1 121 ? 23.700 -4.840 24.060 1.00 19.05 524 CYS B O 1
ATOM 2289 N N . THR B 1 122 ? 23.031 -6.217 25.703 1.00 18.78 525 THR B N 1
ATOM 2290 C CA . THR B 1 122 ? 23.945 -5.650 26.689 1.00 22.64 525 THR B CA 1
ATOM 2291 C C . THR B 1 122 ? 24.666 -6.748 27.459 1.00 24.61 525 THR B C 1
ATOM 2292 O O . THR B 1 122 ? 24.040 -7.555 28.148 1.00 25.43 525 THR B O 1
ATOM 2296 N N . ARG B 1 123 ? 25.987 -6.779 27.325 1.00 24.17 526 ARG B N 1
ATOM 2297 C CA . ARG B 1 123 ? 26.820 -7.706 28.077 1.00 24.58 526 ARG B CA 1
ATOM 2298 C C . ARG B 1 123 ? 28.269 -7.259 27.983 1.00 25.19 526 ARG B C 1
ATOM 2299 O O . ARG B 1 123 ? 28.729 -6.847 26.917 1.00 25.05 526 ARG B O 1
ATOM 2307 N N . THR B 1 124 ? 28.988 -7.327 29.097 1.00 26.52 527 THR B N 1
ATOM 2308 C CA . THR B 1 124 ? 30.417 -7.055 29.072 1.00 25.02 527 THR B CA 1
ATOM 2309 C C . THR B 1 124 ? 31.086 -8.144 28.250 1.00 25.69 527 THR B C 1
ATOM 2310 O O . THR B 1 124 ? 31.057 -9.316 28.621 1.00 26.95 527 THR B O 1
ATOM 2314 N N . GLY B 1 125 ? 31.678 -7.756 27.127 1.00 25.50 528 GLY B N 1
ATOM 2315 C CA . GLY B 1 125 ? 32.288 -8.714 26.226 1.00 25.20 528 GLY B CA 1
ATOM 2316 C C . GLY B 1 125 ? 31.515 -8.806 24.929 1.00 27.41 528 GLY B C 1
ATOM 2317 O O . GLY B 1 125 ? 31.987 -9.389 23.952 1.00 30.36 528 GLY B O 1
ATOM 2318 N N . CYS B 1 126 ? 30.315 -8.233 24.923 1.00 26.74 529 CYS B N 1
ATOM 2319 C CA . CYS B 1 126 ? 29.516 -8.154 23.708 1.00 22.64 529 CYS B CA 1
ATOM 2320 C C . CYS B 1 126 ? 29.768 -6.829 23.001 1.00 20.79 529 CYS B C 1
ATOM 2321 O O . CYS B 1 126 ? 29.588 -5.761 23.586 1.00 19.13 529 CYS B O 1
ATOM 2324 N N . TYR B 1 127 ? 30.192 -6.904 21.743 1.00 21.97 530 TYR B N 1
ATOM 2325 C CA . TYR B 1 127 ? 30.467 -5.710 20.949 1.00 20.67 530 TYR B CA 1
ATOM 2326 C C . TYR B 1 127 ? 29.243 -5.298 20.137 1.00 22.74 530 TYR B C 1
ATOM 2327 O O . TYR B 1 127 ? 29.278 -4.302 19.411 1.00 20.81 530 TYR B O 1
ATOM 2336 N N . GLY B 1 128 ? 28.166 -6.067 20.265 1.00 20.14 531 GLY B N 1
ATOM 2337 C CA . GLY B 1 128 ? 27.050 -6.000 19.337 1.00 17.63 531 GLY B CA 1
ATOM 2338 C C . GLY B 1 128 ? 27.059 -7.299 18.552 1.00 18.29 531 GLY B C 1
ATOM 2339 O O . GLY B 1 128 ? 27.678 -7.397 17.494 1.00 18.59 531 GLY B O 1
ATOM 2340 N N . CYS B 1 129 ? 26.368 -8.301 19.083 1.00 17.46 532 CYS B N 1
ATOM 2341 C CA . CYS B 1 129 ? 26.572 -9.691 18.676 1.00 16.33 532 CYS B CA 1
ATOM 2342 C C . CYS B 1 129 ? 25.932 -10.111 17.351 1.00 18.09 532 CYS B C 1
ATOM 2343 O O . CYS B 1 129 ? 26.062 -11.267 16.943 1.00 18.11 532 CYS B O 1
ATOM 2346 N N . LEU B 1 130 ? 25.245 -9.189 16.686 1.00 15.72 533 LEU B N 1
ATOM 2347 C CA . LEU B 1 130 ? 24.641 -9.487 15.391 1.00 14.77 533 LEU B CA 1
ATOM 2348 C C . LEU B 1 130 ? 24.571 -8.218 14.548 1.00 15.99 533 LEU B C 1
ATOM 2349 O O . LEU B 1 130 ? 24.180 -7.159 15.038 1.00 17.04 533 LEU B O 1
ATOM 2354 N N . ALA B 1 131 ? 24.960 -8.320 13.281 1.00 15.75 534 ALA B N 1
ATOM 2355 C CA . ALA B 1 131 ? 24.976 -7.156 12.403 1.00 16.88 534 ALA B CA 1
ATOM 2356 C C . ALA B 1 131 ? 25.238 -7.562 10.964 1.00 16.01 534 ALA B C 1
ATOM 2357 O O . ALA B 1 131 ? 25.874 -8.587 10.711 1.00 12.40 534 ALA B O 1
ATOM 2359 N N . PRO B 1 132 ? 24.751 -6.753 10.011 1.00 15.34 535 PRO B N 1
ATOM 2360 C CA . PRO B 1 132 ? 25.193 -6.962 8.633 1.00 16.04 535 PRO B CA 1
ATOM 2361 C C . PRO B 1 132 ? 26.713 -6.897 8.630 1.00 16.67 535 PRO B C 1
ATOM 2362 O O . PRO B 1 132 ? 27.282 -6.030 9.296 1.00 17.32 535 PRO B O 1
ATOM 2366 N N . PHE B 1 133 ? 27.348 -7.807 7.902 1.00 13.83 536 PHE B N 1
ATOM 2367 C CA . PHE B 1 133 ? 28.800 -7.964 7.916 1.00 13.60 536 PHE B CA 1
ATOM 2368 C C . PHE B 1 133 ? 29.545 -6.629 7.889 1.00 14.13 536 PHE B C 1
ATOM 2369 O O . PHE B 1 133 ? 30.467 -6.411 8.674 1.00 13.61 536 PHE B O 1
ATOM 2377 N N . CYS B 1 134 ? 29.140 -5.734 6.995 1.00 15.65 537 CYS B N 1
ATOM 2378 C CA . CYS B 1 134 ? 29.847 -4.466 6.815 1.00 17.45 537 CYS B CA 1
ATOM 2379 C C . CYS B 1 134 ? 29.816 -3.578 8.059 1.00 21.62 537 CYS B C 1
ATOM 2380 O O . CYS B 1 134 ? 30.649 -2.679 8.209 1.00 21.65 537 CYS B O 1
ATOM 2383 N N . GLU B 1 135 ? 28.862 -3.836 8.950 1.00 16.36 538 GLU B N 1
ATOM 2384 C CA A GLU B 1 135 ? 28.684 -3.017 10.146 0.48 19.22 538 GLU B CA 1
ATOM 2385 C CA B GLU B 1 135 ? 28.689 -3.016 10.145 0.52 19.18 538 GLU B CA 1
ATOM 2386 C C . GLU B 1 135 ? 29.090 -3.759 11.414 1.00 21.88 538 GLU B C 1
ATOM 2387 O O . GLU B 1 135 ? 29.072 -3.193 12.504 1.00 23.22 538 GLU B O 1
ATOM 2398 N N . LEU B 1 136 ? 29.455 -5.027 11.267 1.00 16.88 539 LEU B N 1
ATOM 2399 C CA . LEU B 1 136 ? 29.809 -5.866 12.408 1.00 13.96 539 LEU B CA 1
ATOM 2400 C C . LEU B 1 136 ? 31.028 -5.363 13.190 1.00 14.79 539 LEU B C 1
ATOM 2401 O O . LEU B 1 136 ? 32.085 -5.117 12.614 1.00 16.23 539 LEU B O 1
ATOM 2406 N N . ASN B 1 137 ? 30.875 -5.228 14.506 1.00 16.59 540 ASN B N 1
ATOM 2407 C CA . ASN B 1 137 ? 31.984 -4.843 15.378 1.00 18.09 540 ASN B CA 1
ATOM 2408 C C . ASN B 1 137 ? 32.826 -6.043 15.802 1.00 17.70 540 ASN B C 1
ATOM 2409 O O . ASN B 1 137 ? 32.317 -6.984 16.412 1.00 18.30 540 ASN B O 1
ATOM 2414 N N . LEU B 1 138 ? 34.119 -6.001 15.488 1.00 16.23 541 LEU B N 1
ATOM 2415 C CA . LEU B 1 138 ? 35.012 -7.121 15.773 1.00 16.59 541 LEU B CA 1
ATOM 2416 C C . LEU B 1 138 ? 35.959 -6.835 16.937 1.00 15.94 541 LEU B C 1
ATOM 2417 O O . LEU B 1 138 ? 36.756 -7.689 17.323 1.00 18.84 541 LEU B O 1
ATOM 2422 N N . GLY B 1 139 ? 35.872 -5.631 17.492 1.00 16.85 542 GLY B N 1
ATOM 2423 C CA . GLY B 1 139 ? 36.648 -5.289 18.671 1.00 19.76 542 GLY B CA 1
ATOM 2424 C C . GLY B 1 139 ? 37.927 -4.525 18.383 1.00 20.32 542 GLY B C 1
ATOM 2425 O O . GLY B 1 139 ? 38.522 -4.669 17.315 1.00 19.48 542 GLY B O 1
ATOM 2426 N N . ASP B 1 140 ? 38.354 -3.716 19.349 1.00 19.47 543 ASP B N 1
ATOM 2427 C CA . ASP B 1 140 ? 39.543 -2.879 19.198 1.00 21.52 543 ASP B CA 1
ATOM 2428 C C . ASP B 1 140 ? 40.804 -3.644 18.797 1.00 21.21 543 ASP B C 1
ATOM 2429 O O . ASP B 1 140 ? 41.690 -3.081 18.162 1.00 23.65 543 ASP B O 1
ATOM 2434 N N . LYS B 1 141 ? 40.894 -4.915 19.173 1.00 18.86 544 LYS B N 1
ATOM 2435 C CA . LYS B 1 141 ? 42.124 -5.675 18.950 1.00 18.61 544 LYS B CA 1
ATOM 2436 C C . LYS B 1 141 ? 42.019 -6.704 17.824 1.00 15.98 544 LYS B C 1
ATOM 2437 O O . LYS B 1 141 ? 42.805 -7.651 17.769 1.00 16.54 544 LYS B O 1
ATOM 2443 N N . CYS B 1 142 ? 41.063 -6.512 16.921 1.00 15.40 545 CYS B N 1
ATOM 2444 C CA . CYS B 1 142 ? 40.804 -7.507 15.886 1.00 14.91 545 CYS B CA 1
ATOM 2445 C C . CYS B 1 142 ? 41.953 -7.661 14.881 1.00 14.96 545 CYS B C 1
ATOM 2446 O O . CYS B 1 142 ? 42.032 -8.666 14.174 1.00 14.82 545 CYS B O 1
ATOM 2449 N N . LEU B 1 143 ? 42.842 -6.675 14.819 1.00 11.55 546 LEU B N 1
ATOM 2450 C CA . LEU B 1 143 ? 43.976 -6.745 13.900 1.00 14.65 546 LEU B CA 1
ATOM 2451 C C . LEU B 1 143 ? 45.136 -7.562 14.468 1.00 16.46 546 LEU B C 1
ATOM 2452 O O . LEU B 1 143 ? 46.013 -8.008 13.726 1.00 15.37 546 LEU B O 1
ATOM 2457 N N . ASP B 1 144 ? 45.144 -7.749 15.783 1.00 13.71 547 ASP B N 1
ATOM 2458 C CA . ASP B 1 144 ? 46.194 -8.523 16.426 1.00 16.04 547 ASP B CA 1
ATOM 2459 C C . ASP B 1 144 ? 46.179 -9.965 15.928 1.00 15.30 547 ASP B C 1
ATOM 2460 O O . ASP B 1 144 ? 45.211 -10.697 16.136 1.00 15.02 547 ASP B O 1
ATOM 2465 N N . GLY B 1 145 ? 47.253 -10.355 15.253 1.00 14.38 548 GLY B N 1
ATOM 2466 C CA . GLY B 1 145 ? 47.383 -11.698 14.716 1.00 15.79 548 GLY B CA 1
ATOM 2467 C C . GLY B 1 145 ? 46.326 -12.039 13.680 1.00 16.72 548 GLY B C 1
ATOM 2468 O O . GLY B 1 145 ? 46.055 -13.213 13.430 1.00 14.99 548 GLY B O 1
ATOM 2469 N N . VAL B 1 146 ? 45.730 -11.016 13.075 1.00 11.87 549 VAL B N 1
ATOM 2470 C CA . VAL B 1 146 ? 44.653 -11.232 12.115 1.00 12.27 549 VAL B CA 1
ATOM 2471 C C . VAL B 1 146 ? 45.113 -12.059 10.920 1.00 13.24 549 VAL B C 1
ATOM 2472 O O . VAL B 1 146 ? 44.322 -12.785 10.316 1.00 16.08 549 VAL B O 1
ATOM 2476 N N . LEU B 1 147 ? 46.395 -11.960 10.585 1.00 12.15 550 LEU B N 1
ATOM 2477 C CA . LEU B 1 147 ? 46.950 -12.740 9.487 1.00 11.08 550 LEU B CA 1
ATOM 2478 C C . LEU B 1 147 ? 47.471 -14.082 9.987 1.00 14.99 550 LEU B C 1
ATOM 2479 O O . LEU B 1 147 ? 48.636 -14.205 10.353 1.00 12.65 550 LEU B O 1
ATOM 2484 N N . ASN B 1 148 ? 46.595 -15.082 10.014 1.00 15.59 551 ASN B N 1
ATOM 2485 C CA . ASN B 1 148 ? 46.992 -16.440 10.382 1.00 15.76 551 ASN B CA 1
ATOM 2486 C C . ASN B 1 148 ? 47.750 -16.532 11.707 1.00 16.47 551 ASN B C 1
ATOM 2487 O O . ASN B 1 148 ? 48.709 -17.295 11.833 1.00 13.83 551 ASN B O 1
ATOM 2492 N N . ASN B 1 149 ? 47.313 -15.749 12.689 1.00 17.49 552 ASN B N 1
ATOM 2493 C CA . ASN B 1 149 ? 47.925 -15.761 14.014 1.00 18.79 552 ASN B CA 1
ATOM 2494 C C . ASN B 1 149 ? 49.414 -15.426 13.973 1.00 18.93 552 ASN B C 1
ATOM 2495 O O . ASN B 1 149 ? 50.176 -15.799 14.866 1.00 14.83 552 ASN B O 1
ATOM 250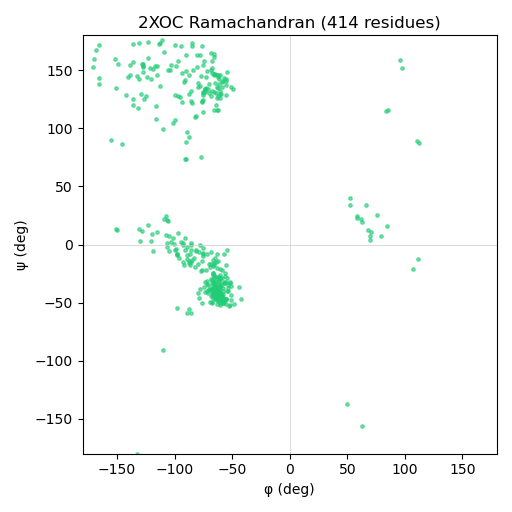0 N N . ASN B 1 150 ? 49.811 -14.715 12.923 1.00 13.91 553 ASN B N 1
ATOM 2501 C CA . ASN B 1 150 ? 51.196 -14.331 12.712 1.00 13.22 553 ASN B CA 1
ATOM 2502 C C . ASN B 1 150 ? 51.395 -12.871 13.112 1.00 14.92 553 ASN B C 1
ATOM 2503 O O . ASN B 1 150 ? 50.991 -11.966 12.390 1.00 13.42 553 ASN B O 1
ATOM 2508 N N . SER B 1 151 ? 52.010 -12.642 14.267 1.00 15.15 554 SER B N 1
ATOM 2509 C CA . SER B 1 151 ? 52.137 -11.283 14.788 1.00 16.91 554 SER B CA 1
ATOM 2510 C C . SER B 1 151 ? 53.064 -10.421 13.929 1.00 14.22 554 SER B C 1
ATOM 2511 O O . SER B 1 151 ? 52.844 -9.219 13.772 1.00 14.79 554 SER B O 1
ATOM 2514 N N . TYR B 1 152 ? 54.098 -11.034 13.366 1.00 13.30 555 TYR B N 1
ATOM 2515 C CA . TYR B 1 152 ? 55.034 -10.291 12.532 1.00 14.99 555 TYR B CA 1
ATOM 2516 C C . TYR B 1 152 ? 54.333 -9.722 11.294 1.00 13.27 555 TYR B C 1
ATOM 2517 O O . TYR B 1 152 ? 54.426 -8.527 11.012 1.00 10.70 555 TYR B O 1
ATOM 2526 N N . GLU B 1 153 ? 53.620 -10.574 10.563 1.00 13.18 556 GLU B N 1
ATOM 2527 C CA . GLU B 1 153 ? 52.892 -10.125 9.379 1.00 12.34 556 GLU B CA 1
ATOM 2528 C C . GLU B 1 153 ? 51.776 -9.157 9.752 1.00 12.91 556 GLU B C 1
ATOM 2529 O O . GLU B 1 153 ? 51.576 -8.141 9.084 1.00 14.22 556 GLU B O 1
ATOM 2535 N N . SER B 1 154 ? 51.052 -9.475 10.821 1.00 9.04 557 SER B N 1
ATOM 2536 C CA . SER B 1 154 ? 49.917 -8.662 11.245 1.00 10.62 557 SER B CA 1
ATOM 2537 C C . SER B 1 154 ? 50.362 -7.273 11.692 1.00 12.10 557 SER B C 1
ATOM 2538 O O . SER B 1 154 ? 49.667 -6.288 11.454 1.00 12.01 557 SER B O 1
ATOM 2541 N N . ASP B 1 155 ? 51.516 -7.199 12.346 1.00 11.68 558 ASP B N 1
ATOM 2542 C CA . ASP B 1 155 ? 52.059 -5.913 12.769 1.00 12.23 558 ASP B CA 1
ATOM 2543 C C . ASP B 1 155 ? 52.423 -5.049 11.563 1.00 11.58 558 ASP B C 1
ATOM 2544 O O . ASP B 1 155 ? 52.216 -3.835 11.574 1.00 12.58 558 ASP B O 1
ATOM 2549 N N . ILE B 1 156 ? 52.960 -5.676 10.523 1.00 11.80 559 ILE B N 1
ATOM 2550 C CA . ILE B 1 156 ? 53.239 -4.964 9.280 1.00 12.81 559 ILE B CA 1
ATOM 2551 C C . ILE B 1 156 ? 51.954 -4.378 8.702 1.00 11.29 559 ILE B C 1
ATOM 2552 O O . ILE B 1 156 ? 51.915 -3.213 8.306 1.00 12.05 559 ILE B O 1
ATOM 2557 N N . LEU B 1 157 ? 50.894 -5.178 8.679 1.00 9.83 560 LEU B N 1
ATOM 2558 C CA . LEU B 1 157 ? 49.600 -4.707 8.186 1.00 11.26 560 LEU B CA 1
ATOM 2559 C C . LEU B 1 157 ? 49.066 -3.540 9.016 1.00 12.77 560 LEU B C 1
ATOM 2560 O O . LEU B 1 157 ? 48.559 -2.559 8.474 1.00 10.85 560 LEU B O 1
ATOM 2565 N N . LYS B 1 158 ? 49.171 -3.659 10.337 1.00 11.99 561 LYS B N 1
ATOM 2566 C CA . LYS B 1 158 ? 48.726 -2.598 11.228 1.00 9.98 561 LYS B CA 1
ATOM 2567 C C . LYS B 1 158 ? 49.440 -1.287 10.927 1.00 9.18 561 LYS B C 1
ATOM 2568 O O . LYS B 1 158 ? 48.827 -0.221 10.940 1.00 11.80 561 LYS B O 1
ATOM 2574 N N . ASN B 1 159 ? 50.735 -1.365 10.644 1.00 10.32 562 ASN B N 1
ATOM 2575 C CA . ASN B 1 159 ? 51.490 -0.169 10.290 1.00 10.63 562 ASN B CA 1
ATOM 2576 C C . ASN B 1 159 ? 51.038 0.424 8.963 1.00 10.87 562 ASN B C 1
ATOM 2577 O O . ASN B 1 159 ? 50.919 1.638 8.828 1.00 14.09 562 ASN B O 1
ATOM 2582 N N . TYR B 1 160 ? 50.788 -0.441 7.986 1.00 9.34 563 TYR B N 1
ATOM 2583 C CA . TYR B 1 160 ? 50.326 0.000 6.675 1.00 12.12 563 TYR B CA 1
ATOM 2584 C C . TYR B 1 160 ? 49.002 0.756 6.765 1.00 11.53 563 TYR B C 1
ATOM 2585 O O . TYR B 1 160 ? 48.845 1.834 6.187 1.00 12.38 563 TYR B O 1
ATOM 2594 N N . LEU B 1 161 ? 48.050 0.189 7.497 1.00 12.02 564 LEU B N 1
ATOM 2595 C CA . LEU B 1 161 ? 46.747 0.818 7.659 1.00 14.25 564 LEU B CA 1
ATOM 2596 C C . LEU B 1 161 ? 46.869 2.169 8.360 1.00 12.22 564 LEU B C 1
ATOM 2597 O O . LEU B 1 161 ? 46.324 3.172 7.896 1.00 15.17 564 LEU B O 1
ATOM 2602 N N . ALA B 1 162 ? 47.597 2.192 9.472 1.00 13.55 565 ALA B N 1
ATOM 2603 C CA . ALA B 1 162 ? 47.762 3.415 10.251 1.00 15.67 565 ALA B CA 1
ATOM 2604 C C . ALA B 1 162 ? 48.438 4.514 9.429 1.00 14.89 565 ALA B C 1
ATOM 2605 O O . ALA B 1 162 ? 48.022 5.673 9.460 1.00 14.76 565 ALA B O 1
ATOM 2607 N N . THR B 1 163 ? 49.480 4.143 8.692 1.00 15.44 566 THR B N 1
ATOM 2608 C CA . THR B 1 163 ? 50.195 5.093 7.846 1.00 17.57 566 THR B CA 1
ATOM 2609 C C . THR B 1 163 ? 49.273 5.678 6.782 1.00 17.21 566 THR B C 1
ATOM 2610 O O . THR B 1 163 ? 49.375 6.860 6.441 1.00 15.68 566 THR B O 1
ATOM 2614 N N . ARG B 1 164 ? 48.365 4.851 6.271 1.00 14.46 567 ARG B N 1
ATOM 2615 C CA . ARG B 1 164 ? 47.415 5.299 5.260 1.00 17.58 567 ARG B CA 1
ATOM 2616 C C . ARG B 1 164 ? 46.234 6.040 5.878 1.00 18.93 567 ARG B C 1
ATOM 2617 O O . ARG B 1 164 ? 45.383 6.570 5.160 1.00 20.05 567 ARG B O 1
ATOM 2625 N N . GLY B 1 165 ? 46.179 6.074 7.207 1.00 17.05 568 GLY B N 1
ATOM 2626 C CA . GLY B 1 165 ? 45.089 6.737 7.902 1.00 18.85 568 GLY B CA 1
ATOM 2627 C C . GLY B 1 165 ? 43.795 5.939 7.899 1.00 19.12 568 GLY B C 1
ATOM 2628 O O . GLY B 1 165 ? 42.702 6.506 8.015 1.00 18.11 568 GLY B O 1
ATOM 2629 N N . LEU B 1 166 ? 43.919 4.619 7.775 1.00 16.98 569 LEU B N 1
ATOM 2630 C CA . LEU B 1 166 ? 42.760 3.735 7.713 1.00 16.77 569 LEU B CA 1
ATOM 2631 C C . LEU B 1 166 ? 42.545 2.954 9.010 1.00 15.45 569 LEU B C 1
ATOM 2632 O O . LEU B 1 166 ? 43.498 2.655 9.732 1.00 15.98 569 LEU B O 1
ATOM 2637 N N . THR B 1 167 ? 41.284 2.629 9.289 1.00 14.18 570 THR B N 1
ATOM 2638 C CA . THR B 1 167 ? 40.915 1.776 10.417 1.00 13.67 570 THR B CA 1
ATOM 2639 C C . THR B 1 167 ? 40.667 0.365 9.900 1.00 13.96 570 THR B C 1
ATOM 2640 O O . THR B 1 167 ? 40.628 0.148 8.690 1.00 12.82 570 THR B O 1
ATOM 2644 N N . TRP B 1 168 ? 40.479 -0.592 10.804 1.00 12.44 571 TRP B N 1
ATOM 2645 C CA . TRP B 1 168 ? 40.163 -1.952 10.371 1.00 12.66 571 TRP B CA 1
ATOM 2646 C C . TRP B 1 168 ? 38.819 -1.983 9.638 1.00 14.02 571 TRP B C 1
ATOM 2647 O O . TRP B 1 168 ? 38.611 -2.800 8.745 1.00 11.80 571 TRP B O 1
ATOM 2658 N N . LYS B 1 169 ? 37.918 -1.073 10.004 1.00 13.23 572 LYS B N 1
ATOM 2659 C CA . LYS B 1 169 ? 36.618 -0.980 9.339 1.00 15.71 572 LYS B CA 1
ATOM 2660 C C . LYS B 1 169 ? 36.755 -0.521 7.890 1.00 14.42 572 LYS B C 1
ATOM 2661 O O . LYS B 1 169 ? 36.052 -1.022 7.010 1.00 15.83 572 LYS B O 1
ATOM 2667 N N . ASN B 1 170 ? 37.658 0.428 7.645 1.00 16.58 573 ASN B N 1
ATOM 2668 C CA . ASN B 1 170 ? 37.959 0.864 6.281 1.00 16.00 573 ASN B CA 1
ATOM 2669 C C . ASN B 1 170 ? 38.469 -0.297 5.431 1.00 16.22 573 ASN B C 1
ATOM 2670 O O . ASN B 1 170 ? 38.054 -0.479 4.283 1.00 13.30 573 ASN B O 1
ATOM 2675 N N . MET B 1 171 ? 39.388 -1.073 5.994 1.00 14.42 574 MET B N 1
ATOM 2676 C CA . MET B 1 171 ? 39.912 -2.242 5.302 1.00 13.88 574 MET B CA 1
ATOM 2677 C C . MET B 1 171 ? 38.793 -3.236 4.989 1.00 12.24 574 MET B C 1
ATOM 2678 O O . MET B 1 171 ? 38.711 -3.753 3.876 1.00 12.54 574 MET B O 1
ATOM 2683 N N . LEU B 1 172 ? 37.934 -3.501 5.970 1.00 12.72 575 LEU B N 1
ATOM 2684 C CA . LEU B 1 172 ? 36.810 -4.407 5.761 1.00 15.90 575 LEU B CA 1
ATOM 2685 C C . LEU B 1 172 ? 35.912 -3.921 4.623 1.00 15.16 575 LEU B C 1
ATOM 2686 O O . LEU B 1 172 ? 35.550 -4.693 3.733 1.00 11.96 575 LEU B O 1
ATOM 2691 N N . THR B 1 173 ? 35.556 -2.639 4.659 1.00 13.43 576 THR B N 1
ATOM 2692 C CA . THR B 1 173 ? 34.718 -2.048 3.620 1.00 13.53 576 THR B CA 1
ATOM 2693 C C . THR B 1 173 ? 35.320 -2.251 2.234 1.00 13.60 576 THR B C 1
ATOM 2694 O O . THR B 1 173 ? 34.647 -2.726 1.319 1.00 17.27 576 THR B O 1
ATOM 2698 N N . GLU B 1 174 ? 36.593 -1.899 2.082 1.00 12.56 577 GLU B N 1
ATOM 2699 C CA . GLU B 1 174 ? 37.264 -2.049 0.795 1.00 15.15 577 GLU B CA 1
ATOM 2700 C C . GLU B 1 174 ? 37.372 -3.509 0.366 1.00 13.58 577 GLU B C 1
ATOM 2701 O O . GLU B 1 174 ? 37.333 -3.818 -0.826 1.00 13.86 577 GLU B O 1
ATOM 2707 N N . SER B 1 175 ? 37.510 -4.403 1.339 1.00 12.94 578 SER B N 1
ATOM 2708 C CA . SER B 1 175 ? 37.585 -5.830 1.051 1.00 12.84 578 SER B CA 1
ATOM 2709 C C . SER B 1 175 ? 36.228 -6.376 0.621 1.00 14.33 578 SER B C 1
ATOM 2710 O O . SER B 1 175 ? 36.145 -7.284 -0.208 1.00 13.95 578 SER B O 1
ATOM 2713 N N . LEU B 1 176 ? 35.166 -5.823 1.198 1.00 10.80 579 LEU B N 1
ATOM 2714 C CA . LEU B 1 176 ? 33.810 -6.218 0.838 1.00 11.44 579 LEU B CA 1
ATOM 2715 C C . LEU B 1 176 ? 33.424 -5.708 -0.553 1.00 13.73 579 LEU B C 1
ATOM 2716 O O . LEU B 1 176 ? 32.644 -6.346 -1.261 1.00 12.05 579 LEU B O 1
ATOM 2721 N N . VAL B 1 177 ? 33.970 -4.560 -0.943 1.00 11.52 580 VAL B N 1
ATOM 2722 C CA . VAL B 1 177 ? 33.784 -4.066 -2.303 1.00 14.08 580 VAL B CA 1
ATOM 2723 C C . VAL B 1 177 ? 34.446 -5.015 -3.298 1.00 16.81 580 VAL B C 1
ATOM 2724 O O . VAL B 1 177 ? 33.856 -5.384 -4.314 1.00 17.10 580 VAL B O 1
ATOM 2728 N N . ALA B 1 178 ? 35.678 -5.410 -2.994 1.00 14.90 581 ALA B N 1
ATOM 2729 C CA . ALA B 1 178 ? 36.401 -6.360 -3.826 1.00 16.23 581 ALA B CA 1
ATOM 2730 C C . ALA B 1 178 ? 35.666 -7.696 -3.881 1.00 16.11 581 ALA B C 1
ATOM 2731 O O . ALA B 1 178 ? 35.627 -8.352 -4.923 1.00 16.26 581 ALA B O 1
ATOM 2733 N N . LEU B 1 179 ? 35.080 -8.093 -2.757 1.00 12.94 582 LEU B N 1
ATOM 2734 C CA . LEU B 1 179 ? 34.312 -9.332 -2.702 1.00 13.50 582 LEU B CA 1
ATOM 2735 C C . LEU B 1 179 ? 33.118 -9.243 -3.645 1.00 16.02 582 LEU B C 1
ATOM 2736 O O . LEU B 1 179 ? 32.866 -10.152 -4.435 1.00 17.12 582 LEU B O 1
ATOM 2741 N N . GLN B 1 180 ? 32.393 -8.132 -3.569 1.00 13.46 583 GLN B N 1
ATOM 2742 C CA . GLN B 1 180 ? 31.219 -7.936 -4.410 1.00 15.84 583 GLN B CA 1
ATOM 2743 C C . GLN B 1 180 ? 31.592 -7.984 -5.891 1.00 21.15 583 GLN B C 1
ATOM 2744 O O . GLN B 1 180 ? 30.817 -8.459 -6.724 1.00 19.46 583 GLN B O 1
ATOM 2750 N N . ARG B 1 181 ? 32.788 -7.502 -6.211 1.00 18.89 584 ARG B N 1
ATOM 2751 C CA . ARG B 1 181 ? 33.247 -7.451 -7.597 1.00 21.03 584 ARG B CA 1
ATOM 2752 C C . ARG B 1 181 ? 33.889 -8.757 -8.061 1.00 23.51 584 ARG B C 1
ATOM 2753 O O . ARG B 1 181 ? 34.302 -8.887 -9.218 1.00 22.63 584 ARG B O 1
ATOM 2761 N N . GLY B 1 182 ? 33.945 -9.729 -7.155 1.00 21.38 585 GLY B N 1
ATOM 2762 C CA . GLY B 1 182 ? 34.475 -11.042 -7.470 1.00 22.52 585 GLY B CA 1
ATOM 2763 C C . GLY B 1 182 ? 35.989 -11.086 -7.463 1.00 23.89 585 GLY B C 1
ATOM 2764 O O . GLY B 1 182 ? 36.592 -12.089 -7.844 1.00 25.87 585 GLY B O 1
ATOM 2765 N N . VAL B 1 183 ? 36.605 -9.994 -7.031 1.00 20.46 586 VAL B N 1
ATOM 2766 C CA . VAL B 1 183 ? 38.059 -9.913 -6.967 1.00 20.31 586 VAL B CA 1
ATOM 2767 C C . VAL B 1 183 ? 38.593 -10.662 -5.748 1.00 20.13 586 VAL B C 1
ATOM 2768 O O . VAL B 1 183 ? 39.641 -11.312 -5.813 1.00 19.18 586 VAL B O 1
ATOM 2772 N N . PHE B 1 184 ? 37.865 -10.567 -4.637 1.00 16.78 587 PHE B N 1
ATOM 2773 C CA . PHE B 1 184 ? 38.157 -11.355 -3.442 1.00 14.75 587 PHE B CA 1
ATOM 2774 C C . PHE B 1 184 ? 37.168 -12.514 -3.341 1.00 15.30 587 PHE B C 1
ATOM 2775 O O . PHE B 1 184 ? 36.061 -12.434 -3.870 1.00 15.82 587 PHE B O 1
ATOM 2783 N N . LEU B 1 185 ? 37.570 -13.586 -2.663 1.00 13.91 588 LEU B N 1
ATOM 2784 C CA . LEU B 1 185 ? 36.698 -14.743 -2.466 1.00 16.23 588 LEU B CA 1
ATOM 2785 C C . LEU B 1 185 ? 36.608 -15.110 -0.989 1.00 13.44 588 LEU B C 1
ATOM 2786 O O . LEU B 1 185 ? 37.529 -14.844 -0.222 1.00 16.42 588 LEU B O 1
ATOM 2791 N N . LEU B 1 186 ? 35.499 -15.736 -0.606 1.00 12.93 589 LEU B N 1
ATOM 2792 C CA . LEU B 1 186 ? 35.359 -16.315 0.726 1.00 13.98 589 LEU B CA 1
ATOM 2793 C C . LEU B 1 186 ? 35.183 -17.828 0.613 1.00 16.30 589 LEU B C 1
ATOM 2794 O O . LEU B 1 186 ? 34.700 -18.324 -0.402 1.00 16.73 589 LEU B O 1
ATOM 2799 N N . SER B 1 187 ? 35.575 -18.559 1.651 1.00 14.96 590 SER B N 1
ATOM 2800 C CA . SER B 1 187 ? 35.431 -20.014 1.641 1.00 16.38 590 SER B CA 1
ATOM 2801 C C . SER B 1 187 ? 33.956 -20.407 1.709 1.00 17.81 590 SER B C 1
ATOM 2802 O O . SER B 1 187 ? 33.580 -21.524 1.359 1.00 18.15 590 SER B O 1
ATOM 2805 N N . ASP B 1 188 ? 33.131 -19.470 2.163 1.00 17.39 591 ASP B N 1
ATOM 2806 C CA . ASP B 1 188 ? 31.684 -19.636 2.167 1.00 15.75 591 ASP B CA 1
ATOM 2807 C C . ASP B 1 188 ? 31.102 -18.683 1.130 1.00 17.86 591 ASP B C 1
ATOM 2808 O O . ASP B 1 188 ? 30.950 -17.490 1.390 1.00 15.17 591 ASP B O 1
ATOM 2813 N N . TYR B 1 189 ? 30.786 -19.209 -0.049 1.00 13.14 592 TYR B N 1
ATOM 2814 C CA . TYR B 1 189 ? 30.395 -18.366 -1.176 1.00 16.79 592 TYR B CA 1
ATOM 2815 C C . TYR B 1 189 ? 29.086 -17.608 -0.953 1.00 15.98 592 TYR B C 1
ATOM 2816 O O . TYR B 1 189 ? 28.746 -16.704 -1.719 1.00 16.80 592 TYR B O 1
ATOM 2825 N N . ARG B 1 190 ? 28.354 -17.976 0.092 1.00 14.03 593 ARG B N 1
ATOM 2826 C CA . ARG B 1 190 ? 27.045 -17.382 0.347 1.00 14.87 593 ARG B CA 1
ATOM 2827 C C . ARG B 1 190 ? 27.157 -15.988 0.960 1.00 15.36 593 ARG B C 1
ATOM 2828 O O . ARG B 1 190 ? 26.240 -15.174 0.849 1.00 14.08 593 ARG B O 1
ATOM 2836 N N . VAL B 1 191 ? 28.292 -15.719 1.596 1.00 14.53 594 VAL B N 1
ATOM 2837 C CA . VAL B 1 191 ? 28.466 -14.504 2.386 1.00 12.97 594 VAL B CA 1
ATOM 2838 C C . VAL B 1 191 ? 28.784 -13.265 1.556 1.00 14.97 594 VAL B C 1
ATOM 2839 O O . VAL B 1 191 ? 29.613 -13.307 0.646 1.00 14.18 594 VAL B O 1
ATOM 2843 N N . THR B 1 192 ? 28.113 -12.164 1.884 1.00 13.10 595 THR B N 1
ATOM 2844 C CA . THR B 1 192 ? 28.398 -10.864 1.288 1.00 13.87 595 THR B CA 1
ATOM 2845 C C . THR B 1 192 ? 28.497 -9.823 2.393 1.00 12.58 595 THR B C 1
ATOM 2846 O O . THR B 1 192 ? 28.327 -10.140 3.567 1.00 12.16 595 THR B O 1
ATOM 2850 N N . GLY B 1 193 ? 28.753 -8.576 2.011 1.00 13.53 596 GLY B N 1
ATOM 2851 C CA . GLY B 1 193 ? 28.836 -7.493 2.975 1.00 13.30 596 GLY B CA 1
ATOM 2852 C C . GLY B 1 193 ? 27.508 -7.202 3.653 1.00 14.13 596 GLY B C 1
ATOM 2853 O O . GLY B 1 193 ? 27.465 -6.529 4.684 1.00 14.96 596 GLY B O 1
ATOM 2854 N N . ASP B 1 194 ? 26.425 -7.712 3.072 1.00 13.33 597 ASP B N 1
ATOM 2855 C CA . ASP B 1 194 ? 25.079 -7.506 3.607 1.00 13.66 597 ASP B CA 1
ATOM 2856 C C . ASP B 1 194 ? 24.655 -8.616 4.565 1.00 14.00 597 ASP B C 1
ATOM 2857 O O . ASP B 1 194 ? 23.697 -8.460 5.321 1.00 13.82 597 ASP B O 1
ATOM 2862 N N . THR B 1 195 ? 25.350 -9.744 4.516 1.00 13.07 598 THR B N 1
ATOM 2863 C CA . THR B 1 195 ? 24.947 -10.901 5.303 1.00 14.36 598 THR B CA 1
ATOM 2864 C C . THR B 1 195 ? 24.925 -10.593 6.799 1.00 12.25 598 THR B C 1
ATOM 2865 O O . THR B 1 195 ? 25.884 -10.058 7.346 1.00 10.97 598 THR B O 1
ATOM 2869 N N . VAL B 1 196 ? 23.819 -10.931 7.452 1.00 13.48 599 VAL B N 1
ATOM 2870 C CA . VAL B 1 196 ? 23.710 -10.775 8.897 1.00 12.47 599 VAL B CA 1
ATOM 2871 C C . VAL B 1 196 ? 24.497 -11.878 9.606 1.00 13.39 599 VAL B C 1
ATOM 2872 O O . VAL B 1 196 ? 24.153 -13.058 9.518 1.00 12.87 599 VAL B O 1
ATOM 2876 N N . LEU B 1 197 ? 25.555 -11.487 10.308 1.00 11.99 600 LEU B N 1
ATOM 2877 C CA . LEU B 1 197 ? 26.476 -12.446 10.905 1.00 13.71 600 LEU B CA 1
ATOM 2878 C C . LEU B 1 197 ? 26.694 -12.197 12.388 1.00 15.68 600 LEU B C 1
ATOM 2879 O O . LEU B 1 197 ? 26.582 -11.067 12.865 1.00 13.12 600 LEU B O 1
ATOM 2884 N N . CYS B 1 198 ? 27.027 -13.264 13.107 1.00 14.17 601 CYS B N 1
ATOM 2885 C CA . CYS B 1 198 ? 27.455 -13.147 14.491 1.00 14.82 601 CYS B CA 1
ATOM 2886 C C . CYS B 1 198 ? 28.949 -12.843 14.519 1.00 17.48 601 CYS B C 1
ATOM 2887 O O . CYS B 1 198 ? 29.616 -12.865 13.482 1.00 15.50 601 CYS B O 1
ATOM 2890 N N . TYR B 1 199 ? 29.473 -12.564 15.708 1.00 15.49 602 TYR B N 1
ATOM 2891 C CA . TYR B 1 199 ? 30.881 -12.207 15.862 1.00 15.61 602 TYR B CA 1
ATOM 2892 C C . TYR B 1 199 ? 31.832 -13.295 15.358 1.00 15.85 602 TYR B C 1
ATOM 2893 O O . TYR B 1 199 ? 32.779 -13.009 14.625 1.00 14.66 602 TYR B O 1
ATOM 2902 N N . CYS B 1 200 ? 31.588 -14.539 15.755 1.00 11.68 603 CYS B N 1
ATOM 2903 C CA . CYS B 1 200 ? 32.476 -15.631 15.375 1.00 11.58 603 CYS B CA 1
ATOM 2904 C C . CYS B 1 200 ? 32.476 -15.892 13.868 1.00 13.05 603 CYS B C 1
ATOM 2905 O O . CYS B 1 200 ? 33.525 -16.136 13.279 1.00 12.69 603 CYS B O 1
ATOM 2908 N N . CYS B 1 201 ? 31.300 -15.843 13.252 1.00 13.14 604 CYS B N 1
ATOM 2909 C CA . CYS B 1 201 ? 31.192 -16.067 11.813 1.00 14.30 604 CYS B CA 1
ATOM 2910 C C . CYS B 1 201 ? 31.758 -14.890 11.017 1.00 13.61 604 CYS B C 1
ATOM 2911 O O . CYS B 1 201 ? 32.426 -15.077 9.999 1.00 14.34 604 CYS B O 1
ATOM 2914 N N . GLY B 1 202 ? 31.494 -13.674 11.485 1.00 10.22 605 GLY B N 1
ATOM 2915 C CA . GLY B 1 202 ? 32.058 -12.492 10.862 1.00 10.19 605 GLY B CA 1
ATOM 2916 C C . GLY B 1 202 ? 33.574 -12.495 10.946 1.00 12.84 605 GLY B C 1
ATOM 2917 O O . GLY B 1 202 ? 34.267 -12.161 9.982 1.00 12.86 605 GLY B O 1
ATOM 2918 N N . LEU B 1 203 ? 34.093 -12.888 12.105 1.00 12.25 606 LEU B N 1
ATOM 2919 C CA . LEU B 1 203 ? 35.535 -12.898 12.331 1.00 14.62 606 LEU B CA 1
ATOM 2920 C C . LEU B 1 203 ? 36.246 -13.861 11.384 1.00 14.20 606 LEU B C 1
ATOM 2921 O O . LEU B 1 203 ? 37.322 -13.558 10.874 1.00 14.86 606 LEU B O 1
ATOM 2926 N N . ARG B 1 204 ? 35.637 -15.020 11.157 1.00 13.87 607 ARG B N 1
ATOM 2927 C CA . ARG B 1 204 ? 36.190 -16.014 10.246 1.00 12.86 607 ARG B CA 1
ATOM 2928 C C . ARG B 1 204 ? 36.354 -15.457 8.826 1.00 11.58 607 ARG B C 1
ATOM 2929 O O . ARG B 1 204 ? 37.416 -15.583 8.219 1.00 9.45 607 ARG B O 1
ATOM 2937 N N . SER B 1 205 ? 35.306 -14.832 8.302 1.00 10.38 608 SER B N 1
ATOM 2938 C CA . SER B 1 205 ? 35.379 -14.248 6.963 1.00 14.34 608 SER B CA 1
ATOM 2939 C C . SER B 1 205 ? 36.273 -13.007 6.913 1.00 11.72 608 SER B C 1
ATOM 2940 O O . SER B 1 205 ? 36.950 -12.761 5.914 1.00 11.40 608 SER B O 1
ATOM 2943 N N . PHE B 1 206 ? 36.263 -12.230 7.992 1.00 10.53 609 PHE B N 1
ATOM 2944 C CA . PHE B 1 206 ? 37.125 -11.058 8.123 1.00 9.73 609 PHE B CA 1
ATOM 2945 C C . PHE B 1 206 ? 38.583 -11.442 7.925 1.00 11.05 609 PHE B C 1
ATOM 2946 O O . PHE B 1 206 ? 39.308 -10.786 7.178 1.00 12.00 609 PHE B O 1
ATOM 2954 N N . ARG B 1 207 ? 39.017 -12.511 8.585 1.00 12.23 610 ARG B N 1
ATOM 2955 C CA A ARG B 1 207 ? 40.388 -12.982 8.444 0.56 14.25 610 ARG B CA 1
ATOM 2956 C CA B ARG B 1 207 ? 40.398 -12.968 8.439 0.44 14.23 610 ARG B CA 1
ATOM 2957 C C . ARG B 1 207 ? 40.711 -13.415 7.009 1.00 12.54 610 ARG B C 1
ATOM 2958 O O . ARG B 1 207 ? 41.810 -13.185 6.505 1.00 12.88 610 ARG B O 1
ATOM 2973 N N . GLU B 1 208 ? 39.749 -14.042 6.343 1.00 11.52 611 GLU B N 1
ATOM 2974 C CA . GLU B 1 208 ? 39.965 -14.451 4.956 1.00 8.87 611 GLU B CA 1
ATOM 2975 C C . GLU B 1 208 ? 40.113 -13.240 4.035 1.00 10.65 611 GLU B C 1
ATOM 2976 O O . GLU B 1 208 ? 40.981 -13.215 3.157 1.00 10.47 611 GLU B O 1
ATOM 2982 N N . LEU B 1 209 ? 39.260 -12.241 4.236 1.00 10.80 612 LEU B N 1
ATOM 2983 C CA . LEU B 1 209 ? 39.314 -11.019 3.442 1.00 12.47 612 LEU B CA 1
ATOM 2984 C C . LEU B 1 209 ? 40.600 -10.251 3.711 1.00 13.56 612 LEU B C 1
ATOM 2985 O O . LEU B 1 209 ? 41.223 -9.728 2.788 1.00 13.49 612 LEU B O 1
ATOM 2990 N N . THR B 1 210 ? 40.992 -10.190 4.979 1.00 10.55 613 THR B N 1
ATOM 2991 C CA . THR B 1 210 ? 42.183 -9.450 5.384 1.00 11.35 613 THR B CA 1
ATOM 2992 C C . THR B 1 210 ? 43.460 -10.000 4.744 1.00 12.59 613 THR B C 1
ATOM 2993 O O . THR B 1 210 ? 44.351 -9.237 4.350 1.00 11.16 613 THR B O 1
ATOM 2997 N N . TYR B 1 211 ? 43.544 -11.322 4.631 1.00 10.78 614 TYR B N 1
ATOM 2998 C CA . TYR B 1 211 ? 44.692 -11.941 3.983 1.00 10.64 614 TYR B CA 1
ATOM 2999 C C . TYR B 1 211 ? 44.786 -11.484 2.533 1.00 12.63 614 TYR B C 1
ATOM 3000 O O . TYR B 1 211 ? 45.870 -11.192 2.036 1.00 13.56 614 TYR B O 1
ATOM 3009 N N . GLN B 1 212 ? 43.644 -11.432 1.858 1.00 10.14 615 GLN B N 1
ATOM 3010 C CA . GLN B 1 212 ? 43.604 -10.996 0.466 1.00 10.51 615 GLN B CA 1
ATOM 3011 C C . GLN B 1 212 ? 43.930 -9.506 0.336 1.00 10.73 615 GLN B C 1
ATOM 3012 O O . GLN B 1 212 ? 44.614 -9.092 -0.601 1.00 11.21 615 GLN B O 1
ATOM 3018 N N . TYR B 1 213 ? 43.455 -8.706 1.285 1.00 10.00 616 TYR B N 1
ATOM 3019 C CA . TYR B 1 213 ? 43.816 -7.292 1.315 1.00 10.54 616 TYR B CA 1
ATOM 3020 C C . TYR B 1 213 ? 45.335 -7.155 1.377 1.00 11.52 616 TYR B C 1
ATOM 3021 O O . TYR B 1 213 ? 45.934 -6.422 0.592 1.00 11.87 616 TYR B O 1
ATOM 3030 N N . ARG B 1 214 ? 45.953 -7.880 2.305 1.00 10.75 617 ARG B N 1
ATO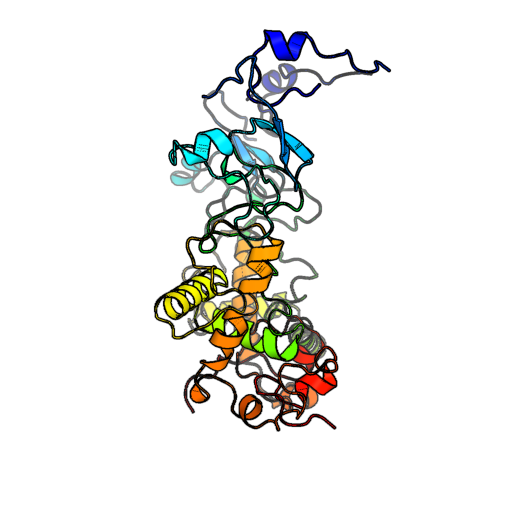M 3031 C CA . ARG B 1 214 ? 47.405 -7.853 2.462 1.00 10.90 617 ARG B CA 1
ATOM 3032 C C . ARG B 1 214 ? 48.124 -8.284 1.183 1.00 11.55 617 ARG B C 1
ATOM 3033 O O . ARG B 1 214 ? 49.105 -7.662 0.774 1.00 13.21 617 ARG B O 1
ATOM 3041 N N . GLN B 1 215 ? 47.635 -9.356 0.567 1.00 11.84 618 GLN B N 1
ATOM 3042 C CA . GLN B 1 215 ? 48.193 -9.858 -0.685 1.00 16.74 618 GLN B CA 1
ATOM 3043 C C . GLN B 1 215 ? 48.304 -8.766 -1.736 1.00 15.73 618 GLN B C 1
ATOM 3044 O O . GLN B 1 215 ? 49.200 -8.788 -2.576 1.00 16.51 618 GLN B O 1
ATOM 3050 N N . ASN B 1 216 ? 47.372 -7.823 -1.700 1.00 15.78 619 ASN B N 1
ATOM 3051 C CA . ASN B 1 216 ? 47.262 -6.822 -2.756 1.00 19.51 619 ASN B CA 1
ATOM 3052 C C . ASN B 1 216 ? 47.934 -5.488 -2.451 1.00 20.28 619 ASN B C 1
ATOM 3053 O O . ASN B 1 216 ? 47.751 -4.516 -3.183 1.00 18.32 619 ASN B O 1
ATOM 3058 N N . ILE B 1 217 ? 48.706 -5.439 -1.373 1.00 17.45 620 ILE B N 1
ATOM 3059 C CA . ILE B 1 217 ? 49.505 -4.255 -1.077 1.00 16.74 620 ILE B CA 1
ATOM 3060 C C . ILE B 1 217 ? 50.729 -4.237 -1.991 1.00 16.47 620 ILE B C 1
ATOM 3061 O O . ILE B 1 217 ? 51.504 -5.190 -2.012 1.00 16.81 620 ILE B O 1
ATOM 3066 N N . PRO B 1 218 ? 50.901 -3.152 -2.761 1.00 18.47 621 PRO B N 1
ATOM 3067 C CA . PRO B 1 218 ? 52.037 -3.060 -3.684 1.00 21.29 621 PRO B CA 1
ATOM 3068 C C . PRO B 1 218 ? 53.358 -3.120 -2.925 1.00 20.90 621 PRO B C 1
ATOM 3069 O O . PRO B 1 218 ? 53.484 -2.490 -1.875 1.00 21.45 621 PRO B O 1
ATOM 3073 N N . ALA B 1 219 ? 54.326 -3.862 -3.455 1.00 18.70 622 ALA B N 1
ATOM 3074 C CA . ALA B 1 219 ? 55.638 -3.985 -2.827 1.00 20.33 622 ALA B CA 1
ATOM 3075 C C . ALA B 1 219 ? 56.276 -2.624 -2.553 1.00 17.55 622 ALA B C 1
ATOM 3076 O O . ALA B 1 219 ? 56.978 -2.447 -1.560 1.00 17.96 622 ALA B O 1
ATOM 3078 N N . SER B 1 220 ? 56.029 -1.662 -3.436 1.00 15.53 623 SER B N 1
ATOM 3079 C CA . SER B 1 220 ? 56.642 -0.339 -3.314 1.00 20.28 623 SER B CA 1
ATOM 3080 C C . SER B 1 220 ? 56.202 0.417 -2.056 1.00 19.91 623 SER B C 1
ATOM 3081 O O . SER B 1 220 ? 56.822 1.415 -1.677 1.00 20.04 623 SER B O 1
ATOM 3084 N N . GLU B 1 221 ? 55.134 -0.052 -1.414 1.00 19.32 624 GLU B N 1
ATOM 3085 C CA . GLU B 1 221 ? 54.604 0.614 -0.227 1.00 19.33 624 GLU B CA 1
ATOM 3086 C C . GLU B 1 221 ? 55.018 -0.104 1.062 1.00 20.86 624 GLU B C 1
ATOM 3087 O O . GLU B 1 221 ? 54.579 0.260 2.157 1.00 20.18 624 GLU B O 1
ATOM 3093 N N . LEU B 1 222 ? 55.867 -1.119 0.919 1.00 18.63 625 LEU B N 1
ATOM 3094 C CA . LEU B 1 222 ? 56.381 -1.871 2.060 1.00 19.31 625 LEU B CA 1
ATOM 3095 C C . LEU B 1 222 ? 57.906 -1.817 2.065 1.00 18.51 625 LEU B C 1
ATOM 3096 O O . LEU B 1 222 ? 58.520 -1.527 1.038 1.00 17.38 625 LEU B O 1
ATOM 3101 N N . PRO B 1 223 ? 58.528 -2.093 3.223 1.00 18.98 626 PRO B N 1
ATOM 3102 C CA . PRO B 1 223 ? 59.993 -2.131 3.275 1.00 20.10 626 PRO B CA 1
ATOM 3103 C C . PRO B 1 223 ? 60.549 -3.169 2.308 1.00 24.55 626 PRO B C 1
ATOM 3104 O O . PRO B 1 223 ? 59.979 -4.255 2.183 1.00 22.73 626 PRO B O 1
ATOM 3108 N N . VAL B 1 224 ? 61.646 -2.843 1.632 1.00 28.43 627 VAL B N 1
ATOM 3109 C CA . VAL B 1 224 ? 62.255 -3.771 0.686 1.00 29.82 627 VAL B CA 1
ATOM 3110 C C . VAL B 1 224 ? 62.665 -5.066 1.382 1.00 30.01 627 VAL B C 1
ATOM 3111 O O . VAL B 1 224 ? 62.565 -6.147 0.805 1.00 32.05 627 VAL B O 1
ATOM 3115 N N . ALA B 1 225 ? 63.111 -4.952 2.628 1.00 28.78 628 ALA B N 1
ATOM 3116 C CA . ALA B 1 225 ? 63.565 -6.111 3.391 1.00 29.93 628 ALA B CA 1
ATOM 3117 C C . ALA B 1 225 ? 62.432 -7.086 3.701 1.00 31.31 628 ALA B C 1
ATOM 3118 O O . ALA B 1 225 ? 62.668 -8.278 3.892 1.00 32.20 628 ALA B O 1
ATOM 3120 N N . VAL B 1 226 ? 61.207 -6.574 3.760 1.00 27.31 629 VAL B N 1
ATOM 3121 C CA . VAL B 1 226 ? 60.049 -7.418 4.021 1.00 25.68 629 VAL B CA 1
ATOM 3122 C C . VAL B 1 226 ? 59.726 -8.258 2.794 1.00 22.28 629 VAL B C 1
ATOM 3123 O O . VAL B 1 226 ? 59.416 -9.443 2.904 1.00 25.13 629 VAL B O 1
ATOM 3127 N N . THR B 1 227 ? 59.818 -7.639 1.623 1.00 20.45 630 THR B N 1
ATOM 3128 C CA . THR B 1 227 ? 59.486 -8.308 0.373 1.00 24.05 630 THR B CA 1
ATOM 3129 C C . THR B 1 227 ? 60.621 -9.206 -0.119 1.00 26.86 630 THR B C 1
ATOM 3130 O O . THR B 1 227 ? 60.411 -10.070 -0.968 1.00 31.16 630 THR B O 1
ATOM 3134 N N . SER B 1 228 ? 61.818 -9.006 0.426 1.00 30.52 631 SER B N 1
ATOM 3135 C CA . SER B 1 228 ? 62.996 -9.766 0.007 1.00 31.72 631 SER B CA 1
ATOM 3136 C C . SER B 1 228 ? 63.163 -11.099 0.737 1.00 28.82 631 SER B C 1
ATOM 3137 O O . SER B 1 228 ? 63.901 -11.973 0.279 1.00 30.76 631 SER B O 1
ATOM 3140 N N . ARG B 1 229 ? 62.486 -11.247 1.872 1.00 22.70 632 ARG B N 1
ATOM 3141 C CA . ARG B 1 229 ? 62.555 -12.483 2.646 1.00 22.83 632 ARG B CA 1
ATOM 3142 C C . ARG B 1 229 ? 62.167 -13.697 1.804 1.00 21.02 632 ARG B C 1
ATOM 3143 O O . ARG B 1 229 ? 61.273 -13.620 0.961 1.00 22.27 632 ARG B O 1
ATOM 3151 N N . PRO B 1 230 ? 62.850 -14.828 2.026 1.00 21.73 633 PRO B N 1
ATOM 3152 C CA . PRO B 1 230 ? 62.485 -16.066 1.331 1.00 22.55 633 PRO B CA 1
ATOM 3153 C C . PRO B 1 230 ? 61.106 -16.522 1.783 1.00 22.17 633 PRO B C 1
ATOM 3154 O O . PRO B 1 230 ? 60.749 -16.312 2.943 1.00 19.07 633 PRO B O 1
ATOM 3158 N N . ASP B 1 231 ? 60.338 -17.115 0.875 1.00 19.59 634 ASP B N 1
ATOM 3159 C CA . ASP B 1 231 ? 59.029 -17.644 1.224 1.00 18.53 634 ASP B CA 1
ATOM 3160 C C . ASP B 1 231 ? 59.210 -18.908 2.043 1.00 18.87 634 ASP B C 1
ATOM 3161 O O . ASP B 1 231 ? 60.024 -19.764 1.703 1.00 18.89 634 ASP B O 1
ATOM 3166 N N . CYS B 1 232 ? 58.464 -19.029 3.130 1.00 17.13 635 CYS B N 1
ATOM 3167 C CA . CYS B 1 232 ? 58.406 -20.305 3.813 1.00 17.62 635 CYS B CA 1
ATOM 3168 C C . CYS B 1 232 ? 57.689 -21.294 2.906 1.00 20.63 635 CYS B C 1
ATOM 3169 O O . CYS B 1 232 ? 56.699 -20.951 2.256 1.00 20.86 635 CYS B O 1
ATOM 3172 N N A TYR B 1 233 ? 58.167 -22.525 2.793 0.53 21.64 636 TYR B N 1
ATOM 3173 N N B TYR B 1 233 ? 58.215 -22.521 2.924 0.47 21.55 636 TYR B N 1
ATOM 3174 C CA A TYR B 1 233 ? 57.471 -23.410 1.863 0.53 21.46 636 TYR B CA 1
ATOM 3175 C CA B TYR B 1 233 ? 57.717 -23.679 2.191 0.47 22.48 636 TYR B CA 1
ATOM 3176 C C A TYR B 1 233 ? 56.153 -24.005 2.388 0.53 20.09 636 TYR B C 1
ATOM 3177 C C B TYR B 1 233 ? 56.220 -23.881 2.392 0.47 20.34 636 TYR B C 1
ATOM 3178 O O A TYR B 1 233 ? 55.446 -24.687 1.650 0.53 19.89 636 TYR B O 1
ATOM 3179 O O B TYR B 1 233 ? 55.477 -24.171 1.452 0.47 18.65 636 TYR B O 1
ATOM 3196 N N . TRP B 1 234 ? 55.810 -23.743 3.648 1.00 18.50 637 TRP B N 1
ATOM 3197 C CA . TRP B 1 234 ? 54.460 -24.071 4.109 1.00 19.51 637 TRP B CA 1
ATOM 3198 C C . TRP B 1 234 ? 53.526 -22.891 3.850 1.00 17.85 637 TRP B C 1
ATOM 3199 O O . TRP B 1 234 ? 52.300 -23.008 3.954 1.00 17.67 637 TRP B O 1
ATOM 3210 N N . GLY B 1 235 ? 54.130 -21.753 3.523 1.00 17.98 638 GLY B N 1
ATOM 3211 C CA . GLY B 1 235 ? 53.396 -20.539 3.216 1.00 18.09 638 GLY B CA 1
ATOM 3212 C C . GLY B 1 235 ? 52.350 -20.205 4.256 1.00 16.37 638 GLY B C 1
ATOM 3213 O O . GLY B 1 235 ? 52.585 -20.314 5.459 1.00 14.87 638 GLY B O 1
ATOM 3214 N N . ARG B 1 236 ? 51.182 -19.797 3.774 1.00 13.84 639 ARG B N 1
ATOM 3215 C CA . ARG B 1 236 ? 50.103 -19.327 4.631 1.00 14.05 639 ARG B CA 1
ATOM 3216 C C . ARG B 1 236 ? 49.623 -20.390 5.614 1.00 15.39 639 ARG B C 1
ATOM 3217 O O . ARG B 1 236 ? 49.016 -20.070 6.634 1.00 13.42 639 ARG B O 1
ATOM 3225 N N . ASN B 1 237 ? 49.893 -21.652 5.299 1.00 17.35 640 ASN B N 1
ATOM 3226 C CA . ASN B 1 237 ? 49.417 -22.764 6.110 1.00 15.09 640 ASN B CA 1
ATOM 3227 C C . ASN B 1 237 ? 50.389 -23.150 7.212 1.00 18.22 640 ASN B C 1
ATOM 3228 O O . ASN B 1 237 ? 50.118 -24.058 7.998 1.00 18.14 640 ASN B O 1
ATOM 3233 N N . CYS B 1 238 ? 51.527 -22.468 7.264 1.00 16.54 641 CYS B N 1
ATOM 3234 C CA . CYS B 1 238 ? 52.566 -22.817 8.223 1.00 18.35 641 CYS B CA 1
ATOM 3235 C C . CYS B 1 238 ? 52.047 -22.744 9.654 1.00 19.55 641 CYS B C 1
ATOM 3236 O O . CYS B 1 238 ? 51.362 -21.796 10.030 1.00 19.81 641 CYS B O 1
ATOM 3239 N N . ARG B 1 239 ? 52.387 -23.751 10.450 1.00 19.44 642 ARG B N 1
ATOM 3240 C CA A ARG B 1 239 ? 51.988 -23.785 11.848 0.55 21.98 642 ARG B CA 1
ATOM 3241 C CA B ARG B 1 239 ? 51.988 -23.789 11.855 0.45 22.07 642 ARG B CA 1
ATOM 3242 C C . ARG B 1 239 ? 53.051 -23.160 12.748 1.00 22.24 642 ARG B C 1
ATOM 3243 O O . ARG B 1 239 ? 52.786 -22.833 13.905 1.00 22.61 642 ARG B O 1
ATOM 3258 N N . THR B 1 240 ? 54.255 -23.005 12.210 1.00 20.10 643 THR B N 1
ATOM 3259 C CA . THR B 1 240 ? 55.380 -22.455 12.960 1.00 19.01 643 THR B CA 1
ATOM 3260 C C . THR B 1 240 ? 55.390 -20.926 12.941 1.00 17.57 643 THR B C 1
ATOM 3261 O O . THR B 1 240 ? 56.130 -20.298 13.697 1.00 16.61 643 THR B O 1
ATOM 3265 N N . GLN B 1 241 ? 54.582 -20.330 12.066 1.00 14.70 644 GLN B N 1
ATOM 3266 C CA . GLN B 1 241 ? 54.584 -18.876 11.897 1.00 15.53 644 GLN B CA 1
ATOM 3267 C C . GLN B 1 241 ? 54.026 -18.138 13.111 1.00 16.11 644 GLN B C 1
ATOM 3268 O O . GLN B 1 241 ? 54.066 -16.905 13.175 1.00 17.85 644 GLN B O 1
ATOM 3274 N N . VAL B 1 242 ? 53.505 -18.891 14.073 1.00 18.67 645 VAL B N 1
ATOM 3275 C CA . VAL B 1 242 ? 53.037 -18.298 15.316 1.00 19.43 645 VAL B CA 1
ATOM 3276 C C . VAL B 1 242 ? 54.223 -17.995 16.222 1.00 22.37 645 VAL B C 1
ATOM 3277 O O . VAL B 1 242 ? 54.067 -17.383 17.280 1.00 25.49 645 VAL B O 1
ATOM 3281 N N . LYS B 1 243 ? 55.407 -18.426 15.798 1.00 19.72 646 LYS B N 1
ATOM 3282 C CA . LYS B 1 243 ? 56.637 -18.168 16.539 1.00 20.66 646 LYS B CA 1
ATOM 3283 C C . LYS B 1 243 ? 57.391 -16.990 15.933 1.00 21.25 646 LYS B C 1
ATOM 3284 O O . LYS B 1 243 ? 57.647 -16.961 14.731 1.00 20.01 646 LYS B O 1
ATOM 3290 N N . ALA B 1 244 ? 57.756 -16.032 16.779 1.00 21.52 647 ALA B N 1
ATOM 3291 C CA . ALA B 1 244 ? 58.345 -14.767 16.334 1.00 23.51 647 ALA B CA 1
ATOM 3292 C C . ALA B 1 244 ? 59.558 -14.907 15.412 1.00 22.51 647 ALA B C 1
ATOM 3293 O O . ALA B 1 244 ? 59.593 -14.316 14.333 1.00 21.10 647 ALA B O 1
ATOM 3295 N N . HIS B 1 245 ? 60.555 -15.677 15.833 1.00 22.51 648 HIS B N 1
ATOM 3296 C CA . HIS B 1 245 ? 61.785 -15.792 15.053 1.00 23.46 648 HIS B CA 1
ATOM 3297 C C . HIS B 1 245 ? 61.542 -16.354 13.657 1.00 23.53 648 HIS B C 1
ATOM 3298 O O . HIS B 1 245 ? 62.086 -15.851 12.676 1.00 25.24 648 HIS B O 1
ATOM 3305 N N . HIS B 1 246 ? 60.729 -17.400 13.574 1.00 20.90 649 HIS B N 1
ATOM 3306 C CA . HIS B 1 246 ? 60.415 -18.011 12.291 1.00 20.12 649 HIS B CA 1
ATOM 3307 C C . HIS B 1 246 ? 59.624 -17.058 11.392 1.00 19.88 649 HIS B C 1
ATOM 3308 O O . HIS B 1 246 ? 59.880 -16.965 10.189 1.00 16.20 649 HIS B O 1
ATOM 3315 N N . ALA B 1 247 ? 58.669 -16.351 11.984 1.00 18.62 650 ALA B N 1
ATOM 3316 C CA . ALA B 1 247 ? 57.826 -15.421 11.239 1.00 17.12 650 ALA B CA 1
ATOM 3317 C C . ALA B 1 247 ? 58.642 -14.257 10.685 1.00 17.25 650 ALA B C 1
ATOM 3318 O O . ALA B 1 247 ? 58.359 -13.745 9.601 1.00 16.09 650 ALA B O 1
ATOM 3320 N N . MET B 1 248 ? 59.661 -13.848 11.433 1.00 17.54 651 MET B N 1
ATOM 3321 C CA . MET B 1 248 ? 60.534 -12.759 11.009 1.00 18.47 651 MET B CA 1
ATOM 3322 C C . MET B 1 248 ? 61.410 -13.169 9.827 1.00 17.88 651 MET B C 1
ATOM 3323 O O . MET B 1 248 ? 61.631 -12.390 8.901 1.00 17.75 651 MET B O 1
ATOM 3328 N N . LYS B 1 249 ? 61.893 -14.405 9.865 1.00 19.64 652 LYS B N 1
ATOM 3329 C CA . LYS B 1 249 ? 62.849 -14.904 8.884 1.00 21.07 652 LYS B CA 1
ATOM 3330 C C . LYS B 1 249 ? 62.223 -15.208 7.521 1.00 19.86 652 LYS B C 1
ATOM 3331 O O . LYS B 1 249 ? 62.847 -14.991 6.484 1.00 19.30 652 LYS B O 1
ATOM 3337 N N . PHE B 1 250 ? 60.993 -15.709 7.521 1.00 18.80 653 PHE B N 1
ATOM 3338 C CA . PHE B 1 250 ? 60.349 -16.123 6.276 1.00 18.51 653 PHE B CA 1
ATOM 3339 C C . PHE B 1 250 ? 59.057 -15.364 5.998 1.00 19.90 653 PHE B C 1
ATOM 3340 O O . PHE B 1 250 ? 58.290 -15.067 6.912 1.00 16.48 653 PHE B O 1
ATOM 3348 N N . ASN B 1 251 ? 58.819 -15.063 4.727 1.00 17.42 654 ASN B N 1
ATOM 3349 C CA . ASN B 1 251 ? 57.536 -14.529 4.299 1.00 18.09 654 ASN B CA 1
ATOM 3350 C C . ASN B 1 251 ? 56.477 -15.617 4.371 1.00 16.29 654 ASN B C 1
ATOM 3351 O O . ASN B 1 251 ? 56.712 -16.745 3.930 1.00 14.46 654 ASN B O 1
ATOM 3356 N N . HIS B 1 252 ? 55.318 -15.284 4.934 1.00 14.55 655 HIS B N 1
ATOM 3357 C CA . HIS B 1 252 ? 54.198 -16.221 4.988 1.00 16.38 655 HIS B CA 1
ATOM 3358 C C . HIS B 1 252 ? 52.968 -15.694 4.258 1.00 15.80 655 HIS B C 1
ATOM 3359 O O . HIS B 1 252 ? 51.884 -16.268 4.355 1.00 15.02 655 HIS B O 1
ATOM 3366 N N . ILE B 1 253 ? 53.136 -14.591 3.536 1.00 12.49 656 ILE B N 1
ATOM 3367 C CA . ILE B 1 253 ? 52.103 -14.135 2.620 1.00 10.50 656 ILE B CA 1
ATOM 3368 C C . ILE B 1 253 ? 52.404 -14.770 1.271 1.00 14.03 656 ILE B C 1
ATOM 3369 O O . ILE B 1 253 ? 52.883 -14.116 0.349 1.00 17.39 656 ILE B O 1
ATOM 3374 N N . CYS B 1 254 ? 52.145 -16.069 1.181 1.00 15.98 657 CYS B N 1
ATOM 3375 C CA . CYS B 1 254 ? 52.452 -16.832 -0.017 1.00 18.35 657 CYS B CA 1
ATOM 3376 C C . CYS B 1 254 ? 51.784 -18.197 0.056 1.00 18.73 657 CYS B C 1
ATOM 3377 O O . CYS B 1 254 ? 51.305 -18.609 1.112 1.00 16.08 657 CYS B O 1
ATOM 3380 N N . GLU B 1 255 ? 51.754 -18.894 -1.073 1.00 17.17 658 GLU B N 1
ATOM 3381 C CA . GLU B 1 255 ? 51.117 -20.203 -1.141 1.00 21.23 658 GLU B CA 1
ATOM 3382 C C . GLU B 1 255 ? 52.034 -21.285 -0.590 1.00 22.18 658 GLU B C 1
ATOM 3383 O O . GLU B 1 255 ? 53.256 -21.146 -0.618 1.00 23.17 658 GLU B O 1
ATOM 3389 N N . GLN B 1 256 ? 51.439 -22.361 -0.084 1.00 21.47 659 GLN B N 1
ATOM 3390 C CA . GLN B 1 256 ? 52.211 -23.533 0.303 1.00 22.23 659 GLN B CA 1
ATOM 3391 C C . GLN B 1 256 ? 52.767 -24.176 -0.960 1.00 24.08 659 GLN B C 1
ATOM 3392 O O . GLN B 1 256 ? 52.027 -24.446 -1.905 1.00 24.66 659 GLN B O 1
ATOM 3398 N N . THR B 1 257 ? 54.071 -24.415 -0.980 1.00 24.89 660 THR B N 1
ATOM 3399 C CA . THR B 1 257 ? 54.715 -24.958 -2.168 1.00 26.84 660 THR B CA 1
ATOM 3400 C C . THR B 1 257 ? 55.368 -26.305 -1.890 1.00 26.18 660 THR B C 1
ATOM 3401 O O . THR B 1 257 ? 55.871 -26.966 -2.799 1.00 29.22 660 THR B O 1
ATOM 3405 N N . ARG B 1 258 ? 55.353 -26.710 -0.627 1.00 21.90 661 ARG B N 1
ATOM 3406 C CA . ARG B 1 258 ? 55.923 -27.992 -0.236 1.00 25.18 661 ARG B CA 1
ATOM 3407 C C . ARG B 1 258 ? 54.944 -28.778 0.630 1.00 23.93 661 ARG B C 1
ATOM 3408 O O . ARG B 1 258 ? 54.218 -28.204 1.440 1.00 21.92 661 ARG B O 1
ATOM 3416 N N . PHE B 1 259 ? 54.912 -30.092 0.433 1.00 18.79 662 PHE B N 1
ATOM 3417 C CA . PHE B 1 259 ? 53.942 -30.938 1.109 1.00 22.92 662 PHE B CA 1
ATOM 3418 C C . PHE B 1 259 ? 54.634 -32.124 1.770 1.00 29.73 662 PHE B C 1
ATOM 3419 O O . PHE B 1 259 ? 53.984 -32.991 2.362 1.00 31.61 662 PHE B O 1
ATOM 3427 N N . LYS B 1 260 ? 55.959 -32.133 1.661 1.00 33.64 663 LYS B N 1
ATOM 3428 C CA . LYS B 1 260 ? 56.802 -33.151 2.273 1.00 42.71 663 LYS B CA 1
ATOM 3429 C C . LYS B 1 260 ? 56.324 -33.483 3.675 1.00 47.97 663 LYS B C 1
ATOM 3430 O O . LYS B 1 260 ? 55.997 -34.633 3.975 1.00 53.74 663 LYS B O 1
#

B-factor: mean 26.72, std 12.68, range [7.44, 81.2]

Sequence (425 aa):
PYVVCRQCPEYRRQAAQPPHCPDYVCPLQGSHALCTCCFQPMPDRRVEREQDPRVAPQQCAVCLQPFCHLYWGCTRTGCYGCLAPFCELNLGDKCLDGVLNNNSYESDILKNYLATRGLTWKNMLTESLVALQRGVFLLSDYRVTGDTVLCYCCGLRSFRELTYQYRQNIPASELPVAVTSRPDCYWGRNCRTQVKAHHAMKFNHICEQTRFKYVVCRQCPEYRRQAAQPPHCPDYVCPLQGSHALCTCCFQPMPDRRVEREQDPRVAPQQCAVCLQQPFCHLYWGCTRTGCYGCLAPFCEELNLGDKCLDGVLNNNSYESDILKNYLATRGLTWKNMLTESLVALQRGVFLLSDYRVTGDTVLCYCCGLRSFRRELTYQYRQNIPASELPVAVTSRPDCYYWGRNCRRTQVKAHHAMKFNHICEQTRFK

Organism: Homo sapiens (NCBI:txid9606)

GO terms:
  GO:0000166 nucleotide binding (F, IDA)
  GO:0004842 ubiquitin-protein transferase activity (F, IDA)
  GO:0005634 nucleus (C, IDA)
  GO:0016605 PML body (C, IDA)
  GO:0044818 mitotic G2/M transition checkpoint (P, IMP)
  GO:0005515 protein binding (F, IPI)
  GO:0006511 ubiquitin-dependent protein catabolic process (P, IDA)
  GO:0044779 meiotic spindle checkpoint signaling (P, IMP)

Radius of gyration: 29.58 Å; Cα contacts (8 Å, |Δi|>4): 628; chains: 2; bounding box: 79×75×68 Å